Protein AF-K1R5Z4-F1 (afdb_monomer)

Organism: Magallana gigas (NCBI:txid29159)

pLDDT: mean 71.57, std 16.59, range [24.58, 98.31]

Solvent-accessible surface area (backbone atoms only — not comparable to full-atom values): 36052 Å² total; per-residue (Å²): 127,87,78,69,59,59,37,64,53,33,61,72,37,58,44,50,53,45,70,60,32,87,89,52,88,81,29,45,45,47,28,19,21,66,85,41,72,88,41,29,21,38,30,56,19,10,70,74,38,99,37,40,52,48,40,36,38,39,44,56,85,49,78,38,56,39,41,32,44,34,40,32,40,66,80,79,48,84,94,40,44,66,60,51,25,10,29,53,39,55,28,34,33,28,33,8,76,50,96,48,66,86,80,23,48,80,56,44,68,47,60,95,63,69,51,63,56,74,34,74,48,75,30,86,45,70,20,21,25,46,35,43,36,38,71,32,54,88,88,60,88,70,62,88,70,43,44,50,57,82,17,52,44,36,42,6,32,42,44,34,32,24,53,25,89,47,22,9,34,84,89,31,72,42,69,36,62,80,32,29,29,93,83,46,67,38,35,45,64,83,24,33,28,91,80,37,41,30,92,56,34,37,66,67,40,18,75,40,71,53,92,66,84,84,81,97,68,74,85,61,82,34,44,17,33,91,75,45,83,37,42,77,87,79,47,38,29,89,82,40,41,23,94,63,30,37,69,70,44,12,53,40,36,58,88,28,43,48,75,46,82,46,92,80,82,50,77,39,79,56,76,32,21,38,34,61,47,100,84,67,47,77,73,44,75,55,61,66,84,67,46,93,92,38,43,66,58,48,52,51,47,36,60,74,70,66,55,44,72,46,82,40,75,66,92,77,84,88,85,89,82,90,89,79,96,68,85,62,50,74,47,73,48,77,72,58,48,100,70,82,69,52,66,40,61,62,53,49,54,52,54,47,58,57,52,64,75,60,81,63,67,104,53,92,57,48,60,42,74,75,68,76,50,80,64,64,69,64,52,46,50,54,42,32,70,28,37,66,74,50,74,75,48,71,63,54,54,51,42,54,55,47,24,51,49,48,51,72,74,53,73,80,61,68,36,46,59,90,50,43,65,63,60,58,73,76,69,82,81,92,89,86,78,91,85,79,79,66,60,76,48,72,37,61,47,76,89,40,82,65,33,34,37,26,23,39,67,70,53,85,92,43,47,50,63,51,50,52,53,45,66,76,43,51,32,46,35,37,66,68,95,82,61,64,93,57,105,46,71,43,77,46,87,63,34,38,38,33,76,76,48,76,51,72,60,100,57,41,41,38,39,34,30,38,46,32,40,77,94,61,66,72,44,83,33,48,31,46,28,63,80,81,70,57,96,91,58,88,77,61,30,68,55,54,44,54,50,46,54,58,48,53,56,52,38,74,77,38,78,90,41,29,41,35,36,49,26,92,34,17,26,61,64,27,29,36,50,55,43,40,49,31,36,54,49,36,32,74,74,68,55,27,35,38,64,62,55,50,45,52,59,51,27,73,75,38,68,61,29,53,70,40,67,67,44,48,49,39,31,52,45,24,54,45,49,52,52,56,57,51,60,57,63,77,74,110

Sequence (636 aa):
MPMNKYDDLSARKKTIQFKKEPACLNCEASNAVDGNINTCTRTEFGKTSPDQITWWYVDLGAVQSVYNIRIQFKDYGQEHTKRQRGRFAGFSLYVSNTTDRHDGFLCYKNGQELPPLDFNTSCTRRGKYVIFYNERLNVINYPSEYVTANVITELCEVTVTVCSSGYYGLKCKAKCAGHCKDNQSCNHINGTCINGCLDGWIGVNCDKHCKNEENCTNQCNGHCLDNLPCNSSNGLCSNGCAPGYVGMFCNTNDHSRVVLDTSTNESDYINANYIEDVYGKKSYIATQGPKKSTVVDFWRMVWQENTRIIVCFTNTNEANSDKTERDVFMFHYTQWPDHGVPEPLSLVVFHRHVTKTAEEHPQGCIEGDKTGKVNVPKYVERMRDARMNMIQAEDQYKLVYLTLRESFRGRPRTILSTKFLQEFQDSCGIKGTGNTYPIVVEFESFTITARFISAQFPLPDYTEDFLRLVEAYYTPTITSLWLPTKHESKTVGSFITAISEKSKTKSIARTNITLQHKGGGSMPVTILECRQWKENEIENASILVDLIQDTKKEEMAYPDGRILVLSSDGSKRCGSFCAVFNALEQMMMDEEVDLFTITRQLQTRRPEFLSSLEEYQLCYGAVAEYLQNDSVYANA

Secondary structure (DSSP, 8-state):
-PPPSEEESSTT-EEEESSB-TT-TT--GGGGGSS-TTS---EEESTTSS-SEEEEEEEEEEEEEEEEEEEEEPP--TTTHHHHHHHHTT-EEEEESSS-STTSEEEEE--SSPPPSEEEEEEEEEEEEEEEEEE--TTS---TTS--SSEEE-EEEEEEEEEPTTEESGGG-EEP-S-BGGGPPPPTTT---TT-BPTTEESTTS-EE-SS-S-------S-BGGGPPPPTTT---TT-BPTTEESTTS-EETTTEEE---TTS---EEEEEEEE-TTS-EEEEEEPPPPTTTHHHHHHHHHHTT--EEEE-S--------------EEEE-----SSS---HHHHHHHHHHHHHHT-S-S-TTHHHHHHS---HHHHHHHHHHHSTTSS-SHHHHHHHHHHHHHHHHS----EEHHHHHHHHHT--------------EEE--SSSTT-EEEEEPPPGGGHHHHHHHHHHHT--EE--TTS-SSSS-EEETTEEEEEEEEEE-SSEEEEEEEEEETTS-EEEEEEEEETT--TTSPPPHHHHHHHHHHHHHHHHH-TTSPEEEEESSSSHHHHHHHHHHHHHHHHHHHSEE-HHHHHHHHHHH-TTTT-SHHHHHHHHHHHHHHHHHHHHHTT-

Foldseek 3Di:
DPDDQKDQLQAQFDKDWDDFDPPDPQQGLSLQRPPFLVHWHKDWAFDADPHFKIKMKGFSVDWAWFFKKKWAWDDPDDVCQLVLLLLLAQKWKWAAQDPDRVRTDTQDTHDLDRAGNTDMGTRGDIHRMIMIMDGQDPPDDHHPSHDRPRRMTITRYITGMHGDFQFADDVSPHGQLQFAPPSDGADRHPQARPNAGHFQFDDRRRNDGDPDGDDPADDLLAAADPSDAADRPPSANPRAHHPQADDRSRQAGNVFAQFFDCPPVDHRDFQKGFAAAPVRDSDDIDHDDADPVCVVVVVSSCVVVVPQEAEAADDDDDDDDDDDDDRHHYHYDPQADPDFGGDLLSVLVSVQVRVVVPPPDPDSPPCCVVPVDDDLVVSQVRRCVRGNCDQPDPRSSVSVVNNVVVCVVDPFPKDQLVCLLVVLVVDDDDDDDDDDAWDWFFAAALVGGRQEIQGEPDDPVCVVVVLVVCVVFVEQAEDDPPDDPDQDWDDDPQKIKGWDDWDDDPFKTKTWIWIDGNVDDIHIYIYIYGPVDDPPDQDDLVSLLVRLVVVVVVCVVPVRGHYYYYDNRSALVVLLNRLLNNQVVCCVPVSMGRSVSSSVSVCVGPVRHPVTPSSSSSSSNNSSVVSVVVVVVVVD

InterPro domains:
  IPR000242 Tyrosine-specific protein phosphatase, PTPase domain [PF00102] (252-325)
  IPR000242 Tyrosine-specific protein phosphatase, PTPase domain [PF00102] (370-404)
  IPR000242 Tyrosine-specific protein phosphatase, PTPase domain [PF00102] (449-624)
  IPR000242 Tyrosine-specific protein phosphatase, PTPase domain [PR00700] (268-275)
  IPR000242 Tyrosine-specific protein phosphatase, PTPase domain [PR00700] (284-304)
  IPR000242 Tyrosine-specific protein phosphatase, PTPase domain [PR00700] (593-608)
  IPR000242 Tyrosine-specific protein phosphatase, PTPase domain [PS50055] (245-626)
  IPR000242 Tyrosine-specific protein phosphatase, PTPase domain [SM00194] (201-628)
  IPR000387 Tyrosine-specific protein phosphatases domain [PS50056] (542-617)
  IPR003595 Protein-tyrosine phosphatase, catalytic [SM00404] (327-406)
  IPR003595 Protein-tyrosine phosphatase, catalytic [SM00404] (524-625)
  IPR008979 Galactose-binding-like domain superfamily [SSF49785] (27-100)
  IPR009030 Growth factor receptor cysteine-rich domain superfamily [SSF57184] (24-247)
  IPR029021 Protein-tyrosine phosphatase-like [G3DSA:3.90.190.10] (207-321)
  IPR029021 Protein-tyrosine phosphatase-like [G3DSA:3.90.190.10] (322-364)
  IPR029021 Protein-tyrosine phosphatase-like [G3DSA:3.90.190.10] (365-409)
  IPR029021 Protein-tyrosine phosphatase-like [G3DSA:3.90.190.10] (432-635)
  IPR029021 Protein-tyrosine phosphatase-like [SSF52799] (253-406)
  IPR029021 Protein-tyrosine phosphatase-like [SSF52799] (419-629)
  IPR050348 Protein-Tyrosine Phosphatase [PTHR19134] (253-325)

Nearest PDB structures (foldseek):
  3qcj-assembly1_A  TM=6.841E-01  e=1.756E-13  Homo sapiens
  8xqd-assembly2_B  TM=6.805E-01  e=1.659E-13  Homo sapiens
  3qcd-assembly1_A  TM=5.696E-01  e=4.588E-13  Homo sapiens
  2h4v-assembly2_B  TM=5.917E-01  e=2.232E-12  Homo sapiens
  3zm1-assembly1_A  TM=5.879E-01  e=5.511E-12  Homo sapiens

Structure (mmCIF, N/CA/C/O backbone):
data_AF-K1R5Z4-F1
#
_entry.id   AF-K1R5Z4-F1
#
loop_
_atom_site.group_PDB
_atom_site.id
_atom_site.type_symbol
_atom_site.label_atom_id
_atom_site.label_alt_id
_atom_site.label_comp_id
_atom_site.label_asym_id
_atom_site.label_entity_id
_atom_site.label_seq_id
_atom_site.pdbx_PDB_ins_code
_atom_site.Cartn_x
_atom_site.Cartn_y
_atom_site.Cartn_z
_atom_site.occupancy
_atom_site.B_iso_or_equiv
_atom_site.auth_seq_id
_atom_site.auth_comp_id
_atom_site.auth_asym_id
_atom_site.auth_atom_id
_atom_site.pdbx_PDB_model_num
ATOM 1 N N . MET A 1 1 ? 25.609 -39.647 -1.549 1.00 30.97 1 MET A N 1
ATOM 2 C CA . MET A 1 1 ? 24.467 -39.255 -0.692 1.00 30.97 1 MET A CA 1
ATOM 3 C C . MET A 1 1 ? 23.755 -38.096 -1.374 1.00 30.97 1 MET A C 1
ATOM 5 O O . MET A 1 1 ? 24.468 -37.218 -1.850 1.00 30.97 1 MET A O 1
ATOM 9 N N . PRO A 1 2 ? 22.420 -38.083 -1.519 1.00 38.50 2 PRO A N 1
ATOM 10 C CA . PRO A 1 2 ? 21.736 -36.912 -2.064 1.00 38.50 2 PRO A CA 1
ATOM 11 C C . PRO A 1 2 ? 21.986 -35.716 -1.131 1.00 38.50 2 PRO A C 1
ATOM 13 O O . PRO A 1 2 ? 21.665 -35.789 0.051 1.00 38.50 2 PRO A O 1
ATOM 16 N N . MET A 1 3 ? 22.617 -34.650 -1.639 1.00 49.97 3 MET A N 1
ATOM 17 C CA . MET A 1 3 ? 22.765 -33.391 -0.899 1.00 49.97 3 MET A CA 1
ATOM 18 C C . MET A 1 3 ? 21.368 -32.847 -0.591 1.00 49.97 3 MET A C 1
ATOM 20 O O . MET A 1 3 ? 20.551 -32.695 -1.504 1.00 49.97 3 MET A O 1
ATOM 24 N N . ASN A 1 4 ? 21.091 -32.601 0.689 1.00 58.22 4 ASN A N 1
ATOM 25 C CA . ASN A 1 4 ? 19.829 -32.020 1.129 1.00 58.22 4 ASN A CA 1
ATOM 26 C C . ASN A 1 4 ? 19.684 -30.632 0.478 1.00 58.22 4 ASN A C 1
ATOM 28 O O . ASN A 1 4 ? 20.640 -29.863 0.472 1.00 58.22 4 ASN A O 1
ATOM 32 N N . LYS A 1 5 ? 18.538 -30.344 -0.154 1.00 63.16 5 LYS A N 1
ATOM 33 C CA . LYS A 1 5 ? 18.283 -29.056 -0.848 1.00 63.16 5 LYS A CA 1
ATOM 34 C C . LYS A 1 5 ? 17.772 -27.961 0.091 1.00 63.16 5 LYS A C 1
ATOM 36 O O . LYS A 1 5 ? 17.602 -26.814 -0.325 1.00 63.16 5 LYS A O 1
ATOM 41 N N . TYR A 1 6 ? 17.457 -28.360 1.314 1.00 72.31 6 TYR A N 1
ATOM 42 C CA . TYR A 1 6 ? 16.887 -27.528 2.347 1.00 72.31 6 TYR A CA 1
ATOM 43 C C . TYR A 1 6 ? 17.659 -27.766 3.631 1.00 72.31 6 TYR A C 1
ATOM 45 O O . TYR A 1 6 ? 17.856 -28.921 4.020 1.00 72.31 6 TYR A O 1
ATOM 53 N N . ASP A 1 7 ? 18.011 -26.673 4.295 1.00 77.38 7 ASP A N 1
ATOM 54 C CA . ASP A 1 7 ? 18.619 -26.704 5.615 1.00 77.38 7 ASP A CA 1
ATOM 55 C C . ASP A 1 7 ? 17.645 -26.076 6.613 1.00 77.38 7 ASP A C 1
ATOM 57 O O . ASP A 1 7 ? 16.999 -25.063 6.319 1.00 77.38 7 ASP A O 1
ATOM 61 N N . ASP A 1 8 ? 17.515 -26.692 7.786 1.00 86.88 8 ASP A N 1
ATOM 62 C CA . ASP A 1 8 ? 16.853 -26.062 8.921 1.00 86.88 8 ASP A CA 1
ATOM 63 C C . ASP A 1 8 ? 17.843 -25.132 9.619 1.00 86.88 8 ASP A C 1
ATOM 65 O O . ASP A 1 8 ? 18.799 -25.576 10.259 1.00 86.88 8 ASP A O 1
ATOM 69 N N . LEU A 1 9 ? 17.640 -23.829 9.451 1.00 88.44 9 LEU A N 1
ATOM 70 C CA . LEU A 1 9 ? 18.568 -22.825 9.941 1.00 88.44 9 LEU A CA 1
ATOM 71 C C . LEU A 1 9 ? 18.268 -22.384 11.372 1.00 88.44 9 LEU A C 1
ATOM 73 O O . LEU A 1 9 ? 19.125 -21.738 11.971 1.00 88.44 9 LEU A O 1
ATOM 77 N N . SER A 1 10 ? 17.095 -22.705 11.926 1.00 92.12 10 SER A N 1
ATOM 78 C CA . SER A 1 10 ? 16.786 -22.401 13.327 1.00 92.12 10 SER A CA 1
ATOM 79 C C . SER A 1 10 ? 17.392 -23.411 14.296 1.00 92.12 10 SER A C 1
ATOM 81 O O . SER A 1 10 ? 17.618 -23.049 15.450 1.00 92.12 10 SER A O 1
ATOM 83 N N . ALA A 1 11 ? 17.721 -24.623 13.837 1.00 92.62 11 ALA A N 1
ATOM 84 C CA . ALA A 1 11 ? 18.278 -25.690 14.661 1.00 92.62 11 ALA A CA 1
ATOM 85 C C . ALA A 1 11 ? 19.443 -25.209 15.550 1.00 92.62 11 ALA A C 1
ATOM 87 O O . ALA A 1 11 ? 20.487 -24.753 15.070 1.00 92.62 11 ALA A O 1
ATOM 88 N N . ARG A 1 12 ? 19.258 -25.335 16.870 1.00 92.12 12 ARG A N 1
ATOM 89 C CA . ARG A 1 12 ? 20.213 -24.972 17.936 1.00 92.12 12 ARG A CA 1
ATOM 90 C C . ARG A 1 12 ? 20.706 -23.522 17.882 1.00 92.12 12 ARG A C 1
ATOM 92 O O . ARG A 1 12 ? 21.797 -23.215 18.371 1.00 92.12 12 ARG A O 1
ATOM 99 N N . LYS A 1 13 ? 19.930 -22.620 17.280 1.00 93.56 13 LYS A N 1
ATOM 100 C CA . LYS A 1 13 ? 20.242 -21.190 17.246 1.00 93.56 13 LYS A CA 1
ATOM 101 C C . LYS A 1 13 ? 19.891 -20.493 18.551 1.00 93.56 13 LYS A C 1
ATOM 103 O O . LYS A 1 13 ? 19.193 -21.019 19.412 1.00 93.56 13 LYS A O 1
ATOM 108 N N . LYS A 1 14 ? 20.391 -19.263 18.685 1.00 96.12 14 LYS A N 1
ATOM 109 C CA . LYS A 1 14 ? 20.086 -18.406 19.827 1.00 96.12 14 LYS A CA 1
ATOM 110 C C . LYS A 1 14 ? 18.630 -17.958 19.748 1.00 96.12 14 LYS A C 1
ATOM 112 O O . LYS A 1 14 ? 18.202 -17.393 18.746 1.00 96.12 14 LYS A O 1
ATOM 117 N N . THR A 1 15 ? 17.905 -18.153 20.836 1.00 97.25 15 THR A N 1
ATOM 118 C CA . THR A 1 15 ? 16.478 -17.843 20.945 1.00 97.25 15 THR A CA 1
ATOM 119 C C . THR A 1 15 ? 16.205 -17.010 22.180 1.00 97.25 15 THR A C 1
ATOM 121 O O . THR A 1 15 ? 16.866 -17.197 23.202 1.00 97.25 15 THR A O 1
ATOM 124 N N . ILE A 1 16 ? 15.196 -16.147 22.115 1.00 96.38 16 ILE A N 1
ATOM 125 C CA . ILE A 1 16 ? 14.666 -15.446 23.287 1.00 96.38 16 ILE A CA 1
ATOM 126 C C . ILE A 1 16 ? 13.148 -15.574 23.277 1.00 96.38 16 ILE A C 1
ATOM 128 O O . ILE A 1 16 ? 12.513 -15.504 22.227 1.00 96.38 16 ILE A O 1
ATOM 132 N N . GLN A 1 17 ? 12.577 -15.757 24.461 1.00 94.75 17 GLN A N 1
ATOM 133 C CA . GLN A 1 17 ? 11.138 -15.777 24.669 1.00 94.75 17 GLN A CA 1
ATOM 134 C C . GLN A 1 17 ? 10.729 -14.667 25.627 1.00 94.75 17 GLN A C 1
ATOM 136 O O . GLN A 1 17 ? 11.487 -14.288 26.522 1.00 94.75 17 GLN A O 1
ATOM 141 N N . PHE A 1 18 ? 9.508 -14.179 25.456 1.00 92.44 18 PHE A N 1
ATOM 142 C CA . PHE A 1 18 ? 8.849 -13.352 26.449 1.00 92.44 18 PHE A CA 1
ATOM 143 C C . PHE A 1 18 ? 8.663 -14.142 27.749 1.00 92.44 18 PHE A C 1
ATOM 145 O O . PHE A 1 18 ? 8.568 -15.364 27.705 1.00 92.44 18 PHE A O 1
ATOM 152 N N . LYS A 1 19 ? 8.626 -13.437 28.886 1.00 90.00 19 LYS A N 1
ATOM 153 C CA . LYS A 1 19 ? 8.503 -13.955 30.264 1.00 90.00 19 LYS A CA 1
ATOM 154 C C . LYS A 1 19 ? 8.054 -15.427 30.353 1.00 90.00 19 LYS A C 1
ATOM 156 O O . LYS A 1 19 ? 6.897 -15.752 30.084 1.00 90.00 19 LYS A O 1
ATOM 161 N N . LYS A 1 20 ? 8.989 -16.306 30.738 1.00 89.19 20 LYS A N 1
ATOM 162 C CA . LYS A 1 20 ? 8.728 -17.736 30.975 1.00 89.19 20 LYS A CA 1
ATOM 163 C C . LYS A 1 20 ? 7.616 -17.898 32.016 1.00 89.19 20 LYS A C 1
ATOM 165 O O . LYS A 1 20 ? 7.622 -17.182 33.016 1.00 89.19 20 LYS A O 1
ATOM 170 N N . GLU A 1 21 ? 6.713 -18.857 31.808 1.00 85.94 21 GLU A N 1
ATOM 171 C CA . GLU A 1 21 ? 5.708 -19.211 32.818 1.00 85.94 21 GLU A CA 1
ATOM 172 C C . GLU A 1 21 ? 6.403 -19.608 34.138 1.00 85.94 21 GLU A C 1
ATOM 174 O O . GLU A 1 21 ? 7.214 -20.541 34.128 1.00 85.94 21 GLU A O 1
ATOM 179 N N . PRO A 1 22 ? 6.101 -18.950 35.276 1.00 81.00 22 PRO A N 1
ATOM 180 C CA . PRO A 1 22 ? 6.820 -19.167 36.536 1.00 81.00 22 PRO A CA 1
ATOM 181 C C . PRO A 1 22 ? 6.816 -20.621 37.022 1.00 81.00 22 PRO A C 1
ATOM 183 O O . PRO A 1 22 ? 7.779 -21.072 37.637 1.00 81.00 22 PRO A O 1
ATOM 186 N N . ALA A 1 23 ? 5.743 -21.362 36.730 1.00 82.69 23 ALA A N 1
ATOM 187 C CA . ALA A 1 23 ? 5.584 -22.754 37.136 1.00 82.69 23 ALA A CA 1
ATOM 188 C C . ALA A 1 23 ? 6.407 -23.743 36.289 1.00 82.69 23 ALA A C 1
ATOM 190 O O . ALA A 1 23 ? 6.595 -24.885 36.711 1.00 82.69 23 ALA A O 1
ATOM 191 N N . CYS A 1 24 ? 6.915 -23.341 35.115 1.00 85.19 24 CYS A N 1
ATOM 192 C CA . CYS A 1 24 ? 7.703 -24.238 34.278 1.00 85.19 24 CYS A CA 1
ATOM 193 C C . CYS A 1 24 ? 9.214 -24.059 34.476 1.00 85.19 24 CYS A C 1
ATOM 195 O O . CYS A 1 24 ? 9.842 -23.134 33.953 1.00 85.19 24 CYS A O 1
ATOM 197 N N . LEU A 1 25 ? 9.821 -25.026 35.169 1.00 81.44 25 LEU A N 1
ATOM 198 C CA . LEU A 1 25 ? 11.266 -25.071 35.408 1.00 81.44 25 LEU A CA 1
ATOM 199 C C . LEU A 1 25 ? 12.070 -25.276 34.112 1.00 81.44 25 LEU A C 1
ATOM 201 O O . LEU A 1 25 ? 13.058 -24.577 33.910 1.00 81.44 25 LEU A O 1
ATOM 205 N N . ASN A 1 26 ? 11.596 -26.139 33.204 1.00 87.38 26 ASN A N 1
ATOM 206 C CA . ASN A 1 26 ? 12.351 -2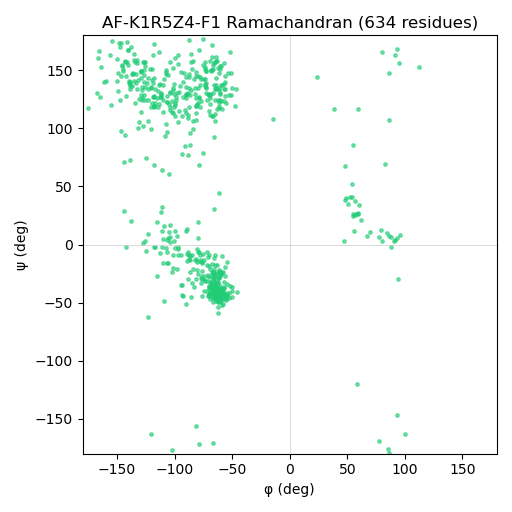6.601 32.028 1.00 87.38 26 ASN A CA 1
ATOM 207 C C . ASN A 1 26 ? 11.790 -26.104 30.680 1.00 87.38 26 ASN A C 1
ATOM 209 O O . ASN A 1 26 ? 11.950 -26.795 29.680 1.00 87.38 26 ASN A O 1
ATOM 213 N N . CYS A 1 27 ? 11.118 -24.949 30.631 1.00 90.81 27 CYS A N 1
ATOM 214 C CA . CYS A 1 27 ? 10.534 -24.392 29.399 1.00 90.81 27 CYS A CA 1
ATOM 215 C C . CYS A 1 27 ? 11.355 -23.218 28.845 1.00 90.81 27 CYS A C 1
ATOM 217 O O . CYS A 1 27 ? 10.870 -22.084 28.780 1.00 90.81 27 CYS A O 1
ATOM 219 N N . GLU A 1 28 ? 12.617 -23.471 28.509 1.00 94.38 28 GLU A N 1
ATOM 220 C CA . GLU A 1 28 ? 13.524 -22.451 27.980 1.00 94.38 28 GLU A CA 1
ATOM 221 C C . GLU A 1 28 ? 13.222 -22.116 26.517 1.00 94.38 28 GLU A C 1
ATOM 223 O O . GLU A 1 28 ? 12.723 -22.953 25.765 1.00 94.38 28 GLU A O 1
ATOM 228 N N . ALA A 1 29 ? 13.587 -20.902 26.090 1.00 95.50 29 ALA A N 1
ATOM 229 C CA . ALA A 1 29 ? 13.372 -20.434 24.716 1.00 95.50 29 ALA A CA 1
ATOM 230 C C . ALA A 1 29 ? 13.978 -21.377 23.666 1.00 95.50 29 ALA A C 1
ATOM 232 O O . ALA A 1 29 ? 13.416 -21.534 22.581 1.00 95.50 29 ALA A O 1
ATOM 233 N N . SER A 1 30 ? 15.106 -22.006 24.006 1.00 96.25 30 SER A N 1
ATOM 234 C CA . SER A 1 30 ? 15.856 -22.909 23.133 1.00 96.25 30 SER A CA 1
ATOM 235 C C . SER A 1 30 ? 15.154 -24.235 22.880 1.00 96.25 30 SER A C 1
ATOM 237 O O . SER A 1 30 ? 15.489 -24.897 21.905 1.00 96.25 30 SER A O 1
ATOM 239 N N . ASN A 1 31 ? 14.177 -24.611 23.712 1.00 96.25 31 ASN A N 1
ATOM 240 C CA . ASN A 1 31 ? 13.425 -25.851 23.530 1.00 96.25 31 ASN A CA 1
ATOM 241 C C . ASN A 1 31 ? 12.669 -25.874 22.199 1.00 96.25 31 ASN A C 1
ATOM 243 O O . ASN A 1 31 ? 12.461 -26.933 21.642 1.00 96.25 31 ASN A O 1
ATOM 247 N N . ALA A 1 32 ? 12.283 -24.711 21.665 1.00 96.81 32 ALA A N 1
ATOM 248 C CA . ALA A 1 32 ? 11.622 -24.635 20.366 1.00 96.81 32 ALA A CA 1
ATOM 249 C C . ALA A 1 32 ? 12.553 -24.923 19.176 1.00 96.81 32 ALA A C 1
ATOM 251 O O . ALA A 1 32 ? 12.078 -24.918 18.051 1.00 96.81 32 ALA A O 1
ATOM 252 N N . VAL A 1 33 ? 13.864 -25.080 19.370 1.00 96.88 33 VAL A N 1
ATOM 253 C CA . VAL A 1 33 ? 14.828 -25.314 18.277 1.00 96.88 33 VAL A CA 1
ATOM 254 C C . VAL A 1 33 ? 15.860 -26.385 18.638 1.00 96.88 33 VAL A C 1
ATOM 256 O O . VAL A 1 33 ? 16.968 -26.410 18.091 1.00 96.88 33 VAL A O 1
ATOM 259 N N . ASP A 1 34 ? 15.553 -27.235 19.617 1.00 94.81 34 ASP A N 1
ATOM 260 C CA . ASP A 1 34 ? 16.470 -28.265 20.109 1.00 94.81 34 ASP A CA 1
ATOM 261 C C . ASP A 1 34 ? 16.384 -29.579 19.304 1.00 94.81 34 ASP A C 1
ATOM 263 O O . ASP A 1 34 ? 17.277 -30.429 19.426 1.00 94.81 34 ASP A O 1
ATOM 267 N N . GLY A 1 35 ? 15.382 -29.712 18.426 1.00 91.88 35 GLY A N 1
ATOM 268 C CA . GLY A 1 35 ? 15.112 -30.901 17.623 1.00 91.88 35 GLY A CA 1
ATOM 269 C C . GLY A 1 35 ? 14.280 -31.962 18.350 1.00 91.88 35 GLY A C 1
ATOM 270 O O . GLY A 1 35 ? 14.179 -33.090 17.859 1.00 91.88 35 GLY A O 1
ATOM 271 N N . ASN A 1 36 ? 13.722 -31.655 19.523 1.00 92.12 36 ASN A N 1
ATOM 272 C CA . ASN A 1 36 ? 12.933 -32.562 20.344 1.00 92.12 36 ASN A CA 1
ATOM 273 C C . ASN A 1 36 ? 11.519 -32.013 20.576 1.00 92.12 36 ASN A C 1
ATOM 275 O O . ASN A 1 36 ? 11.243 -31.294 21.525 1.00 92.12 36 ASN A O 1
ATOM 279 N N . ILE A 1 37 ? 10.563 -32.521 19.803 1.00 91.38 37 ILE A N 1
ATOM 280 C CA . ILE A 1 37 ? 9.143 -32.134 19.870 1.00 91.38 37 ILE A CA 1
ATOM 281 C C . ILE A 1 37 ? 8.457 -32.362 21.234 1.00 91.38 37 ILE A C 1
ATOM 283 O O . ILE A 1 37 ? 7.306 -31.965 21.426 1.00 91.38 37 ILE A O 1
ATOM 287 N N . ASN A 1 38 ? 9.106 -33.059 22.172 1.00 91.12 38 ASN A N 1
ATOM 288 C CA . ASN A 1 38 ? 8.561 -33.298 23.508 1.00 91.12 38 ASN A CA 1
ATOM 289 C C . ASN A 1 38 ? 8.874 -32.163 24.491 1.00 91.12 38 ASN A C 1
ATOM 291 O O . ASN A 1 38 ? 8.144 -32.010 25.479 1.00 91.12 38 ASN A O 1
ATOM 295 N N . THR A 1 39 ? 9.933 -31.393 24.235 1.00 93.94 39 THR A N 1
ATOM 296 C CA . THR A 1 39 ? 10.307 -30.186 24.974 1.00 93.94 39 THR A CA 1
ATOM 297 C C . THR A 1 39 ? 9.686 -28.976 24.291 1.00 93.94 39 THR A C 1
ATOM 299 O O . THR A 1 39 ? 9.574 -28.924 23.076 1.00 93.94 39 THR A O 1
ATOM 302 N N . CYS A 1 40 ? 9.190 -28.015 25.073 1.00 95.69 40 CYS A N 1
ATOM 303 C CA . CYS A 1 40 ? 8.535 -26.836 24.513 1.00 95.69 40 CYS A CA 1
ATOM 304 C C . CYS A 1 40 ? 8.914 -25.587 25.294 1.00 95.69 40 CYS A C 1
ATOM 306 O O . CYS A 1 40 ? 9.262 -25.650 26.478 1.00 95.69 40 CYS A O 1
ATOM 308 N N . THR A 1 41 ? 8.830 -24.446 24.621 1.00 96.12 41 THR A N 1
ATOM 309 C CA . THR A 1 41 ? 8.735 -23.147 25.285 1.00 96.12 41 THR A CA 1
ATOM 310 C C . THR A 1 41 ? 7.403 -23.056 26.005 1.00 96.12 41 THR A C 1
ATOM 312 O O . THR A 1 41 ? 6.480 -23.825 25.721 1.00 96.12 41 THR A O 1
ATOM 315 N N . ARG A 1 42 ? 7.289 -22.131 26.957 1.00 94.62 42 ARG A N 1
ATOM 316 C CA . ARG A 1 42 ? 6.026 -21.938 27.661 1.00 94.62 42 ARG A CA 1
ATOM 317 C C . ARG A 1 42 ? 5.894 -20.537 28.223 1.00 94.62 42 ARG A C 1
ATOM 319 O O . ARG A 1 42 ? 6.699 -20.110 29.054 1.00 94.62 42 ARG A O 1
ATOM 326 N N . THR A 1 43 ? 4.863 -19.841 27.764 1.00 93.81 43 THR A N 1
ATOM 327 C CA . THR A 1 43 ? 4.548 -18.470 28.168 1.00 93.81 43 THR A CA 1
ATOM 328 C C . THR A 1 43 ? 3.066 -18.338 28.487 1.00 93.81 43 THR A C 1
ATOM 330 O O . THR A 1 43 ? 2.223 -18.883 27.773 1.00 93.81 43 THR A O 1
ATOM 333 N N . GLU A 1 44 ? 2.746 -17.597 29.548 1.00 92.88 44 GLU A N 1
ATOM 334 C CA . GLU A 1 44 ? 1.375 -17.363 30.009 1.00 92.88 44 GLU A CA 1
ATOM 335 C C . GLU A 1 44 ? 0.974 -15.896 29.807 1.00 92.88 44 GLU A C 1
ATOM 337 O O . GLU A 1 44 ? 1.695 -14.979 30.198 1.00 92.88 44 GLU A O 1
ATOM 342 N N . PHE A 1 45 ? -0.188 -15.664 29.197 1.00 93.75 45 PHE A N 1
ATOM 343 C CA . PHE A 1 45 ? -0.695 -14.331 28.866 1.00 93.75 45 PHE A CA 1
ATOM 344 C C . PHE A 1 45 ? -2.236 -14.324 28.768 1.00 93.75 45 PHE A C 1
ATOM 346 O O . PHE A 1 45 ? -2.900 -15.355 28.894 1.00 93.75 45 PHE A O 1
ATOM 353 N N . GLY A 1 46 ? -2.831 -13.151 28.564 1.00 88.88 46 GLY A N 1
ATOM 354 C CA . GLY A 1 46 ? -4.273 -12.955 28.380 1.00 88.88 46 GLY A CA 1
ATOM 355 C C . GLY A 1 46 ? -5.010 -12.473 29.621 1.00 88.88 46 GLY A C 1
ATOM 356 O O . GLY A 1 46 ? -4.401 -11.951 30.542 1.00 88.88 46 GLY A O 1
ATOM 357 N N . LYS A 1 47 ? -6.344 -12.601 29.641 1.00 86.25 47 LYS A N 1
ATOM 358 C CA . LYS A 1 47 ? -7.210 -11.863 30.585 1.00 86.25 47 LYS A CA 1
ATOM 359 C C . LYS A 1 47 ? -6.967 -12.186 32.064 1.00 86.25 47 LYS A C 1
ATOM 361 O O . LYS A 1 47 ? -7.330 -11.391 32.922 1.00 86.25 47 LYS A O 1
ATOM 366 N N . THR A 1 48 ? -6.408 -13.358 32.360 1.00 84.94 48 THR A N 1
ATOM 367 C CA . 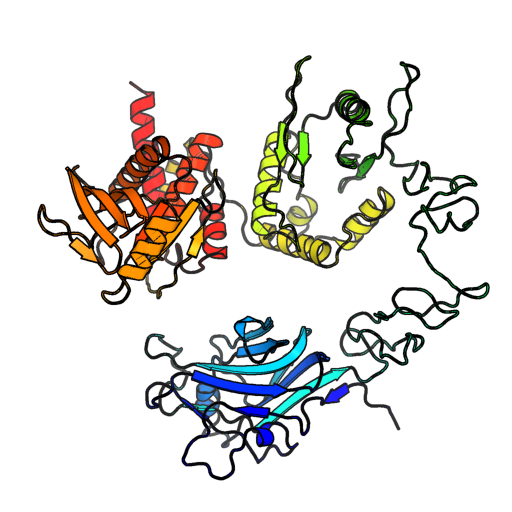THR A 1 48 ? -6.087 -13.811 33.725 1.00 84.94 48 THR A CA 1
ATOM 368 C C . THR A 1 48 ? -4.596 -13.720 34.058 1.00 84.94 48 THR A C 1
ATOM 370 O O . THR A 1 48 ? -4.211 -14.080 35.165 1.00 84.94 48 THR A O 1
ATOM 373 N N . SER A 1 49 ? -3.769 -13.225 33.132 1.00 85.81 49 SER A N 1
ATOM 374 C CA . SER A 1 49 ? -2.338 -12.976 33.322 1.00 85.81 49 SER A CA 1
ATOM 375 C C . SER A 1 49 ? -2.085 -11.465 33.424 1.00 85.81 49 SER A C 1
ATOM 377 O O . SER A 1 49 ? -2.823 -10.681 32.821 1.00 85.81 49 SER A O 1
ATOM 379 N N . PRO A 1 50 ? -1.050 -11.011 34.156 1.00 86.50 50 PRO A N 1
ATOM 380 C CA . PRO A 1 50 ? -0.627 -9.608 34.119 1.00 86.50 50 PRO A CA 1
ATOM 381 C C . PRO A 1 50 ? -0.185 -9.156 32.719 1.00 86.50 50 PRO A C 1
ATOM 383 O O . PRO A 1 50 ? -0.204 -7.964 32.420 1.00 86.50 50 PRO A O 1
ATOM 386 N N . ASP A 1 51 ? 0.212 -10.094 31.860 1.00 91.69 51 ASP A N 1
ATOM 387 C CA . ASP A 1 51 ? 0.694 -9.818 30.518 1.00 91.69 51 ASP A CA 1
ATOM 388 C C . ASP A 1 51 ? -0.373 -10.164 29.470 1.00 91.69 51 ASP A C 1
ATOM 390 O O . ASP A 1 51 ? -0.937 -11.254 29.460 1.00 91.69 51 ASP A O 1
ATOM 394 N N . GLN A 1 52 ? -0.640 -9.245 28.540 1.00 93.19 52 GLN A N 1
ATOM 395 C CA . GLN A 1 52 ? -1.631 -9.444 27.469 1.00 93.19 52 GLN A CA 1
ATOM 396 C C . GLN A 1 52 ? -1.010 -9.904 26.146 1.00 93.19 52 GLN A C 1
ATOM 398 O O . GLN A 1 52 ? -1.727 -10.162 25.182 1.00 93.19 52 GLN A O 1
ATOM 403 N N . ILE A 1 53 ? 0.316 -9.999 26.077 1.00 94.25 53 ILE A N 1
ATOM 404 C CA . ILE A 1 53 ? 1.061 -10.347 24.868 1.00 94.25 53 ILE A CA 1
ATOM 405 C C . ILE A 1 53 ? 2.107 -11.407 25.184 1.00 94.25 53 ILE A C 1
ATOM 407 O O . ILE A 1 53 ? 2.556 -11.546 26.320 1.00 94.25 53 ILE A O 1
ATOM 411 N N . THR A 1 54 ? 2.541 -12.120 24.158 1.00 95.81 54 THR A N 1
ATOM 412 C CA . THR A 1 54 ? 3.717 -12.974 24.225 1.00 95.81 54 THR A CA 1
ATOM 413 C C . THR A 1 54 ? 4.434 -12.972 22.886 1.00 95.81 54 THR A C 1
ATOM 415 O O . THR A 1 54 ? 3.837 -12.733 21.835 1.00 95.81 54 THR A O 1
ATOM 418 N N . TRP A 1 55 ? 5.733 -13.225 22.918 1.00 97.06 55 TRP A N 1
ATOM 419 C CA . TRP A 1 55 ? 6.541 -13.355 21.722 1.00 97.06 55 TRP A CA 1
ATOM 420 C C . TRP A 1 55 ? 7.697 -14.313 21.953 1.00 97.06 55 TRP A C 1
ATOM 422 O O . TRP A 1 55 ? 8.099 -14.588 23.082 1.00 97.06 55 TRP A O 1
ATOM 432 N N . TRP A 1 56 ? 8.231 -14.817 20.857 1.00 98.00 56 TRP A N 1
ATOM 433 C CA . TRP A 1 56 ? 9.427 -15.637 20.822 1.00 98.00 56 TRP A CA 1
ATOM 434 C C . TRP A 1 56 ? 10.165 -15.325 19.530 1.00 98.00 56 TRP A C 1
ATOM 436 O O . TRP A 1 56 ? 9.525 -15.065 18.513 1.00 98.00 56 TRP A O 1
ATOM 446 N N . TYR A 1 57 ? 11.490 -15.343 19.538 1.00 97.62 57 TYR A N 1
ATOM 447 C CA . TYR A 1 57 ? 12.244 -15.236 18.299 1.00 97.62 57 TYR A CA 1
ATOM 448 C C . TYR A 1 57 ? 13.503 -16.090 18.297 1.00 97.62 57 TYR A C 1
ATOM 450 O O . TYR A 1 57 ? 14.080 -16.393 19.344 1.00 97.62 57 TYR A O 1
ATOM 458 N N . VAL A 1 58 ? 13.962 -16.396 17.086 1.00 97.81 58 VAL A N 1
ATOM 459 C CA . VAL A 1 58 ? 15.252 -17.033 16.812 1.00 97.81 58 VAL A CA 1
ATOM 460 C C . VAL A 1 58 ? 16.146 -16.103 15.997 1.00 97.81 58 VAL A C 1
ATOM 462 O O . VAL A 1 58 ? 15.698 -15.502 15.023 1.00 97.81 58 VAL A O 1
ATOM 465 N N . ASP A 1 59 ? 17.408 -15.981 16.409 1.00 96.81 59 ASP A N 1
ATOM 466 C CA . ASP A 1 59 ? 18.477 -15.315 15.663 1.00 96.81 59 ASP A CA 1
ATOM 467 C C . ASP A 1 59 ? 19.155 -16.330 14.733 1.00 96.81 59 ASP A C 1
ATOM 469 O O . ASP A 1 59 ? 19.862 -17.236 15.181 1.00 96.81 59 ASP A O 1
ATOM 473 N N . LEU A 1 60 ? 18.976 -16.165 13.423 1.00 92.75 60 LEU A N 1
ATOM 474 C CA . LEU A 1 60 ? 19.561 -17.047 12.409 1.00 92.75 60 LEU A CA 1
ATOM 475 C C . LEU A 1 60 ? 21.095 -16.883 12.294 1.00 92.75 60 LEU A C 1
ATOM 477 O O . LEU A 1 60 ? 21.775 -17.688 11.649 1.00 92.75 60 LEU A O 1
ATOM 481 N N . GLY A 1 61 ? 21.669 -15.876 12.954 1.00 88.50 61 GLY A N 1
ATOM 482 C CA . GLY A 1 61 ? 23.092 -15.536 13.016 1.00 88.50 61 GLY A CA 1
ATOM 483 C C . GLY A 1 61 ? 23.516 -14.501 11.972 1.00 88.50 61 GLY A C 1
ATOM 484 O O . GLY A 1 61 ? 24.406 -13.695 12.227 1.00 88.50 61 GLY A O 1
ATOM 485 N N . ALA A 1 62 ? 22.846 -14.477 10.822 1.00 81.75 62 ALA A N 1
ATOM 486 C CA . ALA A 1 62 ? 23.047 -13.517 9.740 1.00 81.75 62 ALA A CA 1
ATOM 487 C C . ALA A 1 62 ? 21.713 -13.250 9.028 1.00 81.75 62 ALA A C 1
ATOM 489 O O . ALA A 1 62 ? 20.737 -13.961 9.258 1.00 81.75 62 ALA A O 1
ATOM 490 N N . VAL A 1 63 ? 21.670 -12.245 8.150 1.00 79.50 63 VAL A N 1
ATOM 491 C CA . VAL A 1 63 ? 20.496 -11.989 7.300 1.00 79.50 63 VAL A CA 1
ATOM 492 C C . VAL A 1 63 ? 20.377 -13.095 6.249 1.00 79.50 63 VAL A C 1
ATOM 494 O O . VAL A 1 63 ? 21.231 -13.225 5.372 1.00 79.50 63 VAL A O 1
ATOM 497 N N . GLN A 1 64 ? 19.304 -13.877 6.324 1.00 77.12 64 GLN A N 1
ATOM 498 C CA . GLN A 1 64 ? 19.080 -15.100 5.545 1.00 77.12 64 GLN A CA 1
ATOM 499 C C . GLN A 1 64 ? 17.737 -14.999 4.815 1.00 77.12 64 GLN A C 1
ATOM 501 O O . GLN A 1 64 ? 16.852 -14.288 5.290 1.00 77.12 64 GLN A O 1
ATOM 506 N N . SER A 1 65 ? 17.541 -15.680 3.674 1.00 74.50 65 SER A N 1
ATOM 507 C CA . SER A 1 65 ? 16.150 -15.881 3.226 1.00 74.50 65 SER A CA 1
ATOM 508 C C . SER A 1 65 ? 15.554 -17.024 3.975 1.00 74.50 65 SER A C 1
ATOM 510 O O . SER A 1 65 ? 15.954 -18.175 3.802 1.00 74.50 65 SER A O 1
ATOM 512 N N . VAL A 1 66 ? 14.484 -16.689 4.657 1.00 84.25 66 VAL A N 1
ATOM 513 C CA . VAL A 1 66 ? 13.504 -17.662 5.067 1.00 84.25 66 VAL A CA 1
ATOM 514 C C . VAL A 1 66 ? 12.709 -18.072 3.826 1.00 84.25 66 VAL A C 1
ATOM 516 O O . VAL A 1 66 ? 12.400 -17.240 2.971 1.00 84.25 66 VAL A O 1
ATOM 519 N N . TYR A 1 67 ? 12.436 -19.370 3.691 1.00 80.75 67 TYR A N 1
ATOM 520 C CA . TYR A 1 67 ? 11.547 -19.913 2.662 1.00 80.75 67 TYR A CA 1
ATOM 521 C C . TYR A 1 67 ? 10.247 -20.422 3.283 1.00 80.75 67 TYR A C 1
ATOM 523 O O . TYR A 1 67 ? 9.153 -20.113 2.805 1.00 80.75 67 TYR A O 1
ATOM 531 N N . ASN A 1 68 ? 10.366 -21.206 4.350 1.00 89.38 68 ASN A N 1
ATOM 532 C CA . ASN A 1 68 ? 9.240 -21.815 5.035 1.00 89.38 68 ASN A CA 1
ATOM 533 C C . ASN A 1 68 ? 9.472 -21.760 6.540 1.00 89.38 68 ASN A C 1
ATOM 535 O O . ASN A 1 68 ? 10.586 -21.991 7.007 1.00 89.38 68 ASN A O 1
ATOM 539 N N . ILE A 1 69 ? 8.404 -21.483 7.276 1.00 95.25 69 ILE A N 1
ATOM 540 C CA . ILE A 1 69 ? 8.388 -21.548 8.731 1.00 95.25 69 ILE A CA 1
ATOM 541 C C . ILE A 1 69 ? 7.373 -22.621 9.102 1.00 95.25 69 ILE A C 1
ATOM 543 O O . ILE A 1 69 ? 6.206 -22.540 8.710 1.00 95.25 69 ILE A O 1
ATOM 547 N N . ARG A 1 70 ? 7.824 -23.634 9.837 1.00 96.62 70 ARG A N 1
ATOM 548 C CA . ARG A 1 70 ? 6.961 -24.643 10.450 1.00 96.62 70 ARG A CA 1
ATOM 549 C C . ARG A 1 70 ? 7.022 -24.484 11.959 1.00 96.62 70 ARG A C 1
ATOM 551 O O . ARG A 1 70 ? 8.100 -24.271 12.500 1.00 96.62 70 ARG A O 1
ATOM 558 N N . ILE A 1 71 ? 5.876 -24.586 12.615 1.00 97.81 71 ILE A N 1
ATOM 559 C CA . ILE A 1 71 ? 5.751 -24.559 14.068 1.00 97.81 71 ILE A CA 1
ATOM 560 C C . ILE A 1 71 ? 4.949 -25.776 14.489 1.00 97.81 71 ILE A C 1
ATOM 562 O O . ILE A 1 71 ? 3.815 -25.961 14.047 1.00 97.81 71 ILE A O 1
ATOM 566 N N . GLN A 1 72 ? 5.522 -26.570 15.377 1.00 97.19 72 GLN A N 1
ATOM 567 C CA . GLN A 1 72 ? 4.830 -27.637 16.071 1.00 97.19 72 GLN A CA 1
ATOM 568 C C . GLN A 1 72 ? 4.496 -27.153 17.478 1.00 97.19 72 GLN A C 1
ATOM 570 O O . GLN A 1 72 ? 5.379 -26.885 18.292 1.00 97.19 72 GLN A O 1
ATOM 575 N N . PHE A 1 73 ? 3.204 -26.999 17.740 1.00 96.88 73 PHE A N 1
ATOM 576 C CA . PHE A 1 73 ? 2.666 -26.654 19.047 1.00 96.88 73 PHE A CA 1
ATOM 577 C C . PHE A 1 73 ? 2.464 -27.914 19.892 1.00 96.88 73 PHE A C 1
ATOM 579 O O . PHE A 1 73 ? 2.281 -29.009 19.356 1.00 96.88 73 PHE A O 1
ATOM 586 N N . LYS A 1 74 ? 2.441 -27.757 21.221 1.00 95.06 74 LYS A N 1
ATOM 587 C CA . LYS A 1 74 ? 2.194 -28.881 22.139 1.00 95.06 74 LYS A CA 1
ATOM 588 C C . LYS A 1 74 ? 0.874 -29.573 21.815 1.00 95.06 74 LYS A C 1
ATOM 590 O O . LYS A 1 74 ? -0.164 -28.918 21.795 1.00 95.06 74 LYS A O 1
ATOM 595 N N . ASP A 1 75 ? 0.909 -30.891 21.640 1.00 92.50 75 ASP A N 1
ATOM 596 C CA . ASP A 1 75 ? -0.288 -31.726 21.574 1.00 92.50 75 ASP A CA 1
ATOM 597 C C . ASP A 1 75 ? -0.553 -32.380 22.939 1.00 92.50 75 ASP A C 1
ATOM 599 O O . ASP A 1 75 ? 0.346 -32.959 23.553 1.00 92.50 75 ASP A O 1
ATOM 603 N N . TYR A 1 76 ? -1.793 -32.269 23.412 1.00 90.25 76 TYR A N 1
ATOM 604 C CA . TYR A 1 76 ? -2.279 -32.876 24.656 1.00 90.25 76 TYR A CA 1
ATOM 605 C C . TYR A 1 76 ? -3.193 -34.088 24.396 1.00 90.25 76 TYR A C 1
ATOM 607 O O . TYR A 1 76 ? -3.773 -34.627 25.336 1.00 90.25 76 TYR A O 1
ATOM 615 N N . GLY A 1 77 ? -3.340 -34.515 23.137 1.00 88.31 77 GLY A N 1
ATOM 616 C CA . GLY A 1 77 ? -4.254 -35.576 22.720 1.00 88.31 77 GLY A CA 1
ATOM 617 C C . GLY A 1 77 ? -5.625 -35.053 22.279 1.00 88.31 77 GLY A C 1
ATOM 618 O O . GLY A 1 77 ? -5.974 -33.886 22.490 1.00 88.31 77 GLY A O 1
ATOM 619 N N . GLN A 1 78 ? -6.416 -35.938 21.656 1.00 79.75 78 GLN A N 1
ATOM 620 C CA . GLN A 1 78 ? -7.615 -35.564 20.887 1.00 79.75 78 GLN A CA 1
ATOM 621 C C . GLN A 1 78 ? -8.663 -34.762 21.677 1.00 79.75 78 GLN A C 1
ATOM 623 O O . GLN A 1 78 ? -9.253 -33.830 21.132 1.00 79.75 78 GLN A O 1
ATOM 628 N N . GLU A 1 79 ? -8.869 -35.060 22.963 1.00 81.12 79 GLU A N 1
ATOM 629 C CA . GLU A 1 79 ? -9.866 -34.363 23.793 1.00 81.12 79 GLU A CA 1
ATOM 630 C C . GLU A 1 79 ? -9.491 -32.902 24.106 1.00 81.12 79 GLU A C 1
ATOM 632 O O . GLU A 1 79 ? -10.352 -32.078 24.422 1.00 81.12 79 GLU A O 1
ATOM 637 N N . HIS A 1 80 ? -8.209 -32.544 23.999 1.00 86.75 80 HIS A N 1
ATOM 638 C CA . HIS A 1 80 ? -7.699 -31.216 24.353 1.00 86.75 80 HIS A CA 1
ATOM 639 C C . HIS A 1 80 ? -7.203 -30.409 23.147 1.00 86.75 80 HIS A C 1
ATOM 641 O O . HIS A 1 80 ? -6.958 -29.204 23.275 1.00 86.75 80 HIS A O 1
ATOM 647 N N . THR A 1 81 ? -7.133 -31.022 21.960 1.00 89.75 81 THR A N 1
ATOM 648 C CA . THR A 1 81 ? -6.659 -30.397 20.717 1.00 89.75 81 THR A CA 1
ATOM 649 C C . THR A 1 81 ? -7.377 -29.084 20.405 1.00 89.75 81 THR A C 1
ATOM 651 O O . THR A 1 81 ? -6.731 -28.086 20.091 1.00 89.75 81 THR A O 1
ATOM 654 N N . LYS A 1 82 ? -8.712 -29.040 20.513 1.00 90.94 82 LYS A N 1
ATOM 655 C CA . LYS A 1 82 ? -9.497 -27.842 20.164 1.00 90.94 82 LYS A CA 1
ATOM 656 C C . LYS A 1 82 ? -9.160 -26.652 21.073 1.00 90.94 82 LYS A C 1
ATOM 658 O O . LYS A 1 82 ? -8.883 -25.559 20.584 1.00 90.94 82 LYS A O 1
ATOM 663 N N . ARG A 1 83 ? -9.097 -26.890 22.388 1.00 91.81 83 ARG A N 1
ATOM 664 C CA . ARG A 1 83 ? -8.722 -25.873 23.383 1.00 91.81 83 ARG A CA 1
ATOM 665 C C . ARG A 1 83 ? -7.291 -25.388 23.174 1.00 91.81 83 ARG A C 1
ATOM 667 O O . ARG A 1 83 ? -7.041 -24.189 23.252 1.00 91.81 83 ARG A O 1
ATOM 674 N N . GLN A 1 84 ? -6.365 -26.304 22.898 1.00 94.06 84 GLN A N 1
ATOM 675 C CA . GLN A 1 84 ? -4.970 -25.947 22.674 1.00 94.06 84 GLN A CA 1
ATOM 676 C C . GLN A 1 84 ? -4.809 -25.077 21.424 1.00 94.06 84 GLN A C 1
ATOM 678 O O . GLN A 1 84 ? -4.168 -24.033 21.500 1.00 94.06 84 GLN A O 1
ATOM 683 N N . ARG A 1 85 ? -5.490 -25.410 20.321 1.00 95.12 85 ARG A N 1
ATOM 684 C CA . ARG A 1 85 ? -5.541 -24.562 19.117 1.00 95.12 85 ARG A CA 1
ATOM 685 C C . ARG A 1 85 ? -6.094 -23.166 19.405 1.00 95.12 85 ARG A C 1
ATOM 687 O O . ARG A 1 85 ? -5.542 -22.178 18.932 1.00 95.12 85 ARG A O 1
ATOM 694 N N . GLY A 1 86 ? -7.123 -23.067 20.247 1.00 94.62 86 GLY A N 1
ATOM 695 C CA . GLY A 1 86 ? -7.670 -21.785 20.700 1.00 94.62 86 GLY A CA 1
ATOM 696 C C . GLY A 1 86 ? -6.701 -20.936 21.534 1.00 94.62 86 GLY A C 1
ATOM 697 O O . GLY A 1 86 ? -6.820 -19.708 21.545 1.00 94.62 86 GLY A O 1
ATOM 698 N N . ARG A 1 87 ? -5.718 -21.543 22.214 1.00 94.75 87 ARG A N 1
ATOM 699 C CA . ARG A 1 87 ? -4.718 -20.799 23.002 1.00 94.75 87 ARG A CA 1
ATOM 700 C C . ARG A 1 87 ? -3.718 -20.050 22.134 1.00 94.75 87 ARG A C 1
ATOM 702 O O . ARG A 1 87 ? -3.403 -18.907 22.441 1.00 94.75 87 ARG A O 1
ATOM 709 N N . PHE A 1 88 ? -3.265 -20.647 21.036 1.00 94.19 88 PHE A N 1
ATOM 710 C CA . PHE A 1 88 ? -2.332 -19.983 20.124 1.00 94.19 88 PHE A CA 1
ATOM 711 C C . PHE A 1 88 ? -3.009 -19.326 18.914 1.00 94.19 88 PHE A C 1
ATOM 713 O O . PHE A 1 88 ? -2.332 -18.656 18.144 1.00 94.19 88 PHE A O 1
ATOM 720 N N . ALA A 1 89 ? -4.332 -19.429 18.760 1.00 94.75 89 ALA A N 1
ATOM 721 C CA . ALA A 1 89 ? -5.069 -18.729 17.706 1.00 94.75 89 ALA A CA 1
ATOM 722 C C . ALA A 1 89 ? -4.799 -17.209 17.705 1.00 94.75 89 ALA A C 1
ATOM 724 O O . ALA A 1 89 ? -4.547 -16.611 18.754 1.00 94.75 89 ALA A O 1
ATOM 725 N N . GLY A 1 90 ? -4.825 -16.583 16.530 1.00 93.75 90 GLY A N 1
ATOM 726 C CA . GLY A 1 90 ? -4.529 -15.160 16.326 1.00 93.75 90 GLY A CA 1
ATOM 727 C C . GLY A 1 90 ? -3.046 -14.784 16.274 1.00 93.75 90 GLY A C 1
ATOM 728 O O . GLY A 1 90 ? -2.743 -13.594 16.148 1.00 93.75 90 GLY A O 1
ATOM 729 N N . PHE A 1 91 ? -2.127 -15.754 16.353 1.00 97.19 91 PHE A N 1
ATOM 730 C CA . PHE A 1 91 ? -0.694 -15.470 16.298 1.00 97.19 91 PHE A CA 1
ATOM 731 C C . PHE A 1 91 ? -0.246 -14.890 14.948 1.00 97.19 91 PHE A C 1
ATOM 733 O O . PHE A 1 91 ? -0.873 -15.095 13.903 1.00 97.19 91 PHE A O 1
ATOM 740 N N . SER A 1 92 ? 0.879 -14.185 14.989 1.00 97.81 92 SER A N 1
ATOM 741 C CA . SER A 1 92 ? 1.568 -13.594 13.851 1.00 97.81 92 SER A CA 1
ATOM 742 C C . SER A 1 92 ? 2.992 -14.135 13.735 1.00 97.81 92 SER A C 1
ATOM 744 O O . SER A 1 92 ? 3.634 -14.438 14.743 1.00 97.81 92 SER A O 1
ATOM 746 N N . LEU A 1 93 ? 3.508 -14.174 12.507 1.00 97.81 93 LEU A N 1
ATOM 747 C CA . LEU A 1 93 ? 4.916 -14.423 12.212 1.00 97.81 93 LEU A CA 1
ATOM 748 C C . LEU A 1 93 ? 5.525 -13.258 11.452 1.00 97.81 93 LEU A C 1
ATOM 750 O O . LEU A 1 93 ? 4.947 -12.799 10.466 1.00 97.81 93 LEU A O 1
ATOM 754 N N . TYR A 1 94 ? 6.720 -12.852 11.863 1.00 97.38 94 TYR A N 1
ATOM 755 C CA . TYR A 1 94 ? 7.502 -11.816 11.202 1.00 97.38 94 TYR A CA 1
ATOM 756 C C . TYR A 1 94 ? 8.902 -12.312 10.866 1.00 97.38 94 TYR A C 1
ATOM 758 O O . TYR A 1 94 ? 9.475 -13.132 11.583 1.00 97.38 94 TYR A O 1
ATOM 766 N N . VAL A 1 95 ? 9.461 -11.767 9.792 1.00 95.19 95 VAL A N 1
ATOM 767 C CA . VAL A 1 95 ? 10.879 -11.885 9.449 1.00 95.19 95 VAL A CA 1
ATOM 768 C C . VAL A 1 95 ? 11.471 -10.480 9.462 1.00 95.19 95 VAL A C 1
ATOM 770 O O . VAL A 1 95 ? 11.012 -9.617 8.715 1.00 95.19 95 VAL A O 1
ATOM 773 N N . SER A 1 96 ? 12.455 -10.238 10.327 1.00 93.69 96 SER A N 1
ATOM 774 C CA . SER A 1 96 ? 13.024 -8.905 10.579 1.00 93.69 96 SER A CA 1
ATOM 775 C C . SER A 1 96 ? 14.551 -8.926 10.568 1.00 93.69 96 SER A C 1
ATOM 777 O O . SER A 1 96 ? 15.180 -9.960 10.800 1.00 93.69 96 SER A O 1
ATOM 779 N N . ASN A 1 97 ? 15.170 -7.777 10.301 1.00 91.12 97 ASN A N 1
ATOM 780 C CA . ASN A 1 97 ? 16.609 -7.574 10.500 1.00 91.12 97 ASN A CA 1
ATOM 781 C C . ASN A 1 97 ? 16.945 -7.127 11.930 1.00 91.12 97 ASN A C 1
ATOM 783 O O . ASN A 1 97 ? 18.109 -7.201 12.326 1.00 91.12 97 ASN A O 1
ATOM 787 N N . THR A 1 98 ? 15.942 -6.713 12.704 1.00 93.75 98 THR A N 1
ATOM 788 C CA . THR A 1 98 ? 16.059 -6.320 14.111 1.00 93.75 98 THR A CA 1
ATOM 789 C C . THR A 1 98 ? 15.221 -7.257 14.986 1.00 93.75 98 THR A C 1
ATOM 791 O O . THR A 1 98 ? 14.492 -8.120 14.494 1.00 93.75 98 THR A O 1
ATOM 794 N N . THR A 1 99 ? 15.345 -7.123 16.305 1.00 91.12 99 THR A N 1
ATOM 795 C CA . THR A 1 99 ? 14.479 -7.840 17.253 1.00 91.12 99 THR A CA 1
ATOM 796 C C . THR A 1 99 ? 13.101 -7.190 17.392 1.00 91.12 99 THR A C 1
ATOM 798 O O . THR A 1 99 ? 12.244 -7.744 18.077 1.00 91.12 99 THR A O 1
ATOM 801 N N . ASP A 1 100 ? 12.883 -6.024 16.773 1.00 89.56 100 ASP A N 1
ATOM 802 C CA . ASP A 1 100 ? 11.578 -5.379 16.732 1.00 89.56 100 ASP A CA 1
ATOM 803 C C . ASP A 1 100 ? 10.756 -5.931 15.559 1.00 89.56 100 ASP A C 1
ATOM 805 O O . ASP A 1 100 ? 11.224 -6.060 14.422 1.00 89.56 100 ASP A O 1
ATOM 809 N N . ARG A 1 101 ? 9.497 -6.273 15.846 1.00 88.50 101 ARG A N 1
ATOM 810 C CA . ARG A 1 101 ? 8.541 -6.740 14.840 1.00 88.50 101 ARG A CA 1
ATOM 811 C C . ARG A 1 101 ? 8.096 -5.624 13.893 1.00 88.50 101 ARG A C 1
ATOM 813 O O . ARG A 1 101 ? 7.695 -5.945 12.781 1.00 88.50 101 ARG A O 1
ATOM 820 N N . HIS A 1 102 ? 8.135 -4.358 14.321 1.00 86.88 102 HIS A N 1
ATOM 821 C CA . HIS A 1 102 ? 7.652 -3.220 13.523 1.00 86.88 102 HIS A CA 1
ATOM 822 C C . HIS A 1 102 ? 8.604 -2.889 12.366 1.00 86.88 102 HIS A C 1
ATOM 824 O O . HIS A 1 102 ? 8.149 -2.454 11.314 1.00 86.88 102 HIS A O 1
ATOM 830 N N . ASP A 1 103 ? 9.891 -3.209 12.517 1.00 88.31 103 ASP A N 1
ATOM 831 C CA . ASP A 1 103 ? 10.894 -3.137 11.443 1.00 88.31 103 ASP A CA 1
ATOM 832 C C . ASP A 1 103 ? 10.832 -4.350 10.493 1.00 88.31 103 ASP A C 1
ATOM 834 O O . ASP A 1 103 ? 11.576 -4.442 9.513 1.00 88.31 103 ASP A O 1
ATOM 838 N N . GLY A 1 104 ? 10.001 -5.341 10.830 1.00 84.81 104 GLY A N 1
ATOM 839 C CA . GLY A 1 104 ? 9.931 -6.637 10.174 1.00 84.81 104 GLY A CA 1
ATOM 840 C C . GLY A 1 104 ? 8.792 -6.762 9.170 1.00 84.81 104 GLY A C 1
ATOM 841 O O . GLY A 1 104 ? 7.776 -6.074 9.220 1.00 84.81 104 GLY A O 1
ATOM 842 N N . PHE A 1 105 ? 8.919 -7.735 8.273 1.00 88.06 105 PHE A N 1
ATOM 843 C CA . PHE A 1 105 ? 7.862 -8.098 7.337 1.00 88.06 105 PHE A CA 1
ATOM 844 C C . PHE A 1 105 ? 6.911 -9.115 7.965 1.00 88.06 105 PHE A C 1
ATOM 846 O O . PHE A 1 105 ? 7.349 -10.172 8.421 1.00 88.06 105 PHE A O 1
ATOM 853 N N . LEU A 1 106 ? 5.604 -8.842 7.916 1.00 93.94 106 LEU A N 1
ATOM 854 C CA . LEU A 1 106 ? 4.568 -9.796 8.314 1.00 93.94 106 LEU A CA 1
ATOM 855 C C . LEU A 1 106 ? 4.507 -10.962 7.312 1.00 93.94 106 LEU A C 1
ATOM 857 O O . LEU A 1 106 ? 4.105 -10.795 6.161 1.00 93.94 106 LEU A O 1
ATOM 861 N N . CYS A 1 107 ? 4.903 -12.151 7.760 1.00 89.25 107 CYS A N 1
ATOM 862 C CA . CYS A 1 107 ? 4.829 -13.399 7.000 1.00 89.25 107 CYS A CA 1
ATOM 863 C C . CYS A 1 107 ? 3.446 -14.044 7.070 1.00 89.25 107 CYS A C 1
ATOM 865 O O . CYS A 1 107 ? 3.000 -14.678 6.117 1.00 89.25 107 CYS A O 1
ATOM 867 N N . TYR A 1 108 ? 2.799 -13.949 8.231 1.00 95.81 108 TYR A N 1
ATOM 868 C CA . TYR A 1 108 ? 1.533 -14.618 8.496 1.00 95.81 108 TYR A CA 1
ATOM 869 C C . TYR A 1 108 ? 0.810 -13.953 9.666 1.00 95.81 108 TYR A C 1
ATOM 871 O O . TYR A 1 108 ? 1.450 -13.608 10.656 1.00 95.81 108 TYR A O 1
ATOM 879 N N . LYS A 1 109 ? -0.516 -13.830 9.571 1.00 94.44 109 LYS A N 1
ATOM 880 C CA . LYS A 1 109 ? -1.426 -13.525 10.683 1.00 94.44 109 LYS A CA 1
ATOM 881 C C . LYS A 1 109 ? -2.565 -14.535 10.631 1.00 94.44 109 LYS A C 1
ATOM 883 O O . LYS A 1 109 ? -3.209 -14.679 9.592 1.00 94.44 109 LYS A O 1
ATOM 888 N N . ASN A 1 110 ? -2.806 -15.236 11.733 1.00 92.44 110 ASN A N 1
ATOM 889 C CA . ASN A 1 110 ? -3.918 -16.171 11.819 1.00 92.44 110 ASN A CA 1
ATOM 890 C C . ASN A 1 110 ? -5.262 -15.416 11.817 1.00 92.44 110 ASN A C 1
ATOM 892 O O . ASN A 1 110 ? -5.461 -14.500 12.618 1.00 92.44 110 ASN A O 1
ATOM 896 N N . GLY A 1 111 ? -6.148 -15.794 10.887 1.00 83.00 111 GLY A N 1
ATOM 897 C CA . GLY A 1 111 ? -7.517 -15.280 10.766 1.00 83.00 111 GLY A CA 1
ATOM 898 C C . GLY A 1 111 ? -8.484 -15.965 11.735 1.00 83.00 111 GLY A C 1
ATOM 899 O O . GLY A 1 111 ? -8.055 -16.501 12.742 1.00 83.00 111 GLY A O 1
ATOM 900 N N . GLN A 1 112 ? -9.786 -15.981 11.433 1.00 81.50 112 GLN A N 1
ATOM 901 C CA . GLN A 1 112 ? -10.811 -16.505 12.357 1.00 81.50 112 GLN A CA 1
ATOM 902 C C . GLN A 1 112 ? -10.713 -18.018 12.633 1.00 81.50 112 GLN A C 1
ATOM 904 O O . GLN A 1 112 ? -11.153 -18.477 13.687 1.00 81.50 112 GLN A O 1
ATOM 909 N N . GLU A 1 113 ? -10.157 -18.800 11.704 1.00 88.25 113 GLU A N 1
ATOM 910 C CA . GLU A 1 113 ? -10.050 -20.252 11.848 1.00 88.25 113 GLU A CA 1
ATOM 911 C C . GLU A 1 113 ? -8.905 -20.669 12.776 1.00 88.25 113 GLU A C 1
ATOM 913 O O . GLU A 1 113 ? -7.774 -20.181 12.678 1.00 88.25 113 GLU A O 1
ATOM 918 N N . LEU A 1 114 ? -9.189 -21.653 13.638 1.00 92.31 114 LEU A N 1
ATOM 919 C CA . LEU A 1 114 ? -8.202 -22.210 14.554 1.00 92.31 114 LEU A CA 1
ATOM 920 C C . LEU A 1 114 ? -7.013 -22.808 13.779 1.00 92.31 114 LEU A C 1
ATOM 922 O O . LEU A 1 114 ? -7.207 -23.738 12.990 1.00 92.31 114 LEU A O 1
ATOM 926 N N . PRO A 1 115 ? -5.773 -22.371 14.039 1.00 94.06 115 PRO A N 1
ATOM 927 C CA . PRO A 1 115 ? -4.604 -22.920 13.368 1.00 94.06 115 PRO A CA 1
ATOM 928 C C . PRO A 1 115 ? -4.368 -24.389 13.775 1.00 94.06 115 PRO A C 1
ATOM 930 O O . PRO A 1 115 ? -4.780 -24.801 14.865 1.00 94.06 115 PRO A O 1
ATOM 933 N N . PRO A 1 116 ? -3.773 -25.226 12.905 1.00 95.56 116 PRO A N 1
ATOM 934 C CA . PRO A 1 116 ? -3.418 -26.606 13.241 1.00 95.56 116 PRO A CA 1
ATOM 935 C C . PRO A 1 116 ? -2.272 -26.662 14.267 1.00 95.56 116 PRO A C 1
ATOM 937 O O . PRO A 1 116 ? -1.497 -25.718 14.387 1.00 95.56 116 PRO A O 1
ATOM 940 N N . LEU A 1 117 ? -2.155 -27.785 14.990 1.00 94.69 117 LEU A N 1
ATOM 941 C CA . LEU A 1 117 ? -1.042 -28.030 15.925 1.00 94.69 117 LEU A CA 1
ATOM 942 C C . LEU A 1 117 ? 0.312 -28.139 15.213 1.00 94.69 117 LEU A C 1
ATOM 944 O O . LEU A 1 117 ? 1.329 -27.747 15.769 1.00 94.69 117 LEU A O 1
ATOM 948 N N . ASP A 1 118 ? 0.315 -28.647 13.983 1.00 95.69 118 ASP A N 1
ATOM 949 C CA . ASP A 1 118 ? 1.472 -28.639 13.096 1.00 95.69 118 ASP A CA 1
ATOM 950 C C . ASP A 1 118 ? 1.210 -27.625 11.986 1.00 95.69 118 ASP A C 1
ATOM 952 O O . ASP A 1 118 ? 0.508 -27.894 11.006 1.00 95.69 118 ASP A O 1
ATOM 956 N N . PHE A 1 119 ? 1.679 -26.406 12.214 1.00 96.31 119 PHE A N 1
ATOM 957 C CA . PHE A 1 119 ? 1.465 -25.282 11.324 1.00 96.31 119 PHE A CA 1
ATOM 958 C C . PHE A 1 119 ? 2.652 -25.122 10.384 1.00 96.31 119 PHE A C 1
ATOM 960 O O . PHE A 1 119 ? 3.802 -25.143 10.812 1.00 96.31 119 PHE A O 1
ATOM 967 N N . ASN A 1 120 ? 2.382 -24.885 9.104 1.00 94.25 120 ASN A N 1
ATOM 968 C CA . ASN A 1 120 ? 3.399 -24.487 8.144 1.00 94.25 120 ASN A CA 1
ATOM 969 C C . ASN A 1 120 ? 2.914 -23.305 7.303 1.00 94.25 120 ASN A C 1
ATOM 971 O O . ASN A 1 120 ? 1.726 -23.156 7.022 1.00 94.25 120 ASN A O 1
ATOM 975 N N . THR A 1 121 ? 3.849 -22.442 6.918 1.00 91.94 121 THR A N 1
ATOM 976 C CA . THR A 1 121 ? 3.595 -21.366 5.965 1.00 91.94 121 THR A CA 1
ATOM 977 C C . THR A 1 121 ? 4.853 -21.042 5.175 1.00 91.94 121 THR A C 1
ATOM 979 O O . THR A 1 121 ? 5.964 -20.999 5.714 1.00 91.94 121 THR A O 1
ATOM 982 N N . SER A 1 122 ? 4.681 -20.769 3.883 1.00 87.44 122 SER A N 1
ATOM 983 C CA . SER A 1 122 ? 5.748 -20.217 3.057 1.00 87.44 122 SER A CA 1
ATOM 984 C C . SER A 1 122 ? 5.907 -18.729 3.358 1.00 87.44 122 SER A C 1
ATOM 986 O O . SER A 1 122 ? 4.961 -17.963 3.178 1.00 87.44 122 SER A O 1
ATOM 988 N N . CYS A 1 123 ? 7.107 -18.302 3.743 1.00 81.50 123 CYS A N 1
ATOM 989 C CA . CYS A 1 123 ? 7.445 -16.889 3.855 1.00 81.50 123 CYS A CA 1
ATOM 990 C C . CYS A 1 123 ? 8.758 -16.613 3.141 1.00 81.50 123 CYS A C 1
ATOM 992 O O . CYS A 1 123 ? 9.810 -16.955 3.660 1.00 81.50 123 CYS A O 1
ATOM 994 N N . THR A 1 124 ? 8.693 -15.989 1.963 1.00 80.69 124 THR A N 1
ATOM 995 C CA . THR A 1 124 ? 9.867 -15.667 1.136 1.00 80.69 124 THR A CA 1
ATOM 996 C C . THR A 1 124 ? 10.344 -14.247 1.438 1.00 80.69 124 THR A C 1
ATOM 998 O O . THR A 1 124 ? 10.032 -13.289 0.721 1.00 80.69 124 THR A O 1
ATOM 1001 N N . ARG A 1 125 ? 11.042 -14.090 2.565 1.00 83.69 125 ARG A N 1
ATOM 1002 C CA . ARG A 1 125 ? 11.555 -12.802 3.053 1.00 83.69 125 ARG A CA 1
ATOM 1003 C C . ARG A 1 125 ? 12.986 -12.957 3.550 1.00 83.69 125 ARG A C 1
ATOM 1005 O O . ARG A 1 125 ? 13.352 -14.002 4.085 1.00 83.69 125 ARG A O 1
ATOM 1012 N N . ARG A 1 126 ? 13.783 -11.897 3.390 1.00 81.00 126 ARG A N 1
ATOM 1013 C CA . ARG A 1 126 ? 15.122 -11.812 3.980 1.00 81.00 126 ARG A CA 1
ATOM 1014 C C . ARG A 1 126 ? 15.030 -11.185 5.362 1.00 81.00 126 ARG A C 1
ATOM 1016 O O . ARG A 1 126 ? 14.434 -10.124 5.511 1.00 81.00 126 ARG A O 1
ATOM 1023 N N . GLY A 1 127 ? 15.639 -11.834 6.342 1.00 86.50 127 GLY A N 1
ATOM 1024 C CA . GLY A 1 127 ? 15.736 -11.326 7.701 1.00 86.50 127 GLY A CA 1
ATOM 1025 C C . GLY A 1 127 ? 16.759 -12.103 8.507 1.00 86.50 127 GLY A C 1
ATOM 1026 O O . GLY A 1 127 ? 17.156 -13.210 8.143 1.00 86.50 127 GLY A O 1
ATOM 1027 N N . LYS A 1 128 ? 17.215 -11.502 9.598 1.00 92.75 128 LYS A N 1
ATOM 1028 C CA . LYS A 1 128 ? 18.081 -12.154 10.582 1.00 92.75 128 LYS A CA 1
ATOM 1029 C C . LYS A 1 128 ? 17.270 -12.875 11.663 1.00 92.75 128 LYS A C 1
ATOM 1031 O O . LYS A 1 128 ? 17.731 -13.883 12.189 1.00 92.75 128 LYS A O 1
ATOM 1036 N N . TYR A 1 129 ? 16.075 -12.381 11.973 1.00 97.19 129 TYR A N 1
ATOM 1037 C CA . TYR A 1 129 ? 15.221 -12.889 13.039 1.00 97.19 129 TYR A CA 1
ATOM 1038 C C . TYR A 1 129 ? 13.891 -13.396 12.486 1.00 97.19 129 TYR A C 1
ATOM 1040 O O . TYR A 1 129 ? 13.281 -12.744 11.637 1.00 97.19 129 TYR A O 1
ATOM 1048 N N . VAL A 1 130 ? 13.426 -14.531 13.009 1.00 97.12 130 VAL A N 1
ATOM 1049 C CA . VAL A 1 130 ? 12.040 -14.996 12.849 1.00 97.12 130 VAL A CA 1
ATOM 1050 C C . VAL A 1 130 ? 11.330 -14.804 14.176 1.00 97.12 130 VAL A C 1
ATOM 1052 O O . VAL A 1 130 ? 11.794 -15.325 15.188 1.00 97.12 130 VAL A O 1
ATOM 1055 N N . ILE A 1 131 ? 10.231 -14.053 14.169 1.00 98.06 131 ILE A N 1
ATOM 1056 C CA . ILE A 1 131 ? 9.526 -13.613 15.374 1.00 98.06 131 ILE A CA 1
ATOM 1057 C C . ILE A 1 131 ? 8.110 -14.185 15.362 1.00 98.06 131 ILE A C 1
ATOM 1059 O O . ILE A 1 131 ? 7.313 -13.881 14.476 1.00 98.06 131 ILE A O 1
ATOM 1063 N N . PHE A 1 132 ? 7.794 -14.982 16.374 1.00 98.31 132 PHE A N 1
ATOM 1064 C CA . PHE A 1 132 ? 6.444 -15.367 16.757 1.00 98.31 132 PHE A CA 1
ATOM 1065 C C . PHE A 1 132 ? 5.871 -14.322 17.712 1.00 98.31 132 PHE A C 1
ATOM 1067 O O . PHE A 1 132 ? 6.534 -13.919 18.667 1.00 98.31 132 PHE A O 1
ATOM 1074 N N . TYR A 1 133 ? 4.629 -13.909 17.484 1.00 97.75 133 TYR A N 1
ATOM 1075 C CA . TYR A 1 133 ? 3.930 -12.947 18.330 1.00 97.75 133 TYR A CA 1
ATOM 1076 C C . TYR A 1 133 ? 2.473 -13.359 18.517 1.00 97.75 133 TYR A C 1
ATOM 1078 O O . TYR A 1 133 ? 1.819 -13.770 17.562 1.00 97.75 133 TYR A O 1
ATOM 1086 N N . ASN A 1 134 ? 1.942 -13.223 19.728 1.00 96.19 134 ASN A N 1
ATOM 1087 C CA . ASN A 1 134 ? 0.528 -13.447 19.998 1.00 96.19 134 ASN A CA 1
ATOM 1088 C C . ASN A 1 134 ? 0.012 -12.493 21.080 1.00 96.19 134 ASN A C 1
ATOM 1090 O O . ASN A 1 134 ? 0.770 -12.021 21.927 1.00 96.19 134 ASN A O 1
ATOM 1094 N N . GLU A 1 135 ? -1.288 -12.218 21.054 1.00 94.31 135 GLU A N 1
ATOM 1095 C CA . GLU A 1 135 ? -1.920 -11.206 21.898 1.00 94.31 135 GLU A CA 1
ATOM 1096 C C . GLU A 1 135 ? -3.333 -11.606 22.331 1.00 94.31 135 GLU A C 1
ATOM 1098 O O . GLU A 1 135 ? -4.058 -12.322 21.632 1.00 94.31 135 GLU A O 1
ATOM 1103 N N . ARG A 1 136 ? -3.716 -11.137 23.515 1.00 92.94 136 ARG A N 1
ATOM 1104 C CA . ARG A 1 136 ? -5.016 -11.321 24.163 1.00 92.94 136 ARG A CA 1
ATOM 1105 C C . ARG A 1 136 ? -5.359 -10.043 24.922 1.00 92.94 136 ARG A C 1
ATOM 1107 O O . ARG A 1 136 ? -5.303 -9.991 26.147 1.00 92.94 136 ARG A O 1
ATOM 1114 N N . LEU A 1 137 ? -5.670 -9.002 24.160 1.00 90.38 137 LEU A N 1
ATOM 1115 C CA . LEU A 1 137 ? -5.955 -7.669 24.670 1.00 90.38 137 LEU A CA 1
ATOM 1116 C C . LEU A 1 137 ? -7.338 -7.636 25.330 1.00 90.38 137 LEU A C 1
ATOM 1118 O O . LEU A 1 137 ? -8.312 -8.150 24.780 1.00 90.38 137 LEU A O 1
ATOM 1122 N N . ASN A 1 138 ? -7.449 -7.001 26.499 1.00 82.06 138 ASN A N 1
ATOM 1123 C CA . ASN A 1 138 ? -8.701 -6.972 27.276 1.00 82.06 138 ASN A CA 1
ATOM 1124 C C . ASN A 1 138 ? -9.873 -6.310 26.535 1.00 82.06 138 ASN A C 1
ATOM 1126 O O . ASN A 1 138 ? -11.034 -6.593 26.825 1.00 82.06 138 ASN A O 1
ATOM 1130 N N . VAL A 1 139 ? -9.535 -5.444 25.587 1.00 81.25 139 VAL A N 1
ATOM 1131 C CA . VAL A 1 139 ? -10.421 -4.518 24.887 1.00 81.25 139 VAL A CA 1
ATOM 1132 C C . VAL A 1 139 ? -10.932 -5.107 23.556 1.00 81.25 139 VAL A C 1
ATOM 1134 O O . VAL A 1 139 ? -11.847 -4.568 22.945 1.00 81.25 139 VAL A O 1
ATOM 1137 N N . ILE A 1 140 ? -10.393 -6.254 23.119 1.00 82.00 140 ILE A N 1
ATOM 1138 C CA . ILE A 1 140 ? -10.786 -6.930 21.874 1.00 82.00 140 ILE A CA 1
ATOM 1139 C C . ILE A 1 140 ? -11.723 -8.109 22.170 1.00 82.00 140 ILE A C 1
ATOM 1141 O O . ILE A 1 140 ? -11.451 -8.953 23.031 1.00 82.00 140 ILE A O 1
ATOM 1145 N N . ASN A 1 141 ? -12.806 -8.208 21.394 1.00 87.19 141 ASN A N 1
ATOM 1146 C CA . ASN A 1 141 ? -13.651 -9.399 21.345 1.00 87.19 141 ASN A CA 1
ATOM 1147 C C . ASN A 1 141 ? -13.062 -10.414 20.362 1.00 87.19 141 ASN A C 1
ATOM 1149 O O . ASN A 1 141 ? -13.230 -10.304 19.149 1.00 87.19 141 ASN A O 1
ATOM 1153 N N . TYR A 1 142 ? -12.357 -11.406 20.898 1.00 87.06 142 TYR A N 1
ATOM 1154 C CA . TYR A 1 142 ? -11.845 -12.522 20.107 1.00 87.06 142 TYR A CA 1
ATOM 1155 C C . TYR A 1 142 ? -12.977 -13.482 19.705 1.00 87.06 142 TYR A C 1
ATOM 1157 O O . TYR A 1 142 ? -13.963 -13.592 20.440 1.00 87.06 142 TYR A O 1
ATOM 1165 N N . PRO A 1 143 ? -12.840 -14.209 18.576 1.00 91.81 143 PRO A N 1
ATOM 1166 C CA . PRO A 1 143 ? -13.777 -15.268 18.206 1.00 91.81 143 PRO A CA 1
ATOM 1167 C C . PRO A 1 143 ? -14.002 -16.250 19.361 1.00 91.81 143 PRO A C 1
ATOM 1169 O O . PRO A 1 143 ? -13.077 -16.532 20.119 1.00 91.81 143 PRO A O 1
ATOM 1172 N N . SER A 1 144 ? -15.207 -16.817 19.478 1.00 88.06 144 SER A N 1
ATOM 1173 C CA . SER A 1 144 ? -15.594 -17.686 20.607 1.00 88.06 144 SER A CA 1
ATOM 1174 C C . SER A 1 144 ? -14.701 -18.918 20.790 1.00 88.06 144 SER A C 1
ATOM 1176 O O . SER A 1 144 ? -14.618 -19.473 21.880 1.00 88.06 144 SER A O 1
ATOM 1178 N N . GLU A 1 145 ? -14.038 -19.345 19.718 1.00 89.38 145 GLU A N 1
ATOM 1179 C CA . GLU A 1 145 ? -13.113 -20.478 19.705 1.00 89.38 145 GLU A CA 1
ATOM 1180 C C . GLU A 1 145 ? -11.726 -20.138 20.277 1.00 89.38 145 GLU A C 1
ATOM 1182 O O . GLU A 1 145 ? -10.929 -21.029 20.579 1.00 89.38 145 GLU A O 1
ATOM 1187 N N . TYR A 1 146 ? -11.417 -18.851 20.445 1.00 93.31 146 TYR A N 1
ATOM 1188 C CA . TYR A 1 146 ? -10.163 -18.409 21.034 1.00 93.31 146 TYR A CA 1
ATOM 1189 C C . TYR A 1 146 ? -10.249 -18.536 22.545 1.00 93.31 146 TYR A C 1
ATOM 1191 O O . TYR A 1 146 ? -11.187 -18.080 23.196 1.00 93.31 146 TYR A O 1
ATOM 1199 N N . VAL A 1 147 ? -9.198 -19.087 23.135 1.00 93.06 147 VAL A N 1
ATOM 1200 C CA . VAL A 1 147 ? -9.058 -19.098 24.585 1.00 93.06 147 VAL A CA 1
ATOM 1201 C C . VAL A 1 147 ? -8.510 -17.737 25.002 1.00 93.06 147 VAL A C 1
ATOM 1203 O O . VAL A 1 147 ? -7.423 -17.356 24.569 1.00 93.06 147 VAL A O 1
ATOM 1206 N N . THR A 1 148 ? -9.259 -16.992 25.819 1.00 90.75 148 THR A N 1
ATOM 1207 C CA . THR A 1 148 ? -8.878 -15.642 26.284 1.00 90.75 148 THR A CA 1
ATOM 1208 C C . THR A 1 148 ? -8.424 -15.590 27.743 1.00 90.75 148 THR A C 1
ATOM 1210 O O . THR A 1 148 ? -7.827 -14.599 28.153 1.00 90.75 148 THR A O 1
ATOM 1213 N N . ALA A 1 149 ? -8.709 -16.632 28.526 1.00 87.12 149 ALA A N 1
ATOM 1214 C CA . ALA A 1 149 ? -8.296 -16.786 29.921 1.00 87.12 149 ALA A CA 1
ATOM 1215 C C . ALA A 1 149 ? -7.433 -18.048 30.070 1.00 87.12 149 ALA A C 1
ATOM 1217 O O . ALA A 1 149 ? -7.730 -19.073 29.453 1.00 87.12 149 ALA A O 1
ATOM 1218 N N . ASN A 1 150 ? -6.387 -17.986 30.896 1.00 85.12 150 ASN A N 1
ATOM 1219 C CA . ASN A 1 150 ? -5.382 -19.041 31.092 1.00 85.12 150 ASN A CA 1
ATOM 1220 C C . ASN A 1 150 ? -4.751 -19.473 29.757 1.00 85.12 150 ASN A C 1
ATOM 1222 O O . ASN A 1 150 ? -4.780 -20.655 29.369 1.00 85.12 150 ASN A O 1
ATOM 1226 N N . VAL A 1 151 ? -4.270 -18.474 29.009 1.00 92.44 151 VAL A N 1
ATOM 1227 C CA . VAL A 1 151 ? -3.708 -18.652 27.672 1.00 92.44 151 VAL A CA 1
ATOM 1228 C C . VAL A 1 151 ? -2.234 -18.962 27.810 1.00 92.44 151 VAL A C 1
ATOM 1230 O O . VAL A 1 151 ? -1.464 -18.166 28.338 1.00 92.44 151 VAL A O 1
ATOM 1233 N N . ILE A 1 152 ? -1.865 -20.142 27.330 1.00 91.94 152 ILE A N 1
ATOM 1234 C CA . ILE A 1 152 ? -0.502 -20.645 27.390 1.00 91.94 152 ILE A CA 1
ATOM 1235 C C . ILE A 1 152 ? -0.075 -20.943 25.960 1.00 91.94 152 ILE A C 1
ATOM 1237 O O . ILE A 1 152 ? -0.773 -21.683 25.261 1.00 91.94 152 ILE A O 1
ATOM 1241 N N . THR A 1 153 ? 1.034 -20.353 25.521 1.00 94.00 153 THR A N 1
ATOM 1242 C CA . THR A 1 153 ? 1.643 -20.693 24.230 1.00 94.00 153 THR A CA 1
ATOM 1243 C C . THR A 1 153 ? 2.817 -21.627 24.459 1.00 94.00 153 THR A C 1
ATOM 1245 O O . THR A 1 153 ? 3.695 -21.330 25.267 1.00 94.00 153 THR A O 1
ATOM 1248 N N . GLU A 1 154 ? 2.835 -22.738 23.722 1.00 95.06 154 GLU A N 1
ATOM 1249 C CA . GLU A 1 154 ? 3.875 -23.761 23.817 1.00 95.06 154 GLU A CA 1
ATOM 1250 C C . GLU A 1 154 ? 4.380 -24.127 22.424 1.00 95.06 154 GLU A C 1
ATOM 1252 O O . GLU A 1 154 ? 3.721 -24.879 21.700 1.00 95.06 154 GLU A O 1
ATOM 1257 N N . LEU A 1 155 ? 5.532 -23.566 22.046 1.00 97.44 155 LEU A N 1
ATOM 1258 C CA . LEU A 1 155 ? 6.226 -23.889 20.800 1.00 97.44 155 LEU A CA 1
ATOM 1259 C C . LEU A 1 155 ? 7.192 -25.038 21.097 1.00 97.44 155 LEU A C 1
ATOM 1261 O O . LEU A 1 155 ? 8.129 -24.852 21.873 1.00 97.44 155 LEU A O 1
ATOM 1265 N N . CYS A 1 156 ? 6.947 -26.213 20.527 1.00 96.62 156 CYS A N 1
ATOM 1266 C CA . CYS A 1 156 ? 7.768 -27.401 20.763 1.00 96.62 156 CYS A CA 1
ATOM 1267 C C . CYS A 1 156 ? 8.860 -27.574 19.714 1.00 96.62 156 CYS A C 1
ATOM 1269 O O . CYS A 1 156 ? 9.953 -27.994 20.043 1.00 96.62 156 CYS A O 1
ATOM 1271 N N . GLU A 1 157 ? 8.592 -27.203 18.464 1.00 97.44 157 GLU A N 1
ATOM 1272 C CA . GLU A 1 157 ? 9.627 -27.165 17.431 1.00 97.44 157 GLU A CA 1
ATOM 1273 C C . GLU A 1 157 ? 9.301 -26.073 16.413 1.00 97.44 157 GLU A C 1
ATOM 1275 O O . GLU A 1 157 ? 8.173 -25.973 15.928 1.00 97.44 157 GLU A O 1
ATOM 1280 N N . VAL A 1 158 ? 10.282 -25.240 16.087 1.00 97.38 158 VAL A N 1
ATOM 1281 C CA . VAL A 1 158 ? 10.204 -24.172 15.098 1.00 97.38 158 VAL A CA 1
ATOM 1282 C C . VAL A 1 158 ? 11.308 -24.414 14.087 1.00 97.38 158 VAL A C 1
ATOM 1284 O O . VAL A 1 158 ? 12.479 -24.149 14.346 1.00 97.38 158 VAL A O 1
ATOM 1287 N N . THR A 1 159 ? 10.912 -24.866 12.904 1.00 96.06 159 THR A N 1
ATOM 1288 C CA . THR A 1 159 ? 11.819 -25.146 11.791 1.00 96.06 159 THR A CA 1
ATOM 1289 C C . THR A 1 159 ? 11.793 -23.973 10.820 1.00 96.06 159 THR A C 1
ATOM 1291 O O . THR A 1 159 ? 10.744 -23.651 10.245 1.00 96.06 159 THR A O 1
ATOM 1294 N N . VAL A 1 160 ? 12.948 -23.350 10.601 1.00 94.00 160 VAL A N 1
ATOM 1295 C CA . VAL A 1 160 ? 13.127 -22.264 9.634 1.00 94.00 160 VAL A CA 1
ATOM 1296 C C . VAL A 1 160 ? 13.902 -22.817 8.456 1.00 94.00 160 VAL A C 1
ATOM 1298 O O . VAL A 1 160 ? 15.128 -22.896 8.457 1.00 94.00 160 VAL A O 1
ATOM 1301 N N . THR A 1 161 ? 13.168 -23.204 7.421 1.00 88.12 161 THR A N 1
ATOM 1302 C CA . THR A 1 161 ? 13.763 -23.778 6.222 1.00 88.12 161 THR A CA 1
ATOM 1303 C C . THR A 1 161 ? 14.344 -22.681 5.339 1.00 88.12 161 THR A C 1
ATOM 1305 O O . THR A 1 161 ? 13.628 -21.753 4.941 1.00 88.12 161 THR A O 1
ATOM 1308 N N . VAL A 1 162 ? 15.615 -22.834 4.975 1.00 80.12 162 VAL A N 1
ATOM 1309 C CA . VAL A 1 162 ? 16.323 -22.006 3.988 1.00 80.12 162 VAL A CA 1
ATOM 1310 C C . VAL A 1 162 ? 16.790 -22.867 2.811 1.00 80.12 162 VAL A C 1
ATOM 1312 O O . VAL A 1 162 ? 16.833 -24.096 2.907 1.00 80.12 162 VAL A O 1
ATOM 1315 N N . CYS A 1 163 ? 17.130 -22.244 1.679 1.00 72.88 163 CYS A N 1
ATOM 1316 C CA . CYS A 1 163 ? 17.803 -22.967 0.597 1.00 72.88 163 CYS A CA 1
ATOM 1317 C C . CYS A 1 163 ? 19.252 -23.259 0.986 1.00 72.88 163 CYS A C 1
ATOM 1319 O O . CYS A 1 163 ? 19.972 -22.339 1.378 1.00 72.88 163 CYS A O 1
ATOM 1321 N N . SER A 1 164 ? 19.678 -24.515 0.837 1.00 73.38 164 SER A N 1
ATOM 1322 C CA . SER A 1 164 ? 21.072 -24.903 1.067 1.00 73.38 164 SER A CA 1
ATOM 1323 C C . SER A 1 164 ? 22.011 -24.153 0.117 1.00 73.38 164 SER A C 1
ATOM 1325 O O . SER A 1 164 ? 21.631 -23.790 -1.004 1.00 73.38 164 SER A O 1
ATOM 1327 N N . SER A 1 165 ? 23.255 -23.933 0.554 1.00 70.75 165 SER A N 1
ATOM 1328 C CA . SER A 1 165 ? 24.270 -23.244 -0.253 1.00 70.75 165 SER A CA 1
ATOM 1329 C C . SER A 1 165 ? 24.399 -23.892 -1.638 1.00 70.75 165 SER A C 1
ATOM 1331 O O . SER A 1 165 ? 24.519 -25.112 -1.770 1.00 70.75 165 SER A O 1
ATOM 1333 N N . GLY A 1 166 ? 24.328 -23.068 -2.685 1.00 72.75 166 GLY A N 1
ATOM 1334 C CA . GLY A 1 166 ? 24.367 -23.535 -4.068 1.00 72.75 166 GLY A CA 1
ATOM 1335 C C . GLY A 1 166 ? 23.000 -23.793 -4.709 1.00 72.75 166 GLY A C 1
ATOM 1336 O O . GLY A 1 166 ? 22.977 -24.251 -5.849 1.00 72.75 166 GLY A O 1
ATOM 1337 N N . TYR A 1 167 ? 21.878 -23.485 -4.048 1.00 77.50 167 TYR A N 1
ATOM 1338 C CA . TYR A 1 167 ? 20.533 -23.581 -4.630 1.00 77.50 167 TYR A CA 1
ATOM 1339 C C . TYR A 1 167 ? 19.716 -22.295 -4.453 1.00 77.50 167 TYR A C 1
ATOM 1341 O O . TYR A 1 167 ? 19.867 -21.571 -3.471 1.00 77.50 167 TYR A O 1
ATOM 1349 N N . TYR A 1 168 ? 18.829 -22.018 -5.412 1.00 74.00 168 TYR A N 1
ATOM 1350 C CA . TYR A 1 168 ? 17.964 -20.842 -5.424 1.00 74.00 168 TYR A CA 1
ATOM 1351 C C . TYR A 1 168 ? 16.600 -21.097 -6.094 1.00 74.00 168 TYR A C 1
ATOM 1353 O O . TYR A 1 168 ? 16.343 -22.162 -6.669 1.00 74.00 168 TYR A O 1
ATOM 1361 N N . GLY A 1 169 ? 15.702 -20.113 -6.026 1.00 59.22 169 GLY A N 1
ATOM 1362 C CA . GLY A 1 169 ? 14.403 -20.129 -6.703 1.00 59.22 169 GLY A CA 1
ATOM 1363 C C . GLY A 1 169 ? 13.288 -20.819 -5.915 1.00 59.22 169 GLY A C 1
ATOM 1364 O O . GLY A 1 169 ? 13.475 -21.313 -4.802 1.00 59.22 169 GLY A O 1
ATOM 1365 N N . LEU A 1 170 ? 12.090 -20.872 -6.506 1.00 53.72 170 LEU A N 1
ATOM 1366 C CA . LEU A 1 170 ? 10.920 -21.527 -5.908 1.00 53.72 170 LEU A CA 1
ATOM 1367 C C . LEU A 1 170 ? 11.241 -22.989 -5.559 1.00 53.72 170 LEU A C 1
ATOM 1369 O O . LEU A 1 170 ? 11.603 -23.782 -6.433 1.00 53.72 170 LEU A O 1
ATOM 1373 N N . LYS A 1 171 ? 11.084 -23.350 -4.278 1.00 61.81 171 LYS A N 1
ATOM 1374 C CA . LYS A 1 171 ? 11.435 -24.674 -3.734 1.00 61.81 171 LYS A CA 1
ATOM 1375 C C . LYS A 1 171 ? 12.922 -25.036 -3.908 1.00 61.81 171 LYS A C 1
ATOM 1377 O O . LYS A 1 171 ? 13.221 -26.223 -3.993 1.00 61.81 171 LYS A O 1
ATOM 1382 N N . CYS A 1 172 ? 13.841 -24.071 -3.990 1.00 68.38 172 CYS A N 1
ATOM 1383 C CA . CYS A 1 172 ? 15.286 -24.313 -4.154 1.00 68.38 172 CYS A CA 1
ATOM 1384 C C . CYS A 1 172 ? 15.599 -25.275 -5.324 1.00 68.38 172 CYS A C 1
ATOM 1386 O O . CYS A 1 172 ? 16.473 -26.140 -5.242 1.00 68.38 172 CYS A O 1
ATOM 1388 N N . LYS A 1 173 ? 14.801 -25.203 -6.402 1.00 72.12 173 LYS A N 1
ATOM 1389 C CA . LYS A 1 173 ? 14.916 -26.110 -7.555 1.00 72.12 173 LYS A CA 1
ATOM 1390 C C . LYS A 1 173 ? 16.088 -25.759 -8.468 1.00 72.12 173 LYS A C 1
ATOM 1392 O O . LYS A 1 173 ? 16.596 -26.662 -9.131 1.00 72.12 173 LYS A O 1
ATOM 1397 N N . ALA A 1 174 ? 16.478 -24.489 -8.531 1.00 76.12 174 ALA A N 1
ATOM 1398 C CA . ALA A 1 174 ? 17.575 -24.035 -9.372 1.00 76.12 174 ALA A CA 1
ATOM 1399 C C . ALA A 1 174 ? 18.901 -24.162 -8.616 1.00 76.12 174 ALA A C 1
ATOM 1401 O O . ALA A 1 174 ? 18.944 -23.980 -7.402 1.00 76.12 174 ALA A O 1
ATOM 1402 N N . LYS A 1 175 ? 19.977 -24.501 -9.325 1.00 80.06 175 LYS A N 1
ATOM 1403 C CA . LYS A 1 175 ? 21.326 -24.615 -8.762 1.00 80.06 175 LYS A CA 1
ATOM 1404 C C . LYS A 1 175 ? 22.114 -23.357 -9.122 1.00 80.06 175 LYS A C 1
ATOM 1406 O O . LYS A 1 175 ? 22.084 -22.944 -10.276 1.00 80.06 175 LYS A O 1
ATOM 1411 N N . CYS A 1 176 ? 22.798 -22.755 -8.153 1.00 79.19 176 CYS A N 1
ATOM 1412 C CA . CYS A 1 176 ? 23.726 -21.652 -8.387 1.00 79.19 176 CYS A CA 1
ATOM 1413 C C . CYS A 1 176 ? 24.802 -22.073 -9.395 1.00 79.19 176 CYS A C 1
ATOM 1415 O O . CYS A 1 176 ? 25.278 -23.209 -9.347 1.00 79.19 176 CYS A O 1
ATOM 1417 N N . ALA A 1 177 ? 25.243 -21.134 -10.236 1.00 80.62 177 ALA A N 1
ATOM 1418 C CA . ALA A 1 177 ? 26.349 -21.364 -11.164 1.00 80.62 177 ALA A CA 1
ATOM 1419 C C . ALA A 1 177 ? 27.670 -21.678 -10.436 1.00 80.62 177 ALA A C 1
ATOM 1421 O O . ALA A 1 177 ? 28.484 -22.438 -10.940 1.00 80.62 177 ALA A O 1
ATOM 1422 N N . GLY A 1 178 ? 27.850 -21.155 -9.215 1.00 78.50 178 GLY A N 1
ATOM 1423 C CA . GLY A 1 178 ? 29.023 -21.432 -8.376 1.00 78.50 178 GLY A CA 1
ATOM 1424 C C . GLY A 1 178 ? 30.217 -20.513 -8.639 1.00 78.50 178 GLY A C 1
ATOM 1425 O O . GLY A 1 178 ? 31.274 -20.720 -8.055 1.00 78.50 178 GLY A O 1
ATOM 1426 N N . HIS A 1 179 ? 30.043 -19.484 -9.471 1.00 83.88 179 HIS A N 1
ATOM 1427 C CA . HIS A 1 179 ? 31.100 -18.550 -9.865 1.00 83.88 179 HIS A CA 1
ATOM 1428 C C . HIS A 1 179 ? 30.902 -17.140 -9.288 1.00 83.88 179 HIS A C 1
ATOM 1430 O O . HIS A 1 179 ? 31.252 -16.147 -9.923 1.00 83.88 179 HIS A O 1
ATOM 1436 N N . CYS A 1 180 ? 30.320 -17.038 -8.090 1.00 79.12 180 CYS A N 1
ATOM 1437 C CA . CYS A 1 180 ? 30.229 -15.766 -7.374 1.00 79.12 180 CYS A CA 1
ATOM 1438 C C . CYS A 1 180 ? 31.576 -15.411 -6.728 1.00 79.12 180 CYS A C 1
ATOM 1440 O O . CYS A 1 180 ? 32.269 -16.284 -6.198 1.00 79.12 180 CYS A O 1
ATOM 1442 N N . LYS A 1 181 ? 31.928 -14.122 -6.737 1.00 76.81 181 LYS A N 1
ATOM 1443 C CA . LYS A 1 181 ? 33.162 -13.607 -6.130 1.00 76.81 181 LYS A CA 1
ATOM 1444 C C . LYS A 1 181 ? 33.179 -13.796 -4.601 1.00 76.81 181 LYS A C 1
ATOM 1446 O O . LYS A 1 181 ? 32.133 -1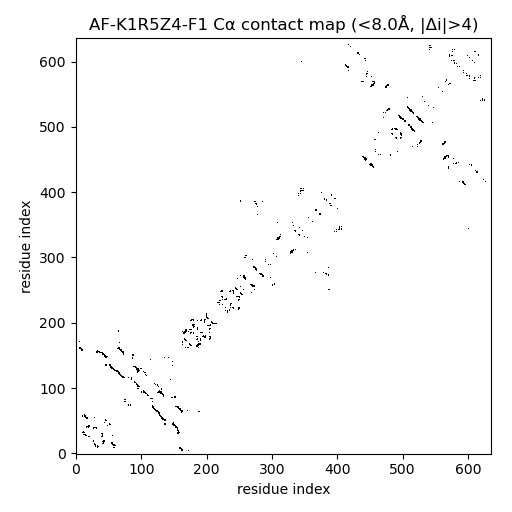3.964 -3.972 1.00 76.81 181 LYS A O 1
ATOM 1451 N N . ASP A 1 182 ? 34.375 -13.805 -4.009 1.00 73.12 182 ASP A N 1
ATOM 1452 C CA . ASP A 1 182 ? 34.622 -13.911 -2.557 1.00 73.12 182 ASP A CA 1
ATOM 1453 C C . ASP A 1 182 ? 34.069 -15.178 -1.876 1.00 73.12 182 ASP A C 1
ATOM 1455 O O . ASP A 1 182 ? 33.767 -15.173 -0.682 1.00 73.12 182 ASP A O 1
ATOM 1459 N N . ASN A 1 183 ? 33.922 -16.278 -2.627 1.00 61.25 183 ASN A N 1
ATOM 1460 C CA . ASN A 1 183 ? 33.386 -17.553 -2.132 1.00 61.25 183 ASN A CA 1
ATOM 1461 C C . ASN A 1 183 ? 31.965 -17.429 -1.530 1.00 61.25 183 ASN A C 1
ATOM 1463 O O . ASN A 1 183 ? 31.571 -18.211 -0.661 1.00 61.25 183 ASN A O 1
ATOM 1467 N N . GLN A 1 184 ? 31.189 -16.432 -1.975 1.00 66.75 184 GLN A N 1
ATOM 1468 C CA . GLN A 1 184 ? 29.817 -16.229 -1.518 1.00 66.75 184 GLN A CA 1
ATOM 1469 C C . GLN A 1 184 ? 28.824 -17.136 -2.250 1.00 66.75 184 GLN A C 1
ATOM 1471 O O . GLN A 1 184 ? 28.974 -17.469 -3.423 1.00 66.75 184 GLN A O 1
ATOM 1476 N N . SER A 1 185 ? 27.756 -17.516 -1.549 1.00 68.69 185 SER A N 1
ATOM 1477 C CA . SER A 1 185 ? 26.630 -18.228 -2.160 1.00 68.69 185 SER A CA 1
ATOM 1478 C C . SER A 1 185 ? 25.799 -17.270 -3.018 1.00 68.69 185 SER A C 1
ATOM 1480 O O . SER A 1 185 ? 25.593 -16.119 -2.632 1.00 68.69 185 SER A O 1
ATOM 1482 N N . CYS A 1 186 ? 25.286 -17.743 -4.158 1.00 76.06 186 CYS A N 1
ATOM 1483 C CA . CYS A 1 186 ? 24.386 -16.939 -4.983 1.00 76.06 186 CYS A CA 1
ATOM 1484 C C . CYS A 1 186 ? 23.083 -16.616 -4.234 1.00 76.06 186 CYS A C 1
ATOM 1486 O O . CYS A 1 186 ? 22.697 -17.310 -3.289 1.00 76.06 186 CYS A O 1
ATOM 1488 N N . ASN A 1 187 ? 22.392 -15.556 -4.644 1.00 71.56 187 ASN A N 1
ATOM 1489 C CA . ASN A 1 187 ? 21.129 -15.149 -4.054 1.00 71.56 187 ASN A CA 1
ATOM 1490 C C . ASN A 1 187 ? 20.117 -16.292 -4.190 1.00 71.56 187 ASN A C 1
ATOM 1492 O O . ASN A 1 187 ? 19.719 -16.678 -5.281 1.00 71.56 187 ASN A O 1
ATOM 1496 N N . HIS A 1 188 ? 19.679 -16.825 -3.058 1.00 65.00 188 HIS A N 1
ATOM 1497 C CA . HIS A 1 188 ? 18.784 -17.979 -2.953 1.00 65.00 188 HIS A CA 1
ATOM 1498 C C . HIS A 1 188 ? 17.366 -17.726 -3.522 1.00 65.00 188 HIS A C 1
ATOM 1500 O O . HIS A 1 188 ? 16.592 -18.671 -3.650 1.00 65.00 188 HIS A O 1
ATOM 1506 N N . ILE A 1 189 ? 16.989 -16.488 -3.879 1.00 57.84 189 ILE A N 1
ATOM 1507 C CA . ILE A 1 189 ? 15.698 -16.185 -4.527 1.00 57.84 189 ILE A CA 1
ATOM 1508 C C . ILE A 1 189 ? 15.830 -16.249 -6.052 1.00 57.84 189 ILE A C 1
ATOM 1510 O O . ILE A 1 189 ? 15.039 -16.928 -6.701 1.00 57.84 189 ILE A O 1
ATOM 1514 N N . ASN A 1 190 ? 16.816 -15.564 -6.635 1.00 67.69 190 ASN A N 1
ATOM 1515 C CA . ASN A 1 190 ? 16.905 -15.334 -8.088 1.00 67.69 190 ASN A CA 1
ATOM 1516 C C . ASN A 1 190 ? 18.226 -15.797 -8.734 1.00 67.69 190 ASN A C 1
ATOM 1518 O O . ASN A 1 190 ? 18.342 -15.796 -9.959 1.00 67.69 190 ASN A O 1
ATOM 1522 N N . GLY A 1 191 ? 19.187 -16.244 -7.929 1.00 73.31 191 GLY A N 1
ATOM 1523 C CA . GLY A 1 191 ? 20.456 -16.806 -8.374 1.00 73.31 191 GLY A CA 1
ATOM 1524 C C . GLY A 1 191 ? 21.585 -15.793 -8.514 1.00 73.31 191 GLY A C 1
ATOM 1525 O O . GLY A 1 191 ? 22.661 -16.175 -8.967 1.00 73.31 191 GLY A O 1
ATOM 1526 N N . THR A 1 192 ? 21.366 -14.525 -8.147 1.00 74.31 192 THR A N 1
ATOM 1527 C CA . THR A 1 192 ? 22.315 -13.448 -8.446 1.00 74.31 192 THR A CA 1
ATOM 1528 C C . THR A 1 192 ? 23.531 -13.413 -7.523 1.00 74.31 192 THR A C 1
ATOM 1530 O O . THR A 1 192 ? 23.426 -13.663 -6.324 1.00 74.31 192 THR A O 1
ATOM 1533 N N . CYS A 1 193 ? 24.699 -13.052 -8.044 1.00 73.69 193 CYS A N 1
ATOM 1534 C CA . CYS A 1 193 ? 25.903 -12.863 -7.234 1.00 73.69 193 CYS A CA 1
ATOM 1535 C C . CYS A 1 193 ? 26.038 -11.387 -6.829 1.00 73.69 193 CYS A C 1
ATOM 1537 O O . CYS A 1 193 ? 26.289 -10.526 -7.667 1.00 73.69 193 CYS A O 1
ATOM 1539 N N . ILE A 1 194 ? 25.861 -11.090 -5.537 1.00 64.56 194 ILE A N 1
ATOM 1540 C CA . ILE A 1 194 ? 25.786 -9.710 -5.013 1.00 64.56 194 ILE A CA 1
ATOM 1541 C C . ILE A 1 194 ? 27.117 -8.962 -5.180 1.00 64.56 194 ILE A C 1
ATOM 1543 O O . ILE A 1 194 ? 27.120 -7.794 -5.553 1.00 64.56 194 ILE A O 1
ATOM 1547 N N . ASN A 1 195 ? 28.239 -9.651 -4.970 1.00 65.00 195 ASN A N 1
ATOM 1548 C CA . ASN A 1 195 ? 29.585 -9.090 -5.118 1.00 65.00 195 ASN A CA 1
ATOM 1549 C C . ASN A 1 195 ? 30.143 -9.233 -6.545 1.00 65.00 195 ASN A C 1
ATOM 1551 O O . ASN A 1 195 ? 31.341 -9.067 -6.772 1.00 65.00 195 ASN A O 1
ATOM 1555 N N . GLY A 1 196 ? 29.285 -9.568 -7.511 1.00 69.94 196 GLY A N 1
ATOM 1556 C CA . GLY A 1 196 ? 29.697 -9.868 -8.874 1.00 69.94 196 GLY A CA 1
ATOM 1557 C C . GLY A 1 196 ? 30.304 -11.263 -9.033 1.00 69.94 196 GLY A C 1
ATOM 1558 O O . GLY A 1 196 ? 30.208 -12.132 -8.158 1.00 69.94 196 GLY A O 1
ATOM 1559 N N . CYS A 1 197 ? 30.890 -11.482 -10.204 1.00 74.50 197 CYS A N 1
ATOM 1560 C CA . CYS A 1 197 ? 31.381 -12.780 -10.645 1.00 74.50 197 CYS A CA 1
ATOM 1561 C C . CYS A 1 197 ? 32.877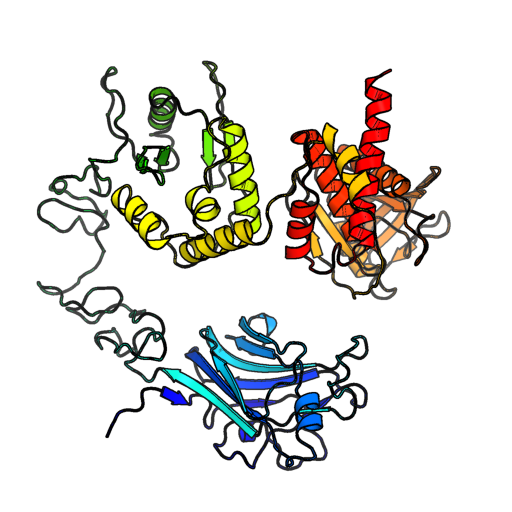 -12.955 -10.392 1.00 74.50 197 CYS A C 1
ATOM 1563 O O . CYS A 1 197 ? 33.621 -11.978 -10.309 1.00 74.50 197 CYS A O 1
ATOM 1565 N N . LEU A 1 198 ? 33.312 -14.213 -10.283 1.00 74.94 198 LEU A N 1
ATOM 1566 C CA . LEU A 1 198 ? 34.724 -14.566 -10.400 1.00 74.94 198 LEU A CA 1
ATOM 1567 C C . LEU A 1 198 ? 35.259 -14.142 -11.769 1.00 74.94 198 LEU A C 1
ATOM 1569 O O . LEU A 1 198 ? 34.511 -14.070 -12.748 1.00 74.94 198 LEU A O 1
ATOM 1573 N N . ASP A 1 199 ? 36.563 -13.895 -11.829 1.00 70.44 199 ASP A N 1
ATOM 1574 C CA . ASP A 1 199 ? 37.225 -13.487 -13.062 1.00 70.44 199 ASP A CA 1
ATOM 1575 C C . ASP A 1 199 ? 36.968 -14.525 -14.170 1.00 70.44 199 ASP A C 1
ATOM 1577 O O . ASP A 1 199 ? 37.013 -15.737 -13.944 1.00 70.44 199 ASP A O 1
ATOM 1581 N N . GLY A 1 200 ? 36.606 -14.039 -15.359 1.00 64.31 200 GLY A N 1
ATOM 1582 C CA . GLY A 1 200 ? 36.192 -14.881 -16.485 1.00 64.31 200 GLY A CA 1
ATOM 1583 C C . GLY A 1 200 ? 34.700 -15.235 -16.531 1.00 64.31 200 GLY A C 1
ATOM 1584 O O . GLY A 1 200 ? 34.278 -15.850 -17.507 1.00 64.31 200 GLY A O 1
ATOM 1585 N N . TRP A 1 201 ? 33.878 -14.811 -15.564 1.00 70.19 201 TRP A N 1
ATOM 1586 C CA . TRP A 1 201 ? 32.428 -15.056 -15.547 1.00 70.19 201 TRP A CA 1
ATOM 1587 C C . TRP A 1 201 ? 31.614 -13.757 -15.588 1.00 70.19 201 TRP A C 1
ATOM 1589 O O . TRP A 1 201 ? 31.997 -12.747 -15.007 1.00 70.19 201 TRP A O 1
ATOM 1599 N N . ILE A 1 202 ? 30.478 -13.779 -16.286 1.00 63.19 202 ILE A N 1
ATOM 1600 C CA . ILE A 1 202 ? 29.575 -12.637 -16.484 1.00 63.19 202 ILE A CA 1
ATOM 1601 C C . ILE A 1 202 ? 28.102 -13.042 -16.406 1.00 63.19 202 ILE A C 1
ATOM 1603 O O . ILE A 1 202 ? 27.744 -14.219 -16.460 1.00 63.19 202 ILE A O 1
ATOM 1607 N N . GLY A 1 203 ? 27.238 -12.029 -16.318 1.00 62.34 203 GLY A N 1
ATOM 1608 C CA . GLY A 1 203 ? 25.802 -12.180 -16.107 1.00 62.34 203 GLY A CA 1
ATOM 1609 C C . GLY A 1 203 ? 25.438 -12.061 -14.630 1.00 62.34 203 GLY A C 1
ATOM 1610 O O . GLY A 1 203 ? 26.258 -12.307 -13.753 1.00 62.34 203 GLY A O 1
ATOM 1611 N N . VAL A 1 204 ? 24.190 -11.687 -14.340 1.00 67.00 204 VAL A N 1
ATOM 1612 C CA . VAL A 1 204 ? 23.729 -11.442 -12.959 1.00 67.00 204 VAL A CA 1
ATOM 1613 C C . VAL A 1 204 ? 23.864 -12.672 -12.052 1.00 67.00 204 VAL A C 1
ATOM 1615 O O . VAL A 1 204 ? 24.040 -12.513 -10.847 1.00 67.00 204 VAL A O 1
ATOM 1618 N N . ASN A 1 205 ? 23.856 -13.875 -12.637 1.00 74.69 205 ASN A N 1
ATOM 1619 C CA . ASN A 1 205 ? 24.000 -15.161 -11.950 1.00 74.69 205 ASN A CA 1
ATOM 1620 C C . ASN A 1 205 ? 25.376 -15.823 -12.170 1.00 74.69 205 ASN A C 1
ATOM 1622 O O . ASN A 1 205 ? 25.586 -16.940 -11.699 1.00 74.69 205 ASN A O 1
ATOM 1626 N N . CYS A 1 206 ? 26.300 -15.156 -12.873 1.00 76.00 206 CYS A N 1
ATOM 1627 C CA . CYS A 1 206 ? 27.648 -15.650 -13.181 1.00 76.00 206 CYS A CA 1
ATOM 1628 C C . CYS A 1 206 ? 27.669 -17.026 -13.862 1.00 76.00 206 CYS A C 1
ATOM 1630 O O . CYS A 1 206 ? 28.483 -17.888 -13.544 1.00 76.00 206 CYS A O 1
ATOM 1632 N N . ASP A 1 207 ? 26.739 -17.238 -14.790 1.00 77.44 207 ASP A N 1
ATOM 1633 C CA . ASP A 1 207 ? 26.510 -18.487 -15.516 1.00 77.44 207 ASP A CA 1
ATOM 1634 C C . ASP A 1 207 ? 27.129 -18.496 -16.925 1.00 77.44 207 ASP A C 1
ATOM 1636 O O . ASP A 1 207 ? 27.072 -19.510 -17.621 1.00 77.44 207 ASP A O 1
ATOM 1640 N N . LYS A 1 208 ? 27.735 -17.384 -17.359 1.00 73.69 208 LYS A N 1
ATOM 1641 C CA . LYS A 1 208 ? 28.323 -17.229 -18.696 1.00 73.69 208 LYS A CA 1
ATOM 1642 C C . LYS A 1 208 ? 29.813 -16.920 -18.611 1.00 73.69 208 LYS A C 1
ATOM 1644 O O . LYS A 1 208 ? 30.215 -16.046 -17.855 1.00 73.69 208 LYS A O 1
ATOM 1649 N N . HIS A 1 209 ? 30.622 -17.583 -19.430 1.00 63.25 209 HIS A N 1
ATOM 1650 C CA . HIS A 1 209 ? 32.065 -17.340 -19.509 1.00 63.25 209 HIS A CA 1
ATOM 1651 C C . HIS A 1 209 ? 32.371 -16.130 -20.425 1.00 63.25 209 HIS A C 1
ATOM 1653 O O . HIS A 1 209 ? 31.880 -16.087 -21.558 1.00 63.25 209 HIS A O 1
ATOM 1659 N N . CYS A 1 210 ? 33.176 -15.158 -19.967 1.00 60.78 210 CYS A N 1
ATOM 1660 C CA . CYS A 1 210 ? 33.743 -14.079 -20.802 1.00 60.78 210 CYS A CA 1
ATOM 1661 C C . CYS A 1 210 ? 34.689 -14.759 -21.825 1.00 60.78 210 CYS A C 1
ATOM 1663 O O . CYS A 1 210 ? 35.555 -15.545 -21.443 1.00 60.78 210 CYS A O 1
ATOM 1665 N N . LYS A 1 211 ? 34.491 -14.550 -23.139 1.00 55.53 211 LYS A N 1
ATOM 1666 C CA . LYS A 1 211 ? 35.263 -15.256 -24.189 1.00 55.53 211 LYS A CA 1
ATOM 1667 C C . LYS A 1 211 ? 36.694 -14.737 -24.382 1.00 55.53 211 LYS A C 1
ATOM 1669 O O . LYS A 1 211 ? 37.469 -15.453 -24.996 1.00 55.53 211 LYS A O 1
ATOM 1674 N N . ASN A 1 212 ? 37.037 -13.561 -23.852 1.00 46.59 212 ASN A N 1
ATOM 1675 C CA . ASN A 1 212 ? 38.378 -12.973 -23.912 1.00 46.59 212 ASN A CA 1
ATOM 1676 C C . ASN A 1 212 ? 38.747 -12.376 -22.539 1.00 46.59 212 ASN A C 1
ATOM 1678 O O . ASN A 1 212 ? 37.862 -11.944 -21.802 1.00 46.59 212 ASN A O 1
ATOM 1682 N N . GLU A 1 213 ? 40.033 -12.440 -22.206 1.00 44.22 213 GLU A N 1
ATOM 1683 C CA . GLU A 1 213 ? 40.619 -12.355 -20.861 1.00 44.22 213 GLU A CA 1
ATOM 1684 C C . GLU A 1 213 ? 40.477 -11.009 -20.118 1.00 44.22 213 GLU A C 1
ATOM 1686 O O . GLU A 1 213 ? 40.310 -9.953 -20.719 1.00 44.22 213 GLU A O 1
ATOM 1691 N N . GLU A 1 214 ? 40.556 -11.149 -18.786 1.00 46.59 214 GLU A N 1
ATOM 1692 C CA . GLU A 1 214 ? 40.752 -10.209 -17.667 1.00 46.59 214 GLU A CA 1
ATOM 1693 C C . GLU A 1 214 ? 40.085 -8.814 -17.696 1.00 46.59 214 GLU A C 1
ATOM 1695 O O . GLU A 1 214 ? 40.454 -7.904 -18.432 1.00 46.59 214 GLU A O 1
ATOM 1700 N N . ASN A 1 215 ? 39.190 -8.622 -16.712 1.00 46.16 215 ASN A N 1
ATOM 1701 C CA . ASN A 1 215 ? 38.557 -7.368 -16.279 1.00 46.16 215 ASN A CA 1
ATOM 1702 C C . ASN A 1 215 ? 37.331 -6.892 -17.090 1.00 46.16 215 ASN A C 1
ATOM 1704 O O . ASN A 1 215 ? 37.323 -5.853 -17.748 1.00 46.16 215 ASN A O 1
ATOM 1708 N N . CYS A 1 216 ? 36.230 -7.642 -16.962 1.00 52.38 216 CYS A N 1
ATOM 1709 C CA . CYS A 1 216 ? 34.906 -7.267 -17.466 1.00 52.38 216 CYS A CA 1
ATOM 1710 C C . CYS A 1 216 ? 34.277 -6.176 -16.535 1.00 52.38 216 CYS A C 1
ATOM 1712 O O . CYS A 1 216 ? 33.438 -6.492 -15.692 1.00 52.38 216 CYS A O 1
ATOM 1714 N N . THR A 1 217 ? 34.676 -4.893 -16.655 1.00 44.88 217 THR A N 1
ATOM 1715 C CA . THR A 1 217 ? 34.009 -3.737 -16.001 1.00 44.88 217 THR A CA 1
ATOM 1716 C C . THR A 1 217 ? 33.312 -2.798 -16.997 1.00 44.88 217 THR A C 1
ATOM 1718 O O . THR A 1 217 ? 33.912 -2.281 -17.935 1.00 44.88 217 THR A O 1
ATOM 1721 N N . ASN A 1 218 ? 32.033 -2.548 -16.689 1.00 46.31 218 ASN A N 1
ATOM 1722 C CA . ASN A 1 218 ? 31.018 -1.701 -17.331 1.00 46.31 218 ASN A CA 1
ATOM 1723 C C . ASN A 1 218 ? 30.212 -2.350 -18.470 1.00 46.31 218 ASN A C 1
ATOM 1725 O O . ASN A 1 218 ? 30.668 -2.569 -19.587 1.00 46.31 218 ASN A O 1
ATOM 1729 N N . GLN A 1 219 ? 28.947 -2.631 -18.142 1.00 47.81 219 GLN A N 1
ATOM 1730 C CA . GLN A 1 219 ? 27.911 -3.105 -19.048 1.00 47.81 219 GLN A CA 1
ATOM 1731 C C . GLN A 1 219 ? 27.573 -1.984 -20.039 1.00 47.81 219 GLN A C 1
ATOM 1733 O O . GLN A 1 219 ? 26.999 -0.960 -19.669 1.00 47.81 219 GLN A O 1
ATOM 1738 N N . CYS A 1 220 ? 27.941 -2.166 -21.304 1.00 51.84 220 CYS A N 1
ATOM 1739 C CA . CYS A 1 220 ? 27.462 -1.306 -22.376 1.00 51.84 220 CYS A CA 1
ATOM 1740 C C . CYS A 1 220 ? 25.949 -1.489 -22.518 1.00 51.84 220 CYS A C 1
ATOM 1742 O O . CYS A 1 220 ? 25.481 -2.553 -22.913 1.00 51.84 220 CYS A O 1
ATOM 1744 N N . ASN A 1 221 ? 25.184 -0.448 -22.192 1.00 54.88 221 ASN A N 1
ATOM 1745 C CA . ASN A 1 221 ? 23.722 -0.430 -22.301 1.00 54.88 221 ASN A CA 1
ATOM 1746 C C . ASN A 1 221 ? 23.233 -0.173 -23.742 1.00 54.88 221 ASN A C 1
ATOM 1748 O O . ASN A 1 221 ? 22.108 0.281 -23.912 1.00 54.88 221 ASN A O 1
ATOM 1752 N N . GLY A 1 222 ? 24.065 -0.386 -24.765 1.00 56.56 222 GLY A N 1
ATOM 1753 C CA . GLY A 1 222 ? 23.801 0.004 -26.151 1.00 56.56 222 GLY A CA 1
ATOM 1754 C C . GLY A 1 222 ? 24.352 -0.989 -27.167 1.00 56.56 222 GLY A C 1
ATOM 1755 O O . GLY A 1 222 ? 25.349 -1.661 -26.907 1.00 56.56 222 GLY A O 1
ATOM 1756 N N . HIS A 1 223 ? 23.709 -1.071 -28.331 1.00 68.56 223 HIS A N 1
ATOM 1757 C CA . HIS A 1 223 ? 24.072 -1.972 -29.424 1.00 68.56 223 HIS A CA 1
ATOM 1758 C C . HIS A 1 223 ? 25.096 -1.306 -30.349 1.00 68.56 223 HIS A C 1
ATOM 1760 O O . HIS A 1 223 ? 24.747 -0.800 -31.415 1.00 68.56 223 HIS A O 1
ATOM 1766 N N . CYS A 1 224 ? 26.363 -1.258 -29.934 1.00 72.69 224 CYS A N 1
ATOM 1767 C CA . CYS A 1 224 ? 27.424 -0.749 -30.803 1.00 72.69 224 CYS A CA 1
ATOM 1768 C C . CYS A 1 224 ? 27.643 -1.679 -32.012 1.00 72.69 224 CYS A C 1
ATOM 1770 O O . CYS A 1 224 ? 27.368 -2.882 -31.950 1.00 72.69 224 CYS A O 1
ATOM 1772 N N . LEU A 1 225 ? 28.154 -1.111 -33.106 1.00 75.88 225 LEU A N 1
ATOM 1773 C CA . LEU A 1 225 ? 28.438 -1.820 -34.355 1.00 75.88 225 LEU A CA 1
ATOM 1774 C C . LEU A 1 225 ? 29.256 -3.101 -34.098 1.00 75.88 225 LEU A C 1
ATOM 1776 O O . LEU A 1 225 ? 30.197 -3.085 -33.306 1.00 75.88 225 LEU A O 1
ATOM 1780 N N . ASP A 1 226 ? 28.865 -4.210 -34.731 1.00 67.12 226 ASP A N 1
ATOM 1781 C CA . ASP A 1 226 ? 29.509 -5.532 -34.622 1.00 67.12 226 ASP A CA 1
ATOM 1782 C C . ASP A 1 226 ? 29.654 -6.089 -33.190 1.00 67.12 226 ASP A C 1
ATOM 1784 O O . ASP A 1 226 ? 30.543 -6.897 -32.916 1.00 67.12 226 ASP A O 1
ATOM 1788 N N . ASN A 1 227 ? 28.776 -5.680 -32.259 1.00 60.62 227 ASN A N 1
ATOM 1789 C CA . ASN A 1 227 ? 28.891 -5.980 -30.821 1.00 60.62 227 ASN A CA 1
ATOM 1790 C C . ASN A 1 227 ? 30.223 -5.506 -30.206 1.00 60.62 227 ASN A C 1
ATOM 1792 O O . ASN A 1 227 ? 30.683 -6.060 -29.202 1.00 60.62 227 ASN A O 1
ATOM 1796 N N . LEU A 1 228 ? 30.856 -4.485 -30.790 1.00 61.31 228 LEU A N 1
ATOM 1797 C CA . LEU A 1 228 ? 32.070 -3.908 -30.229 1.00 61.31 228 LEU A CA 1
ATOM 1798 C C . LEU A 1 228 ? 31.782 -3.277 -28.858 1.00 61.31 228 LEU A C 1
ATOM 1800 O O . LEU A 1 228 ? 30.719 -2.691 -28.649 1.00 61.31 228 LEU A O 1
ATOM 1804 N N . PRO A 1 229 ? 32.717 -3.368 -27.902 1.00 56.69 229 PRO A N 1
ATOM 1805 C CA . PRO A 1 229 ? 32.544 -2.735 -26.606 1.00 56.69 229 PRO A CA 1
ATOM 1806 C C . PRO A 1 229 ? 32.513 -1.207 -26.755 1.00 56.69 229 PRO A C 1
ATOM 1808 O O . PRO A 1 229 ? 33.346 -0.606 -27.436 1.00 56.69 229 PRO A O 1
ATOM 1811 N N . CYS A 1 230 ? 31.540 -0.580 -26.097 1.00 62.84 230 CYS A N 1
ATOM 1812 C CA . CYS A 1 230 ? 31.486 0.864 -25.906 1.00 62.84 230 CYS A CA 1
ATOM 1813 C C . CYS A 1 230 ? 32.674 1.348 -25.062 1.00 62.84 230 CYS A C 1
ATOM 1815 O O . CYS A 1 230 ? 33.310 0.582 -24.333 1.00 62.84 230 CYS A O 1
ATOM 1817 N N . ASN A 1 231 ? 32.967 2.644 -25.129 1.00 59.12 231 ASN A N 1
ATOM 1818 C CA . ASN A 1 231 ? 34.007 3.239 -24.303 1.00 59.12 231 ASN A CA 1
ATOM 1819 C C . ASN A 1 231 ? 33.667 3.075 -22.810 1.00 59.12 231 ASN A C 1
ATOM 1821 O O . ASN A 1 231 ? 32.636 3.550 -22.329 1.00 59.12 231 ASN A O 1
ATOM 1825 N N . SER A 1 232 ? 34.578 2.440 -22.073 1.00 51.94 232 SER A N 1
ATOM 1826 C CA . SER A 1 232 ? 34.423 2.068 -20.663 1.00 51.94 232 SER A CA 1
ATOM 1827 C C . SER A 1 232 ? 34.260 3.248 -19.699 1.00 51.94 232 SER A C 1
ATOM 1829 O O . SER A 1 232 ? 33.784 3.050 -18.581 1.00 51.94 232 SER A O 1
ATOM 1831 N N . SER A 1 233 ? 34.624 4.464 -20.115 1.00 46.72 233 SER A N 1
ATOM 1832 C CA . SER A 1 233 ? 34.594 5.673 -19.281 1.00 46.72 233 SER A CA 1
ATOM 1833 C C . SER A 1 233 ? 33.356 6.555 -19.479 1.00 46.72 233 SER A C 1
ATOM 1835 O O . SER A 1 233 ? 33.017 7.326 -18.584 1.00 46.72 233 SER A O 1
ATOM 1837 N N . ASN A 1 234 ? 32.649 6.446 -20.610 1.00 51.12 234 ASN A N 1
ATOM 1838 C CA . ASN A 1 234 ? 31.488 7.300 -20.909 1.00 51.12 234 ASN A CA 1
ATOM 1839 C C . ASN A 1 234 ? 30.322 6.593 -21.632 1.00 51.12 234 ASN A C 1
ATOM 1841 O O . ASN A 1 234 ? 29.299 7.227 -21.875 1.00 51.12 234 ASN A O 1
ATOM 1845 N N . GLY A 1 235 ? 30.449 5.307 -21.971 1.00 59.22 235 GLY A N 1
ATOM 1846 C CA . GLY A 1 235 ? 29.407 4.513 -22.628 1.00 59.22 235 GLY A CA 1
ATOM 1847 C C . GLY A 1 235 ? 29.237 4.768 -24.131 1.00 59.22 235 GLY A C 1
ATOM 1848 O O . GLY A 1 235 ? 28.305 4.232 -24.724 1.00 59.22 235 GLY A O 1
ATOM 1849 N N . LEU A 1 236 ? 30.104 5.573 -24.757 1.00 63.28 236 LEU A N 1
ATOM 1850 C CA . LEU A 1 236 ? 29.989 5.969 -26.164 1.00 63.28 236 LEU A CA 1
ATOM 1851 C C . LEU A 1 236 ? 30.337 4.818 -27.120 1.00 63.28 236 LEU A C 1
ATOM 1853 O O . LEU A 1 236 ? 31.383 4.179 -26.975 1.00 63.28 236 LEU A O 1
ATOM 1857 N N . CYS A 1 237 ? 29.517 4.609 -28.150 1.00 71.31 237 CYS A N 1
ATOM 1858 C CA . CYS A 1 237 ? 29.848 3.712 -29.257 1.00 71.31 237 CYS A CA 1
ATOM 1859 C C . CYS A 1 237 ? 30.657 4.470 -30.320 1.00 71.31 237 CYS A C 1
ATOM 1861 O O . CYS A 1 237 ? 30.107 4.987 -31.291 1.00 71.31 237 CYS A O 1
ATOM 1863 N N . SER A 1 238 ? 31.978 4.543 -30.142 1.00 72.44 238 SER A N 1
ATOM 1864 C CA . SER A 1 238 ? 32.877 5.316 -31.019 1.00 72.44 238 SER A CA 1
ATOM 1865 C C . SER A 1 238 ? 32.857 4.877 -32.490 1.00 72.44 238 SER A C 1
ATOM 1867 O O . SER A 1 238 ? 33.169 5.677 -33.365 1.00 72.44 238 SER A O 1
ATOM 1869 N N . ASN A 1 239 ? 32.479 3.623 -32.759 1.00 74.00 239 ASN A N 1
ATOM 1870 C CA . ASN A 1 239 ? 32.445 3.033 -34.102 1.00 74.00 239 ASN A CA 1
ATOM 1871 C C . ASN A 1 239 ? 31.033 3.007 -34.715 1.00 74.00 239 ASN A C 1
ATOM 1873 O O . ASN A 1 239 ? 30.818 2.349 -35.728 1.00 74.00 239 ASN A O 1
ATOM 1877 N N . GLY A 1 240 ? 30.070 3.707 -34.109 1.00 68.62 240 GLY A N 1
ATOM 1878 C CA . GLY A 1 240 ? 28.678 3.715 -34.556 1.00 68.62 240 GLY A CA 1
ATOM 1879 C C . GLY A 1 240 ? 27.847 2.555 -34.003 1.00 68.62 240 GLY A C 1
ATOM 1880 O O . GLY A 1 240 ? 28.303 1.774 -33.162 1.00 68.62 240 GLY A O 1
ATOM 1881 N N . CYS A 1 241 ? 26.594 2.479 -34.450 1.00 74.81 241 CYS A N 1
ATOM 1882 C CA . CYS A 1 241 ? 25.584 1.559 -33.930 1.00 74.81 241 CYS A CA 1
ATOM 1883 C C . CYS A 1 241 ? 25.373 0.343 -34.827 1.00 74.81 241 CYS A C 1
ATOM 1885 O O . CYS A 1 241 ? 25.549 0.414 -36.042 1.00 74.81 241 CYS A O 1
ATOM 1887 N N . ALA A 1 242 ? 24.962 -0.769 -34.219 1.00 76.00 242 ALA A N 1
ATOM 1888 C CA . ALA A 1 242 ? 24.482 -1.935 -34.940 1.00 76.00 242 ALA A CA 1
ATOM 1889 C C . ALA A 1 242 ? 23.246 -1.572 -35.789 1.00 76.00 242 ALA A C 1
ATOM 1891 O O . ALA A 1 242 ? 22.504 -0.651 -35.427 1.00 76.00 242 ALA A O 1
ATOM 1892 N N . PRO A 1 243 ? 22.992 -2.297 -36.895 1.00 70.44 243 PRO A N 1
ATOM 1893 C CA . PRO A 1 243 ? 21.815 -2.066 -37.729 1.00 70.44 243 PRO A CA 1
ATOM 1894 C C . PRO A 1 243 ? 20.523 -2.035 -36.897 1.00 70.44 243 PRO A C 1
ATOM 1896 O O . PRO A 1 243 ? 20.280 -2.945 -36.106 1.00 70.44 243 PRO A O 1
AT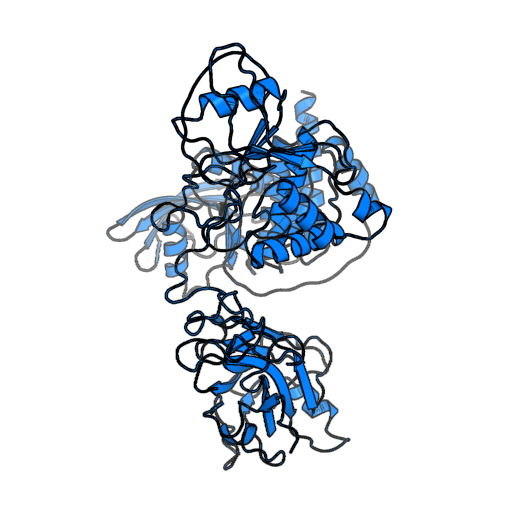OM 1899 N N . GLY A 1 244 ? 19.710 -0.988 -37.071 1.00 64.19 244 GLY A N 1
ATOM 1900 C CA . GLY A 1 244 ? 18.456 -0.791 -36.330 1.00 64.19 244 GLY A CA 1
ATOM 1901 C C . GLY A 1 244 ? 18.581 0.012 -35.030 1.00 64.19 244 GLY A C 1
ATOM 1902 O O . GLY A 1 244 ? 17.579 0.197 -34.345 1.00 64.19 244 GLY A O 1
ATOM 1903 N N . TYR A 1 245 ? 19.766 0.526 -34.687 1.00 69.31 245 TYR A N 1
ATOM 1904 C CA . TYR A 1 245 ? 19.974 1.378 -33.513 1.00 69.31 245 TYR A CA 1
ATOM 1905 C C . TYR A 1 245 ? 20.652 2.695 -33.887 1.00 69.31 245 TYR A C 1
ATOM 1907 O O . TYR A 1 245 ? 21.502 2.737 -34.771 1.00 69.31 245 TYR A O 1
ATOM 1915 N N . VAL A 1 246 ? 20.296 3.774 -33.189 1.00 65.19 246 VAL A N 1
ATOM 1916 C CA . VAL A 1 246 ? 20.835 5.124 -33.417 1.00 65.19 246 VAL A CA 1
ATOM 1917 C C . VAL A 1 246 ? 21.132 5.860 -32.105 1.00 65.19 246 VAL A C 1
ATOM 1919 O O . VAL A 1 246 ? 20.769 5.418 -31.009 1.00 65.19 246 VAL A O 1
ATOM 1922 N N . GLY A 1 247 ? 21.809 7.005 -32.221 1.00 62.66 247 GLY A N 1
ATOM 1923 C CA . GLY A 1 247 ? 22.226 7.854 -31.104 1.00 62.66 247 GLY A CA 1
ATOM 1924 C C . GLY A 1 247 ? 23.624 7.519 -30.572 1.00 62.66 247 GLY A C 1
ATOM 1925 O O . GLY A 1 247 ? 24.166 6.446 -30.807 1.00 62.66 247 GLY A O 1
ATOM 1926 N N . MET A 1 248 ? 24.216 8.446 -29.813 1.00 64.81 248 MET A N 1
ATOM 1927 C CA . MET A 1 248 ? 25.609 8.352 -29.328 1.00 64.81 248 MET A CA 1
ATOM 1928 C C . MET A 1 248 ? 25.895 7.107 -28.462 1.00 64.81 248 MET A C 1
ATOM 1930 O O . MET A 1 248 ? 27.032 6.642 -28.381 1.00 64.81 248 MET A O 1
ATOM 1934 N N . PHE A 1 249 ? 24.855 6.563 -27.830 1.00 65.88 249 PHE A N 1
ATOM 1935 C CA . PHE A 1 249 ? 24.923 5.388 -26.959 1.00 65.88 249 PHE A CA 1
ATOM 1936 C C . PHE A 1 249 ? 24.249 4.150 -27.565 1.00 65.88 249 PHE A C 1
ATOM 1938 O O . PHE A 1 249 ? 24.117 3.156 -26.864 1.00 65.88 249 PHE A O 1
ATOM 1945 N N . CYS A 1 250 ? 23.773 4.205 -28.817 1.00 67.31 250 CYS A N 1
ATOM 1946 C CA . CYS A 1 250 ? 23.126 3.091 -29.527 1.00 67.31 250 CYS A CA 1
ATOM 1947 C C . CYS A 1 250 ? 22.040 2.354 -28.723 1.00 67.31 250 CYS A C 1
ATOM 1949 O O . CYS A 1 250 ? 21.921 1.130 -28.762 1.00 67.31 250 CYS A O 1
ATOM 1951 N N . ASN A 1 251 ? 21.264 3.114 -27.953 1.00 63.25 251 ASN A N 1
ATOM 1952 C CA . ASN A 1 251 ? 20.201 2.625 -27.076 1.00 63.25 251 ASN A CA 1
ATOM 1953 C C . ASN A 1 251 ? 18.795 2.934 -27.614 1.00 63.25 251 ASN A C 1
ATOM 1955 O O . ASN A 1 251 ? 17.802 2.555 -26.993 1.00 63.25 251 ASN A O 1
ATOM 1959 N N . THR A 1 252 ? 18.712 3.642 -28.743 1.00 55.25 252 THR A N 1
ATOM 1960 C CA . THR A 1 252 ? 17.458 4.042 -29.379 1.00 55.25 252 THR A CA 1
ATOM 1961 C C . THR A 1 252 ? 17.226 3.150 -30.588 1.00 55.25 252 THR A C 1
ATOM 1963 O O . THR A 1 252 ? 18.042 3.152 -31.506 1.00 55.25 252 THR A O 1
ATOM 1966 N N . ASN A 1 253 ? 16.135 2.383 -30.579 1.00 64.94 253 ASN A N 1
ATOM 1967 C CA . ASN A 1 253 ? 15.721 1.572 -31.721 1.00 64.94 253 ASN A CA 1
ATOM 1968 C C . ASN A 1 253 ? 15.244 2.505 -32.850 1.00 64.94 253 ASN A C 1
ATOM 1970 O O . ASN A 1 253 ? 14.331 3.309 -32.653 1.00 64.94 253 ASN A O 1
ATOM 1974 N N . ASP A 1 254 ? 15.882 2.418 -34.014 1.00 66.81 254 ASP A N 1
ATOM 1975 C CA . ASP A 1 254 ? 15.619 3.265 -35.181 1.00 66.81 254 ASP A CA 1
ATOM 1976 C C . ASP A 1 254 ? 14.225 3.002 -35.777 1.00 66.81 254 ASP A C 1
ATOM 1978 O O . ASP A 1 254 ? 13.609 3.892 -36.357 1.00 66.81 254 ASP A O 1
ATOM 1982 N N . HIS A 1 255 ? 13.667 1.804 -35.563 1.00 70.12 255 HIS A N 1
ATOM 1983 C CA . HIS A 1 255 ? 12.352 1.423 -36.087 1.00 70.12 255 HIS A CA 1
ATOM 1984 C C . HIS A 1 255 ? 11.170 2.042 -35.321 1.00 70.12 255 HIS A C 1
ATOM 1986 O O . HIS A 1 255 ? 10.074 2.166 -35.873 1.00 70.12 255 HIS A O 1
ATOM 1992 N N . SER A 1 256 ? 11.368 2.437 -34.060 1.00 74.75 256 SER A N 1
ATOM 1993 C CA . SER A 1 256 ? 10.315 2.971 -33.182 1.00 74.75 256 SER A CA 1
ATOM 1994 C C . SER A 1 256 ? 10.555 4.419 -32.748 1.00 74.75 256 SER A C 1
ATOM 1996 O O . SER A 1 256 ? 9.728 4.967 -32.018 1.00 74.75 256 SER A O 1
ATOM 1998 N N . ARG A 1 257 ? 11.673 5.048 -33.137 1.00 80.12 257 ARG A N 1
ATOM 1999 C CA . ARG A 1 257 ? 11.997 6.417 -32.709 1.00 80.12 257 ARG A CA 1
ATOM 2000 C C . ARG A 1 257 ? 11.041 7.448 -33.299 1.00 80.12 257 ARG A C 1
ATOM 2002 O O . ARG A 1 257 ? 10.538 7.288 -34.412 1.00 80.12 257 ARG A O 1
ATOM 2009 N N . VAL A 1 258 ? 10.839 8.536 -32.564 1.00 84.25 258 VAL A N 1
ATOM 2010 C CA . VAL A 1 258 ? 10.197 9.731 -33.115 1.00 84.25 258 VAL A CA 1
ATOM 2011 C C . VAL A 1 258 ? 11.236 10.497 -33.934 1.00 84.25 258 VAL A C 1
ATOM 2013 O O . VAL A 1 258 ? 12.333 10.774 -33.448 1.00 84.25 258 VAL A O 1
ATOM 2016 N N . VAL A 1 259 ? 10.910 10.786 -35.193 1.00 86.50 259 VAL A N 1
ATOM 2017 C CA . VAL A 1 259 ? 11.777 11.517 -36.129 1.00 86.50 259 VAL A CA 1
ATOM 2018 C C . VAL A 1 259 ? 11.225 12.927 -36.263 1.00 86.50 259 VAL A C 1
ATOM 2020 O O . VAL A 1 259 ? 10.065 13.084 -36.637 1.00 86.50 259 VAL A O 1
ATOM 2023 N N . LEU A 1 260 ? 12.028 13.935 -35.930 1.00 85.81 260 LEU A N 1
ATOM 2024 C CA . LEU A 1 260 ? 11.621 15.333 -36.053 1.00 85.81 260 LEU A CA 1
ATOM 2025 C C . LEU A 1 260 ? 11.789 15.826 -37.490 1.00 85.81 260 LEU A C 1
ATOM 2027 O O . LEU A 1 260 ? 12.728 15.433 -38.184 1.00 85.81 260 LEU A O 1
ATOM 2031 N N . ASP A 1 261 ? 10.885 16.701 -37.924 1.00 82.81 261 ASP A N 1
ATOM 2032 C CA . ASP A 1 261 ? 10.981 17.364 -39.221 1.00 82.81 261 ASP A CA 1
ATOM 2033 C C . ASP A 1 261 ? 12.270 18.205 -39.315 1.00 82.81 261 ASP A C 1
ATOM 2035 O O . ASP A 1 261 ? 12.596 18.997 -38.424 1.00 82.81 261 ASP A O 1
ATOM 2039 N N . THR A 1 262 ? 13.007 18.013 -40.411 1.00 77.88 262 THR A N 1
ATOM 2040 C CA . THR A 1 262 ? 14.312 18.639 -40.693 1.00 77.88 262 THR A CA 1
ATOM 2041 C C . THR A 1 262 ? 14.203 19.860 -41.603 1.00 77.88 262 THR A C 1
ATOM 2043 O O . THR A 1 262 ? 15.220 20.430 -42.005 1.00 77.88 262 THR A O 1
ATOM 2046 N N . SER A 1 263 ? 12.981 20.310 -41.903 1.00 69.38 263 SER A N 1
ATOM 2047 C CA . SER A 1 263 ? 12.694 21.466 -42.760 1.00 69.38 263 SER A CA 1
ATOM 2048 C C . SER A 1 263 ? 13.398 22.774 -42.345 1.00 69.38 263 SER A C 1
ATOM 2050 O O . SER A 1 263 ? 13.459 23.709 -43.143 1.00 69.38 263 SER A O 1
ATOM 2052 N N . THR A 1 264 ? 13.944 22.860 -41.126 1.00 62.06 264 THR A N 1
ATOM 2053 C CA . THR A 1 264 ? 14.642 24.028 -40.555 1.00 62.06 264 THR A CA 1
ATOM 2054 C C . THR A 1 264 ? 16.179 23.908 -40.477 1.00 62.06 264 THR A C 1
ATOM 2056 O O . THR A 1 264 ? 16.803 24.774 -39.869 1.00 62.06 264 THR A O 1
ATOM 2059 N N . ASN A 1 265 ? 16.822 22.901 -41.098 1.00 57.06 265 ASN A N 1
ATOM 2060 C CA . ASN A 1 265 ? 18.262 22.565 -40.927 1.00 57.06 265 ASN A CA 1
ATOM 2061 C C . ASN A 1 265 ? 18.658 22.156 -39.489 1.00 57.06 265 ASN A C 1
ATOM 2063 O O . ASN A 1 265 ? 19.829 22.216 -39.109 1.00 57.06 265 ASN A O 1
ATOM 2067 N N . GLU A 1 266 ? 17.691 21.727 -38.684 1.00 70.62 266 GLU A N 1
ATOM 2068 C CA . GLU A 1 266 ? 17.902 21.233 -37.324 1.00 70.62 266 GLU A CA 1
ATOM 2069 C C . GLU A 1 266 ? 17.967 19.695 -37.285 1.00 70.62 266 GLU A C 1
ATOM 2071 O O . GLU A 1 266 ? 17.568 19.012 -38.228 1.00 70.62 266 GLU A O 1
ATOM 2076 N N . SER A 1 267 ? 18.502 19.144 -36.191 1.00 76.50 267 SER A N 1
ATOM 2077 C CA . SER A 1 267 ? 18.638 17.694 -35.979 1.00 76.50 267 SER A CA 1
ATOM 2078 C C . SER A 1 267 ? 17.278 16.981 -36.006 1.00 76.50 267 SER A C 1
ATOM 2080 O O . SER A 1 267 ? 16.335 17.446 -35.365 1.00 76.50 267 SER A O 1
ATOM 2082 N N . ASP A 1 268 ? 17.205 15.818 -36.666 1.00 80.56 268 ASP A N 1
ATOM 2083 C CA . ASP A 1 268 ? 16.024 14.933 -36.706 1.00 80.56 268 ASP A CA 1
ATOM 2084 C C . ASP A 1 268 ? 15.855 14.098 -35.420 1.00 80.56 268 ASP A C 1
ATOM 2086 O O . ASP A 1 268 ? 14.853 13.400 -35.234 1.00 80.56 268 ASP A O 1
ATOM 2090 N N . TYR A 1 269 ? 16.865 14.126 -34.546 1.00 80.25 269 TYR A N 1
ATOM 2091 C CA . TYR A 1 269 ? 16.953 13.281 -33.364 1.00 80.25 269 TYR A CA 1
ATOM 2092 C C . TYR A 1 269 ? 16.301 13.903 -32.125 1.00 80.25 269 TYR A C 1
ATOM 2094 O O . TYR A 1 269 ? 16.676 14.989 -31.681 1.00 80.25 269 TYR A O 1
ATOM 2102 N N . ILE A 1 270 ? 15.433 13.120 -31.481 1.00 81.62 270 ILE A N 1
ATOM 2103 C CA . ILE A 1 270 ? 14.976 13.308 -30.103 1.00 81.62 270 ILE A CA 1
ATOM 2104 C C . ILE A 1 270 ? 14.968 11.960 -29.376 1.00 81.62 270 ILE A C 1
ATOM 2106 O O . ILE A 1 270 ? 14.703 10.916 -29.969 1.00 81.62 270 ILE A O 1
ATOM 2110 N N . ASN A 1 271 ? 15.259 11.961 -28.072 1.00 78.12 271 ASN A N 1
ATOM 2111 C CA . ASN A 1 271 ? 15.233 10.746 -27.251 1.00 78.12 271 ASN A CA 1
ATOM 2112 C C . ASN A 1 271 ? 13.793 10.360 -26.863 1.00 78.12 271 ASN A C 1
ATOM 2114 O O . ASN A 1 271 ? 13.411 10.428 -25.689 1.00 78.12 271 ASN A O 1
ATOM 2118 N N . ALA A 1 272 ? 13.018 9.943 -27.860 1.00 79.00 272 ALA A N 1
ATOM 2119 C CA . ALA A 1 272 ? 11.641 9.501 -27.721 1.00 79.00 272 ALA A CA 1
ATOM 2120 C C . ALA A 1 272 ? 11.343 8.314 -28.650 1.00 79.00 272 ALA A C 1
ATOM 2122 O O . ALA A 1 272 ? 11.850 8.246 -29.771 1.00 79.00 272 ALA A O 1
ATOM 2123 N N . ASN A 1 273 ? 10.501 7.387 -28.192 1.00 82.81 273 ASN A N 1
ATOM 2124 C CA . ASN A 1 273 ? 10.032 6.250 -28.984 1.00 82.81 273 ASN A CA 1
ATOM 2125 C C . ASN A 1 273 ? 8.508 6.148 -28.921 1.00 82.81 273 ASN A C 1
ATOM 2127 O O . ASN A 1 273 ? 7.909 6.361 -27.864 1.00 82.81 273 ASN A O 1
ATOM 2131 N N . TYR A 1 274 ? 7.900 5.759 -30.038 1.00 83.19 274 TYR A N 1
ATOM 2132 C CA . TYR A 1 274 ? 6.512 5.329 -30.077 1.00 83.19 274 TYR A CA 1
ATOM 2133 C C . TYR A 1 274 ? 6.341 4.032 -29.292 1.00 83.19 274 TYR A C 1
ATOM 2135 O O . TYR A 1 274 ? 7.136 3.103 -29.432 1.00 83.19 274 TYR A O 1
ATOM 2143 N N . ILE A 1 275 ? 5.274 3.962 -28.505 1.00 82.19 275 ILE A N 1
ATOM 2144 C CA . ILE A 1 275 ? 4.831 2.757 -27.814 1.00 82.19 275 ILE A CA 1
ATOM 2145 C C . ILE A 1 275 ? 3.471 2.367 -28.382 1.00 82.19 275 ILE A C 1
ATOM 2147 O O . ILE A 1 275 ? 2.536 3.173 -28.439 1.00 82.19 275 ILE A O 1
ATOM 2151 N N . GLU A 1 276 ? 3.380 1.118 -28.822 1.00 74.62 276 GLU A N 1
ATOM 2152 C CA . GLU A 1 276 ? 2.150 0.559 -29.362 1.00 74.62 276 GLU A CA 1
ATOM 2153 C C . GLU A 1 276 ? 1.179 0.148 -28.253 1.00 74.62 276 GLU A C 1
ATOM 2155 O O . GLU A 1 276 ? 1.580 -0.344 -27.194 1.00 74.62 276 GLU A O 1
ATOM 2160 N N . ASP A 1 277 ? -0.113 0.324 -28.513 1.00 65.81 277 ASP A N 1
ATOM 2161 C CA . ASP A 1 277 ? -1.175 -0.208 -27.672 1.00 65.81 277 ASP A CA 1
ATOM 2162 C C . ASP A 1 277 ? -1.435 -1.706 -27.918 1.00 65.81 277 ASP A C 1
ATOM 2164 O O . ASP A 1 277 ? -0.718 -2.417 -28.630 1.00 65.81 277 ASP A O 1
ATOM 2168 N N . VAL A 1 278 ? -2.504 -2.212 -27.302 1.00 57.97 278 VAL A N 1
ATOM 2169 C CA . VAL A 1 278 ? -2.911 -3.618 -27.392 1.00 57.97 278 VAL A CA 1
ATOM 2170 C C . VAL A 1 278 ? -3.250 -4.073 -28.818 1.00 57.97 278 VAL A C 1
ATOM 2172 O O . VAL A 1 278 ? -3.144 -5.267 -29.114 1.00 57.97 278 VAL A O 1
ATOM 2175 N N . TYR A 1 279 ? -3.586 -3.138 -29.709 1.00 63.78 279 TYR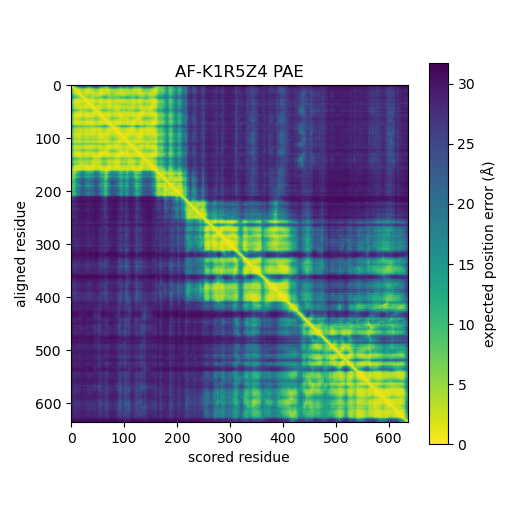 A N 1
ATOM 2176 C CA . TYR A 1 279 ? -3.953 -3.378 -31.103 1.00 63.78 279 TYR A CA 1
ATOM 2177 C C . TYR A 1 279 ? -2.803 -3.104 -32.083 1.00 63.78 279 TYR A C 1
ATOM 2179 O O . TYR A 1 279 ? -2.994 -3.257 -33.288 1.00 63.78 279 TYR A O 1
ATOM 2187 N N . GLY A 1 280 ? -1.613 -2.743 -31.585 1.00 62.81 280 GLY A N 1
ATOM 2188 C CA . GLY A 1 280 ? -0.458 -2.408 -32.423 1.00 62.81 280 GLY A CA 1
ATOM 2189 C C . GLY A 1 280 ? -0.516 -0.991 -33.000 1.00 62.81 280 GLY A C 1
ATOM 2190 O O . GLY A 1 280 ? 0.244 -0.666 -33.908 1.00 62.81 280 GLY A O 1
ATOM 2191 N N . LYS A 1 281 ? -1.426 -0.133 -32.517 1.00 74.81 281 LYS A N 1
ATOM 2192 C CA . LYS A 1 281 ? -1.471 1.278 -32.917 1.00 74.81 281 LYS A CA 1
ATOM 2193 C C . LYS A 1 281 ? -0.448 2.045 -32.082 1.00 74.81 281 LYS A C 1
ATOM 2195 O O . LYS A 1 281 ? -0.387 1.869 -30.868 1.00 74.81 281 LYS A O 1
ATOM 2200 N N . LYS A 1 282 ? 0.348 2.910 -32.718 1.00 79.06 282 LYS A N 1
ATOM 2201 C CA . LYS A 1 282 ? 1.246 3.857 -32.036 1.00 79.06 282 LYS A CA 1
ATOM 2202 C C . LYS A 1 282 ? 0.405 4.867 -31.254 1.00 79.06 282 LYS A C 1
ATOM 2204 O O . LYS A 1 282 ? -0.045 5.859 -31.820 1.00 79.06 282 LYS A O 1
ATOM 2209 N N . SER A 1 283 ? 0.156 4.572 -29.985 1.00 74.81 283 SER A N 1
ATOM 2210 C CA . SER A 1 283 ? -0.810 5.312 -29.163 1.00 74.81 283 SER A CA 1
ATOM 2211 C C . SER A 1 283 ? -0.144 6.154 -28.078 1.00 74.81 283 SER A C 1
ATOM 2213 O O . SER A 1 283 ? -0.778 7.056 -27.543 1.00 74.81 283 SER A O 1
ATOM 2215 N N . TYR A 1 284 ? 1.135 5.907 -27.773 1.00 84.06 284 TYR A N 1
ATOM 2216 C CA . TYR A 1 284 ? 1.887 6.693 -26.794 1.00 84.06 284 TYR A CA 1
ATOM 2217 C C . TYR A 1 284 ? 3.286 7.042 -27.303 1.00 84.06 284 TYR A C 1
ATOM 2219 O O . TYR A 1 284 ? 3.845 6.349 -28.153 1.00 84.06 284 TYR A O 1
ATOM 2227 N N . ILE A 1 285 ? 3.879 8.086 -26.724 1.00 85.00 285 ILE A N 1
ATOM 2228 C CA . ILE A 1 285 ? 5.280 8.461 -26.926 1.00 85.00 285 ILE A CA 1
ATOM 2229 C C . ILE A 1 285 ? 5.977 8.426 -25.566 1.00 85.00 285 ILE A C 1
ATOM 2231 O O . ILE A 1 285 ? 5.622 9.171 -24.655 1.00 85.00 285 ILE A O 1
ATOM 2235 N N . ALA A 1 286 ? 6.979 7.560 -25.421 1.00 81.50 286 ALA A N 1
ATOM 2236 C CA . ALA A 1 286 ? 7.826 7.511 -24.236 1.00 81.50 286 ALA A CA 1
ATOM 2237 C C . ALA A 1 286 ? 9.105 8.316 -24.489 1.00 81.50 286 ALA A C 1
ATOM 2239 O O . ALA A 1 286 ? 9.925 7.941 -25.328 1.00 81.50 286 ALA A O 1
ATOM 2240 N N . THR A 1 287 ? 9.290 9.405 -23.742 1.00 79.81 287 THR A N 1
ATOM 2241 C CA . THR A 1 287 ? 10.417 10.335 -23.900 1.00 79.81 287 THR A CA 1
ATOM 2242 C C . THR A 1 287 ? 11.169 10.553 -22.592 1.00 79.81 287 THR A C 1
ATOM 2244 O O . THR A 1 287 ? 10.636 10.361 -21.500 1.00 79.81 287 THR A O 1
ATOM 2247 N N . GLN A 1 288 ? 12.433 10.959 -22.698 1.00 71.38 288 GLN A N 1
ATOM 2248 C CA . GLN A 1 288 ? 13.156 11.549 -21.573 1.00 71.38 288 GLN A CA 1
ATOM 2249 C C . GLN A 1 288 ? 12.566 12.929 -21.226 1.00 71.38 288 GLN A C 1
ATOM 2251 O O . GLN A 1 288 ? 12.114 13.647 -22.120 1.00 71.38 288 GLN A O 1
ATOM 2256 N N . GLY A 1 289 ? 12.619 13.320 -19.946 1.00 69.31 289 GLY A N 1
ATOM 2257 C CA . GLY A 1 289 ? 12.314 14.694 -19.538 1.00 69.31 289 GLY A CA 1
ATOM 2258 C C . GLY A 1 289 ? 13.217 15.705 -20.268 1.00 69.31 289 GLY A C 1
ATOM 2259 O O . GLY A 1 289 ? 14.428 15.465 -20.370 1.00 69.31 289 GLY A O 1
ATOM 2260 N N . PRO A 1 290 ? 12.665 16.809 -20.805 1.00 75.88 290 PRO A N 1
ATOM 2261 C CA . PRO A 1 290 ? 13.435 17.747 -21.611 1.00 75.88 290 PRO A CA 1
ATOM 2262 C C . PRO A 1 290 ? 14.533 18.419 -20.782 1.00 75.88 290 PRO A C 1
ATOM 2264 O O . PRO A 1 290 ? 14.311 18.897 -19.671 1.00 75.88 290 PRO A O 1
ATOM 2267 N N . LYS A 1 291 ? 15.743 18.481 -21.340 1.00 74.81 291 LYS A N 1
ATOM 2268 C CA . LYS A 1 291 ? 16.843 19.287 -20.798 1.00 74.81 291 LYS A CA 1
ATOM 2269 C C . LYS A 1 291 ? 16.726 20.713 -21.330 1.00 74.81 291 LYS A C 1
ATOM 2271 O O . LYS A 1 291 ? 16.109 20.936 -22.367 1.00 74.81 291 LYS A O 1
ATOM 2276 N N . LYS A 1 292 ? 17.431 21.667 -20.709 1.00 73.25 292 LYS A N 1
ATOM 2277 C CA . LYS A 1 292 ? 17.519 23.055 -21.214 1.00 73.25 292 LYS A CA 1
ATOM 2278 C C . LYS A 1 292 ? 17.899 23.128 -22.699 1.00 73.25 292 LYS A C 1
ATOM 2280 O O . LYS A 1 292 ? 17.380 23.967 -23.418 1.00 73.25 292 LYS A O 1
ATOM 2285 N N . SER A 1 293 ? 18.774 22.231 -23.156 1.00 75.12 293 SER A N 1
ATOM 2286 C CA . SER A 1 293 ? 19.228 22.168 -24.548 1.00 75.12 293 SER A CA 1
ATOM 2287 C C . SER A 1 293 ? 18.277 21.437 -25.503 1.00 75.12 293 SER A C 1
ATOM 2289 O O . SER A 1 293 ? 18.497 21.510 -26.699 1.00 75.12 293 SER A O 1
ATOM 2291 N N . THR A 1 294 ? 17.272 20.708 -25.004 1.00 77.25 294 THR A N 1
ATOM 2292 C CA . THR A 1 294 ? 16.358 19.877 -25.818 1.00 77.25 294 THR A CA 1
ATOM 2293 C C . THR A 1 294 ? 14.888 20.262 -25.630 1.00 77.25 294 THR A C 1
ATOM 2295 O O . THR A 1 294 ? 13.997 19.530 -26.049 1.00 77.25 294 THR A O 1
ATOM 2298 N N . VAL A 1 295 ? 14.609 21.373 -24.939 1.00 78.94 295 VAL A N 1
ATOM 2299 C CA . VAL A 1 295 ? 13.240 21.831 -24.658 1.00 78.94 295 VAL A CA 1
ATOM 2300 C C . VAL A 1 295 ? 12.526 22.286 -25.933 1.00 78.94 295 VAL A C 1
ATOM 2302 O O . VAL A 1 295 ? 11.338 22.027 -26.093 1.00 78.94 295 VAL A O 1
ATOM 2305 N N . VAL A 1 296 ? 13.263 22.888 -26.872 1.00 81.62 296 VAL A N 1
ATOM 2306 C CA . VAL A 1 296 ? 12.739 23.286 -28.188 1.00 81.62 296 VAL A CA 1
ATOM 2307 C C . VAL A 1 296 ? 12.369 22.049 -29.005 1.00 81.62 296 VAL A C 1
ATOM 2309 O O . VAL A 1 296 ? 11.257 21.966 -29.517 1.00 81.62 296 VAL A O 1
ATOM 2312 N N . ASP A 1 297 ? 13.250 21.044 -29.039 1.00 82.25 297 ASP A N 1
ATOM 2313 C CA . ASP A 1 297 ? 12.992 19.769 -29.719 1.00 82.25 297 ASP A CA 1
ATOM 2314 C C . ASP A 1 297 ? 11.786 19.033 -29.128 1.00 82.25 297 ASP A C 1
ATOM 2316 O O . ASP A 1 297 ? 10.987 18.457 -29.864 1.00 82.25 297 ASP A O 1
ATOM 2320 N N . PHE A 1 298 ? 11.621 19.084 -27.803 1.00 86.19 298 PHE A N 1
ATOM 2321 C CA . PHE A 1 298 ? 10.471 18.503 -27.114 1.00 86.19 298 PHE A CA 1
ATOM 2322 C C . PHE A 1 298 ? 9.154 19.164 -27.536 1.00 86.19 298 PHE A C 1
ATOM 2324 O O . PHE A 1 298 ? 8.210 18.465 -27.894 1.00 86.19 298 PHE A O 1
ATOM 2331 N N . TRP A 1 299 ? 9.083 20.496 -27.557 1.00 84.50 299 TRP A N 1
ATOM 2332 C CA . TRP A 1 299 ? 7.872 21.190 -28.006 1.00 84.50 299 TRP A CA 1
ATOM 2333 C C . TRP A 1 299 ? 7.618 21.025 -29.505 1.00 84.50 299 TRP A C 1
ATOM 2335 O O . TRP A 1 299 ? 6.465 20.899 -29.918 1.00 84.50 299 TRP A O 1
ATOM 2345 N N . ARG A 1 300 ? 8.677 20.931 -30.317 1.00 84.19 300 ARG A N 1
ATOM 2346 C CA . ARG A 1 300 ? 8.572 20.583 -31.738 1.00 84.19 300 ARG A CA 1
ATOM 2347 C C . ARG A 1 300 ? 7.959 19.196 -31.931 1.00 84.19 300 ARG A C 1
ATOM 2349 O O . ARG A 1 300 ? 7.050 19.057 -32.743 1.00 84.19 300 ARG A O 1
ATOM 2356 N N . MET A 1 301 ? 8.384 18.207 -31.141 1.00 88.31 301 MET A N 1
ATOM 2357 C CA . MET A 1 301 ? 7.786 16.867 -31.119 1.00 88.31 301 MET A CA 1
ATOM 2358 C C . MET A 1 301 ? 6.293 16.924 -30.771 1.00 88.31 301 MET A C 1
ATOM 2360 O O . MET A 1 301 ? 5.472 16.390 -31.508 1.00 88.31 301 MET A O 1
ATOM 2364 N N . VAL A 1 302 ? 5.935 17.606 -29.677 1.00 84.81 302 VAL A N 1
ATOM 2365 C CA . VAL A 1 302 ? 4.539 17.760 -29.223 1.00 84.81 302 VAL A CA 1
ATOM 2366 C C . VAL A 1 302 ? 3.669 18.375 -30.321 1.00 84.81 302 VAL A C 1
ATOM 2368 O O . VAL A 1 302 ? 2.561 17.904 -30.578 1.00 84.81 302 VAL A O 1
ATOM 2371 N N . TRP A 1 303 ? 4.177 19.405 -31.001 1.00 83.06 303 TRP A N 1
ATOM 2372 C CA . TRP A 1 303 ? 3.456 20.084 -32.072 1.00 83.06 303 TRP A CA 1
ATOM 2373 C C . TRP A 1 303 ? 3.284 19.219 -33.325 1.00 83.06 303 TRP A C 1
ATOM 2375 O O . TRP A 1 303 ? 2.174 19.153 -33.864 1.00 83.06 303 TRP A O 1
ATOM 2385 N N . GLN A 1 304 ? 4.369 18.574 -33.771 1.00 87.50 304 GLN A N 1
ATOM 2386 C CA . GLN A 1 304 ? 4.413 17.695 -34.943 1.00 87.50 304 GLN A CA 1
ATOM 2387 C C . GLN A 1 304 ? 3.463 16.509 -34.781 1.00 87.50 304 GLN A C 1
ATOM 2389 O O . GLN A 1 304 ? 2.651 16.238 -35.661 1.00 87.50 304 GLN A O 1
ATOM 2394 N N . GLU A 1 305 ? 3.527 15.848 -33.628 1.00 84.00 305 GLU A N 1
ATOM 2395 C CA . GLU A 1 305 ? 2.722 14.666 -33.313 1.00 84.00 305 GLU A CA 1
ATOM 2396 C C . GLU A 1 305 ? 1.291 15.023 -32.897 1.00 84.00 305 GLU A C 1
ATOM 2398 O O . GLU A 1 305 ? 0.523 14.155 -32.486 1.00 84.00 305 GLU A O 1
ATOM 2403 N N . ASN A 1 306 ? 0.923 16.309 -32.977 1.00 79.94 306 ASN A N 1
ATOM 2404 C CA . ASN A 1 306 ? -0.385 16.823 -32.580 1.00 79.94 306 ASN A CA 1
ATOM 2405 C C . ASN A 1 306 ? -0.800 16.332 -31.176 1.00 79.94 306 ASN A C 1
ATOM 2407 O O . ASN A 1 306 ? -1.948 15.955 -30.932 1.00 79.94 306 ASN A O 1
ATOM 2411 N N . THR A 1 307 ? 0.166 16.300 -30.255 1.00 77.75 307 THR A N 1
ATOM 2412 C CA . THR A 1 307 ? -0.025 15.789 -28.898 1.00 77.75 307 THR A CA 1
ATOM 2413 C C . THR A 1 307 ? -0.874 16.770 -28.094 1.00 77.75 307 THR A C 1
ATOM 2415 O O . THR A 1 307 ? -0.521 17.939 -27.959 1.00 77.75 307 THR A O 1
ATOM 2418 N N . ARG A 1 308 ? -1.987 16.280 -27.536 1.00 72.31 308 ARG A N 1
ATOM 2419 C CA . ARG A 1 308 ? -2.915 17.062 -26.694 1.00 72.31 308 ARG A CA 1
ATOM 2420 C C . ARG A 1 308 ? -2.758 16.808 -25.196 1.00 72.31 308 ARG A C 1
ATOM 2422 O O . ARG A 1 308 ? -3.197 17.621 -24.392 1.00 72.31 308 ARG A O 1
ATOM 2429 N N . ILE A 1 309 ? -2.157 15.679 -24.821 1.00 71.00 309 ILE A N 1
ATOM 2430 C CA . ILE A 1 309 ? -2.005 15.248 -23.428 1.00 71.00 309 ILE A CA 1
ATOM 2431 C C . ILE A 1 309 ? -0.539 14.940 -23.145 1.00 71.00 309 ILE A C 1
ATOM 2433 O O . ILE A 1 309 ? 0.081 14.148 -23.854 1.00 71.00 309 ILE A O 1
ATOM 2437 N N . ILE A 1 310 ? -0.008 15.525 -22.074 1.00 77.06 310 ILE A N 1
ATOM 2438 C CA . ILE A 1 310 ? 1.335 15.260 -21.556 1.00 77.06 310 ILE A CA 1
ATOM 2439 C C . ILE A 1 310 ? 1.195 14.697 -20.141 1.00 77.06 310 ILE A C 1
ATOM 2441 O O . ILE A 1 310 ? 0.545 15.300 -19.293 1.00 77.06 310 ILE A O 1
ATOM 2445 N N . VAL A 1 311 ? 1.815 13.547 -19.872 1.00 71.25 311 VAL A N 1
ATOM 2446 C CA . VAL A 1 311 ? 1.794 12.899 -18.551 1.00 71.25 311 VAL A CA 1
ATOM 2447 C C . VAL A 1 311 ? 3.201 12.909 -17.959 1.00 71.25 311 VAL A C 1
ATOM 2449 O O . VAL A 1 311 ? 4.126 12.352 -18.549 1.00 71.25 311 VAL A O 1
ATOM 2452 N N . CYS A 1 312 ? 3.366 13.527 -16.790 1.00 71.06 312 CYS A N 1
ATOM 2453 C CA . CYS A 1 312 ? 4.642 13.642 -16.089 1.00 71.06 312 CYS A CA 1
ATOM 2454 C C . CYS A 1 312 ? 4.619 12.865 -14.767 1.00 71.06 312 CYS A C 1
ATOM 2456 O O . CYS A 1 312 ? 3.705 13.026 -13.963 1.00 71.06 312 CYS A O 1
ATOM 2458 N N . PHE A 1 313 ? 5.651 12.055 -14.518 1.00 61.78 313 PHE A N 1
ATOM 2459 C CA . PHE A 1 313 ? 5.803 11.244 -13.300 1.00 61.78 313 PHE A CA 1
ATOM 2460 C C . PHE A 1 313 ? 6.929 11.752 -12.372 1.00 61.78 313 PHE A C 1
ATOM 2462 O O . PHE A 1 313 ? 7.393 11.009 -11.512 1.00 61.78 313 PHE A O 1
ATOM 2469 N N . THR A 1 314 ? 7.413 12.990 -12.560 1.00 53.16 314 THR A N 1
ATOM 2470 C CA . THR A 1 314 ? 8.547 13.568 -11.808 1.00 53.16 314 THR A CA 1
ATOM 2471 C C . THR A 1 314 ? 8.291 15.025 -11.423 1.00 53.16 314 THR A C 1
ATOM 2473 O O . THR A 1 314 ? 7.849 15.797 -12.267 1.00 53.16 314 THR A O 1
ATOM 2476 N N . ASN A 1 315 ? 8.613 15.428 -10.188 1.00 49.25 315 ASN A N 1
ATOM 2477 C CA . ASN A 1 315 ? 8.489 16.822 -9.735 1.00 49.25 315 ASN A CA 1
ATOM 2478 C C . ASN A 1 315 ? 9.517 17.746 -10.410 1.00 49.25 315 ASN A C 1
ATOM 2480 O O . ASN A 1 315 ? 10.715 17.467 -10.383 1.00 49.25 315 ASN A O 1
ATOM 2484 N N . THR A 1 316 ? 9.063 18.862 -10.986 1.00 47.16 316 THR A N 1
ATOM 2485 C CA . THR A 1 316 ? 9.924 19.894 -11.589 1.00 47.16 316 THR A CA 1
ATOM 2486 C C . THR A 1 316 ? 9.417 21.295 -11.253 1.00 47.16 316 THR A C 1
ATOM 2488 O O . THR A 1 316 ? 8.217 21.534 -11.337 1.00 47.16 316 THR A O 1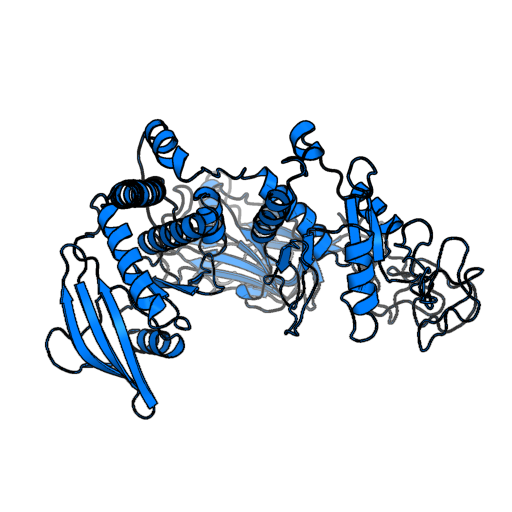
ATOM 2491 N N . ASN A 1 317 ? 10.330 22.219 -10.930 1.00 38.91 317 ASN A N 1
ATOM 2492 C CA . ASN A 1 317 ? 10.026 23.642 -10.740 1.00 38.91 317 ASN A CA 1
ATOM 2493 C C . ASN A 1 317 ? 10.037 24.409 -12.080 1.00 38.91 317 ASN A C 1
ATOM 2495 O O . ASN A 1 317 ? 10.757 24.045 -13.011 1.00 38.91 317 ASN A O 1
ATOM 2499 N N . GLU A 1 318 ? 9.225 25.464 -12.117 1.00 35.84 318 GLU A N 1
ATOM 2500 C CA . GLU A 1 318 ? 8.699 26.231 -13.260 1.00 35.84 318 GLU A CA 1
ATOM 2501 C C . GLU A 1 318 ? 9.708 26.869 -14.239 1.00 35.84 318 GLU A C 1
ATOM 2503 O O . GLU A 1 318 ? 10.809 27.263 -13.850 1.00 35.84 318 GLU A O 1
ATOM 2508 N N . ALA A 1 319 ? 9.246 27.112 -15.482 1.00 30.50 319 ALA A N 1
ATOM 2509 C CA . ALA A 1 319 ? 9.433 28.390 -16.192 1.00 30.50 319 ALA A CA 1
ATOM 2510 C C . ALA A 1 319 ? 8.451 28.592 -17.384 1.00 30.50 319 ALA A C 1
ATOM 2512 O O . ALA A 1 319 ? 8.201 27.670 -18.157 1.00 30.50 319 ALA A O 1
ATOM 2513 N N . ASN A 1 320 ? 7.978 29.845 -17.501 1.00 30.88 320 ASN A N 1
ATOM 2514 C CA . ASN A 1 320 ? 7.218 30.570 -18.556 1.00 30.88 320 ASN A CA 1
ATOM 2515 C C . ASN A 1 320 ? 7.826 30.486 -19.989 1.00 30.88 320 ASN A C 1
ATOM 2517 O O . ASN A 1 320 ? 9.006 30.170 -20.102 1.00 30.88 320 ASN A O 1
ATOM 2521 N N . SER A 1 321 ? 7.192 30.814 -21.135 1.00 33.31 321 SER A N 1
ATOM 2522 C CA . SER A 1 321 ? 5.978 31.582 -21.534 1.00 33.31 321 SER A CA 1
ATOM 2523 C C . SER A 1 321 ? 5.574 31.297 -23.013 1.00 33.31 321 SER A C 1
ATOM 2525 O O . SER A 1 321 ? 6.431 30.829 -23.756 1.00 33.31 321 SER A O 1
ATOM 2527 N N . ASP A 1 322 ? 4.343 31.697 -23.413 1.00 34.97 322 ASP A N 1
ATOM 2528 C CA . ASP A 1 322 ? 3.783 32.209 -24.711 1.00 34.97 322 ASP A CA 1
ATOM 2529 C C . ASP A 1 322 ? 4.467 31.893 -26.072 1.00 34.97 322 ASP A C 1
ATOM 2531 O O . ASP A 1 322 ? 5.679 32.000 -26.205 1.00 34.97 322 ASP A O 1
ATOM 2535 N N . LYS A 1 323 ? 3.796 31.673 -27.221 1.00 36.56 323 LYS A N 1
ATOM 2536 C CA . LYS A 1 323 ? 2.382 31.754 -27.655 1.00 36.56 323 LYS A CA 1
ATOM 2537 C C . LYS A 1 323 ? 2.217 31.005 -28.996 1.00 36.56 323 LYS A C 1
ATOM 2539 O O . LYS A 1 323 ? 2.915 31.325 -29.950 1.00 36.56 323 LYS A O 1
ATOM 2544 N N . THR A 1 324 ? 1.269 30.071 -29.076 1.00 32.22 324 THR A N 1
ATOM 2545 C CA . THR A 1 324 ? 0.207 29.903 -30.101 1.00 32.22 324 THR A CA 1
ATOM 2546 C C . THR A 1 324 ? -0.762 28.868 -29.519 1.00 32.22 324 THR A C 1
ATOM 2548 O O . THR A 1 324 ? -0.317 27.853 -28.989 1.00 32.22 324 THR A O 1
ATOM 2551 N N . GLU A 1 325 ? -2.065 29.148 -29.511 1.00 48.06 325 GLU A N 1
ATOM 2552 C CA . GLU A 1 325 ? -3.001 28.386 -28.672 1.00 48.06 325 GLU A CA 1
ATOM 2553 C C . GLU A 1 325 ? -3.421 27.061 -29.323 1.00 48.06 325 GLU A C 1
ATOM 2555 O O . GLU A 1 325 ? -4.106 27.015 -30.347 1.00 48.06 325 GLU A O 1
ATOM 2560 N N . ARG A 1 326 ? -2.988 25.970 -28.689 1.00 54.19 326 ARG A N 1
ATOM 2561 C CA . ARG A 1 326 ? -3.632 24.656 -28.708 1.00 54.19 326 ARG A CA 1
ATOM 2562 C C . ARG A 1 326 ? -3.848 24.262 -27.251 1.00 54.19 326 ARG A C 1
ATOM 2564 O O . ARG A 1 326 ? -2.919 24.405 -26.458 1.00 54.19 326 ARG A O 1
ATOM 2571 N N . ASP A 1 327 ? -5.025 23.746 -26.916 1.00 53.34 327 ASP A N 1
ATOM 2572 C CA . ASP A 1 327 ? -5.274 23.218 -25.574 1.00 53.34 327 ASP A CA 1
ATOM 2573 C C . ASP A 1 327 ? -4.414 21.964 -25.363 1.00 53.34 327 ASP A C 1
ATOM 2575 O O . ASP A 1 327 ? -4.618 20.930 -26.005 1.00 53.34 327 ASP A O 1
ATOM 2579 N N . VAL A 1 328 ? -3.406 22.080 -24.495 1.00 62.62 328 VAL A N 1
ATOM 2580 C CA . VAL A 1 328 ? -2.549 20.970 -24.068 1.00 62.62 328 VAL A CA 1
ATOM 2581 C C . VAL A 1 328 ? -2.786 20.735 -22.584 1.00 62.62 328 VAL A C 1
ATOM 2583 O O . VAL A 1 328 ? -2.508 21.599 -21.755 1.00 62.62 328 VAL A O 1
ATOM 2586 N N . PHE A 1 329 ? -3.266 19.543 -22.243 1.00 64.94 329 PHE A N 1
ATOM 2587 C CA . PHE A 1 329 ? -3.490 19.136 -20.861 1.00 64.94 329 PHE A CA 1
ATOM 2588 C C . PHE A 1 329 ? -2.239 18.444 -20.324 1.00 64.94 329 PHE A C 1
ATOM 2590 O O . PHE A 1 329 ? -1.840 17.382 -20.810 1.00 64.94 329 PHE A O 1
ATOM 2597 N N . MET A 1 330 ? -1.608 19.045 -19.316 1.00 69.88 330 MET A N 1
ATOM 2598 C CA . MET A 1 330 ? -0.464 18.454 -18.629 1.00 69.88 330 MET A CA 1
ATOM 2599 C C . MET A 1 330 ? -0.903 17.869 -17.287 1.00 69.88 330 MET A C 1
ATOM 2601 O O . MET A 1 330 ? -1.271 18.603 -16.374 1.00 69.88 330 MET A O 1
ATOM 2605 N N . PHE A 1 331 ? -0.820 16.547 -17.155 1.00 68.12 331 PHE A N 1
ATOM 2606 C CA . PHE A 1 331 ? -1.098 15.833 -15.912 1.00 68.12 331 PHE A CA 1
ATOM 2607 C C . PHE A 1 331 ? 0.202 15.487 -15.207 1.00 68.12 331 PHE A C 1
ATOM 2609 O O . PHE A 1 331 ? 1.045 14.769 -15.748 1.00 68.12 331 PHE A O 1
ATOM 2616 N N . HIS A 1 332 ? 0.351 15.958 -13.976 1.00 68.56 332 HIS A N 1
ATOM 2617 C CA . HIS A 1 332 ? 1.529 15.696 -13.162 1.00 68.56 332 HIS A CA 1
ATOM 2618 C C . HIS A 1 332 ? 1.170 14.769 -12.002 1.00 68.56 332 HIS A C 1
ATOM 2620 O O . HIS A 1 332 ? 0.410 15.127 -11.108 1.00 68.56 332 HIS A O 1
ATOM 2626 N N . TYR A 1 333 ? 1.722 13.557 -12.020 1.00 72.25 333 TYR A N 1
ATOM 2627 C CA . TYR A 1 333 ? 1.614 12.614 -10.917 1.00 72.25 333 TYR A CA 1
ATOM 2628 C C . TYR A 1 333 ? 2.684 12.907 -9.861 1.00 72.25 333 TYR A C 1
ATOM 2630 O O . TYR A 1 333 ? 3.866 12.620 -10.059 1.00 72.25 333 TYR A O 1
ATOM 2638 N N . THR A 1 334 ? 2.268 13.474 -8.732 1.00 68.81 334 THR A N 1
ATOM 2639 C CA . THR A 1 334 ? 3.160 13.960 -7.663 1.00 68.81 334 THR A CA 1
ATOM 2640 C C . THR A 1 334 ? 3.351 12.965 -6.516 1.00 68.81 334 THR A C 1
ATOM 2642 O O . THR A 1 334 ? 4.212 13.163 -5.664 1.00 68.81 334 THR A O 1
ATOM 2645 N N . GLN A 1 335 ? 2.583 11.872 -6.493 1.00 66.12 335 GLN A N 1
ATOM 2646 C CA . GLN A 1 335 ? 2.580 10.891 -5.399 1.00 66.12 335 GLN A CA 1
ATOM 2647 C C . GLN A 1 335 ? 3.589 9.749 -5.589 1.00 66.12 335 GLN A C 1
ATOM 2649 O O . GLN A 1 335 ? 3.523 8.729 -4.899 1.00 66.12 335 GLN A O 1
ATOM 2654 N N . TRP A 1 336 ? 4.507 9.870 -6.550 1.00 69.88 336 TRP A N 1
ATOM 2655 C CA . TRP A 1 336 ? 5.583 8.898 -6.706 1.00 69.88 336 TRP A CA 1
ATOM 2656 C C . TRP A 1 336 ? 6.667 9.163 -5.648 1.00 69.88 336 TRP A C 1
ATOM 2658 O O . TRP A 1 336 ? 7.247 10.247 -5.659 1.00 69.88 336 TRP A O 1
ATOM 2668 N N . PRO A 1 337 ? 6.961 8.217 -4.736 1.00 61.50 337 PRO A N 1
ATOM 2669 C CA . PRO A 1 337 ? 7.947 8.443 -3.683 1.00 61.50 337 PRO A CA 1
ATOM 2670 C C . PRO A 1 337 ? 9.377 8.438 -4.239 1.00 61.50 337 PRO A C 1
ATOM 2672 O O . PRO A 1 337 ? 9.686 7.676 -5.155 1.00 61.50 337 PRO A O 1
ATOM 2675 N N . ASP A 1 338 ? 10.281 9.204 -3.621 1.00 49.25 338 ASP A N 1
ATOM 2676 C CA . ASP A 1 338 ? 11.707 9.255 -4.001 1.00 49.25 338 ASP A CA 1
ATOM 2677 C C . ASP A 1 338 ? 12.386 7.870 -3.974 1.00 49.25 338 ASP A C 1
ATOM 2679 O O . ASP A 1 338 ? 13.335 7.595 -4.717 1.00 49.25 338 ASP A O 1
ATOM 2683 N N . HIS A 1 339 ? 11.876 6.965 -3.133 1.00 52.03 339 HIS A N 1
ATOM 2684 C CA . HIS A 1 339 ? 12.290 5.571 -3.058 1.00 52.03 339 HIS A CA 1
ATOM 2685 C C . HIS A 1 339 ? 11.080 4.633 -3.129 1.00 52.03 339 HIS A C 1
ATOM 2687 O O . HIS A 1 339 ? 10.140 4.746 -2.344 1.00 52.03 339 HIS A O 1
ATOM 2693 N N . GLY A 1 340 ? 11.139 3.652 -4.034 1.00 67.44 340 GLY A N 1
ATOM 2694 C CA . GLY A 1 340 ? 10.115 2.618 -4.182 1.00 67.44 340 GLY A CA 1
ATOM 2695 C C . GLY A 1 340 ? 9.046 2.950 -5.225 1.00 67.44 340 GLY A C 1
ATOM 2696 O O . GLY A 1 340 ? 9.329 3.535 -6.271 1.00 67.44 340 GLY A O 1
ATOM 2697 N N . VAL A 1 341 ? 7.823 2.491 -4.964 1.00 74.19 341 VAL A N 1
ATOM 2698 C CA . VAL A 1 341 ? 6.664 2.630 -5.855 1.00 74.19 341 VAL A CA 1
ATOM 2699 C C . VAL A 1 341 ? 5.467 3.199 -5.091 1.00 74.19 341 VAL A C 1
ATOM 2701 O O . VAL A 1 341 ? 5.362 2.952 -3.888 1.00 74.19 341 VAL A O 1
ATOM 2704 N N . PRO A 1 342 ? 4.576 3.954 -5.757 1.00 74.38 342 PRO A N 1
ATOM 2705 C CA . PRO A 1 342 ? 3.388 4.516 -5.122 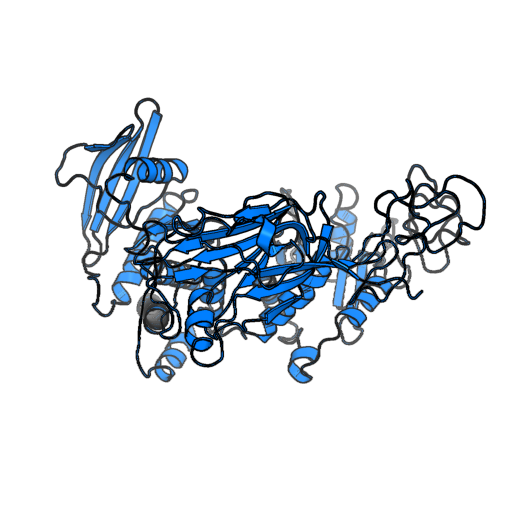1.00 74.38 342 PRO A CA 1
ATOM 2706 C C . PRO A 1 342 ? 2.361 3.451 -4.712 1.00 74.38 342 PRO A C 1
ATOM 2708 O O . PRO A 1 342 ? 2.464 2.272 -5.066 1.00 74.38 342 PRO A O 1
ATOM 2711 N N . GLU A 1 343 ? 1.338 3.892 -3.980 1.00 71.69 343 GLU A N 1
ATOM 2712 C CA . GLU A 1 343 ? 0.176 3.071 -3.654 1.00 71.69 343 GLU A CA 1
ATOM 2713 C C . GLU A 1 343 ? -0.601 2.701 -4.946 1.00 71.69 343 GLU A C 1
ATOM 2715 O O . GLU A 1 343 ? -0.734 3.522 -5.854 1.00 71.69 343 GLU A O 1
ATOM 2720 N N . PRO A 1 344 ? -1.058 1.446 -5.117 1.00 75.94 344 PRO A N 1
ATOM 2721 C CA . PRO A 1 344 ? -1.658 1.016 -6.381 1.00 75.94 344 PRO A CA 1
ATOM 2722 C C . PRO A 1 344 ? -2.967 1.718 -6.770 1.00 75.94 344 PRO A C 1
ATOM 2724 O O . PRO A 1 344 ? -3.189 1.917 -7.966 1.00 75.94 344 PRO A O 1
ATOM 2727 N N . LEU A 1 345 ? -3.844 2.048 -5.812 1.00 68.50 345 LEU A N 1
ATOM 2728 C CA . LEU A 1 345 ? -5.142 2.679 -6.068 1.00 68.50 345 LEU A CA 1
ATOM 2729 C C . LEU A 1 345 ? -4.988 4.135 -6.534 1.00 68.50 345 LEU A C 1
ATOM 2731 O O . LEU A 1 345 ? -5.722 4.549 -7.432 1.00 68.50 345 LEU A O 1
ATOM 2735 N N . SER A 1 346 ? -4.013 4.886 -6.019 1.00 74.38 346 SER A N 1
ATOM 2736 C CA . SER A 1 346 ? -3.732 6.250 -6.492 1.00 74.38 346 SER A CA 1
ATOM 2737 C C . SER A 1 346 ? -3.347 6.294 -7.977 1.00 74.38 346 SER A C 1
ATOM 2739 O O . SER A 1 346 ? -3.809 7.169 -8.712 1.00 74.38 346 SER A O 1
ATOM 2741 N N . LEU A 1 347 ? -2.592 5.302 -8.468 1.00 76.81 347 LEU A N 1
ATOM 2742 C CA . LEU A 1 347 ? -2.288 5.163 -9.898 1.00 76.81 347 LEU A CA 1
ATOM 2743 C C . LEU A 1 347 ? -3.524 4.836 -10.746 1.00 76.81 347 LEU A C 1
ATOM 2745 O O . LEU A 1 347 ? -3.627 5.325 -11.871 1.00 76.81 347 LEU A O 1
ATOM 2749 N N . VAL A 1 348 ? -4.466 4.034 -10.229 1.00 75.00 348 VAL A N 1
ATOM 2750 C CA . VAL A 1 348 ? -5.738 3.748 -10.925 1.00 75.00 348 VAL A CA 1
ATOM 2751 C C . VAL A 1 348 ? -6.547 5.035 -11.101 1.00 75.00 348 VAL A C 1
ATOM 2753 O O . VAL A 1 348 ? -7.064 5.293 -12.190 1.00 75.00 348 VAL A O 1
ATOM 2756 N N . VAL A 1 349 ? -6.632 5.848 -10.046 1.00 71.12 349 VAL A N 1
ATOM 2757 C CA . VAL A 1 349 ? -7.365 7.124 -10.039 1.00 71.12 349 VAL A CA 1
ATOM 2758 C C . VAL A 1 349 ? -6.735 8.113 -11.019 1.00 71.12 349 VAL A C 1
ATOM 2760 O O . VAL A 1 349 ? -7.434 8.660 -11.871 1.00 71.12 349 VAL A O 1
ATOM 2763 N N . PHE A 1 350 ? -5.410 8.273 -10.969 1.00 74.56 350 PHE A N 1
ATOM 2764 C CA . PHE A 1 350 ? -4.683 9.159 -11.877 1.00 74.56 350 PHE A CA 1
ATOM 2765 C C . PHE A 1 350 ? -4.828 8.742 -13.346 1.00 74.56 350 PHE A C 1
ATOM 2767 O O . PHE A 1 350 ? -5.200 9.560 -14.186 1.00 74.56 350 PHE A O 1
ATOM 2774 N N . HIS A 1 351 ? -4.600 7.459 -13.658 1.00 76.50 351 HIS A N 1
ATOM 2775 C CA . HIS A 1 351 ? -4.760 6.930 -15.016 1.00 76.50 351 HIS A CA 1
ATOM 2776 C C . HIS A 1 351 ? -6.157 7.223 -15.566 1.00 76.50 351 HIS A C 1
ATOM 2778 O O . HIS A 1 351 ? -6.308 7.627 -16.717 1.00 76.50 351 HIS A O 1
ATOM 2784 N N . ARG A 1 352 ? -7.186 7.063 -14.732 1.00 70.75 352 ARG A N 1
ATOM 2785 C CA . ARG A 1 352 ? -8.561 7.332 -15.130 1.00 70.75 352 ARG A CA 1
ATOM 2786 C C . ARG A 1 352 ? -8.785 8.799 -15.496 1.00 70.75 352 ARG A C 1
ATOM 2788 O O . ARG A 1 352 ? -9.385 9.058 -16.539 1.00 70.75 352 ARG A O 1
ATOM 2795 N N . HIS A 1 353 ? -8.315 9.727 -14.667 1.00 68.19 353 HIS A N 1
ATOM 2796 C CA . HIS A 1 353 ? -8.466 11.160 -14.916 1.00 68.19 353 HIS A CA 1
ATOM 2797 C C . HIS A 1 353 ? -7.809 11.554 -16.254 1.00 68.19 353 HIS A C 1
ATOM 2799 O O . HIS A 1 353 ? -8.465 12.151 -17.103 1.00 68.19 353 HIS A O 1
ATOM 2805 N N . VAL A 1 354 ? -6.595 11.052 -16.523 1.00 70.12 354 VAL A N 1
ATOM 2806 C CA . VAL A 1 354 ? -5.906 11.222 -17.819 1.00 70.12 354 VAL A CA 1
ATOM 2807 C C . VAL A 1 354 ? -6.731 10.663 -18.987 1.00 70.12 354 VAL A C 1
ATOM 2809 O O . VAL A 1 354 ? -6.898 11.328 -20.008 1.00 70.12 354 VAL A O 1
ATOM 2812 N N . THR A 1 355 ? -7.269 9.444 -18.858 1.00 68.38 355 THR A N 1
ATOM 2813 C CA . THR A 1 355 ? -8.048 8.819 -19.944 1.00 68.38 355 THR A CA 1
ATOM 2814 C C . THR A 1 355 ? -9.387 9.503 -20.216 1.00 68.38 355 THR A C 1
ATOM 2816 O O . THR A 1 355 ? -9.867 9.441 -21.343 1.00 68.38 355 THR A O 1
ATOM 2819 N N . LYS A 1 356 ? -9.992 10.164 -19.219 1.00 65.62 356 LYS A N 1
ATOM 2820 C CA . LYS A 1 356 ? -11.256 10.898 -19.388 1.00 65.62 356 LYS A CA 1
ATOM 2821 C C . LYS A 1 356 ? -11.065 12.122 -20.286 1.00 65.62 356 LYS A C 1
ATOM 2823 O O . LYS A 1 356 ? -11.886 12.361 -21.164 1.00 65.62 356 LYS A O 1
ATOM 2828 N N . THR A 1 357 ? -9.963 12.848 -20.107 1.00 64.44 357 THR A N 1
ATOM 2829 C CA . THR A 1 357 ? -9.640 14.060 -20.880 1.00 64.44 357 THR A CA 1
ATOM 2830 C C . THR A 1 357 ? -9.244 13.767 -22.329 1.00 64.44 357 THR A C 1
ATOM 2832 O O . THR A 1 357 ? -9.290 14.654 -23.172 1.00 64.44 357 THR A O 1
ATOM 2835 N N . ALA A 1 358 ? -8.881 12.524 -22.657 1.00 58.97 358 ALA A N 1
ATOM 2836 C CA . ALA A 1 358 ? -8.406 12.162 -23.991 1.00 58.97 358 ALA A CA 1
ATOM 2837 C C . ALA A 1 358 ? -9.479 12.160 -25.097 1.00 58.97 358 ALA A C 1
ATOM 2839 O O . ALA A 1 358 ? -9.093 12.037 -26.254 1.00 58.97 358 ALA A O 1
ATOM 2840 N N . GLU A 1 359 ? -10.782 12.261 -24.782 1.00 53.75 359 GLU A N 1
ATOM 2841 C CA . GLU A 1 359 ? -11.945 12.172 -25.708 1.00 53.75 359 GLU A CA 1
ATOM 2842 C C . GLU A 1 359 ? -11.942 10.999 -26.722 1.00 53.75 359 GLU A C 1
ATOM 2844 O O . GLU A 1 359 ? -12.876 10.831 -27.504 1.00 53.75 359 GLU A O 1
ATOM 2849 N N . GLU A 1 360 ? -10.957 10.105 -26.673 1.00 42.84 360 GLU A N 1
ATOM 2850 C CA . GLU A 1 360 ? -10.889 8.878 -27.448 1.00 42.84 360 GLU A CA 1
ATOM 2851 C C . GLU A 1 360 ? -11.146 7.682 -26.526 1.00 42.84 360 GLU A C 1
ATOM 2853 O O . GLU A 1 360 ? -10.266 7.228 -25.807 1.00 42.84 360 GLU A O 1
ATOM 2858 N N . HIS A 1 361 ? -12.364 7.141 -26.623 1.00 37.66 361 HIS A N 1
ATOM 2859 C CA . HIS A 1 361 ? -12.784 5.818 -26.146 1.00 37.66 361 HIS A CA 1
ATOM 2860 C C . HIS A 1 361 ? -12.625 5.551 -24.625 1.00 37.66 361 HIS A C 1
ATOM 2862 O O . HIS A 1 361 ? -11.514 5.371 -24.134 1.00 37.66 361 HIS A O 1
ATOM 2868 N N . PRO A 1 362 ? -13.729 5.325 -23.878 1.00 35.72 362 PRO A N 1
ATOM 2869 C CA . PRO A 1 362 ? -13.729 4.930 -22.454 1.00 35.72 362 PRO A CA 1
ATOM 2870 C C . PRO A 1 362 ? -13.135 3.535 -22.144 1.00 35.72 362 PRO A C 1
ATOM 2872 O O . PRO A 1 362 ? -13.611 2.820 -21.267 1.00 35.72 362 PRO A O 1
ATOM 2875 N N . GLN A 1 363 ? -12.167 3.054 -22.917 1.00 42.19 363 GLN A N 1
ATOM 2876 C CA . GLN A 1 363 ? -12.024 1.630 -23.192 1.00 42.19 363 GLN A CA 1
ATOM 2877 C C . GLN A 1 363 ? -10.551 1.165 -23.291 1.00 42.19 363 GLN A C 1
ATOM 2879 O O . GLN A 1 363 ? -10.236 0.154 -23.913 1.00 42.19 363 GLN A O 1
ATOM 2884 N N . GLY A 1 364 ? -9.633 1.839 -22.592 1.00 39.31 364 GLY A N 1
ATOM 2885 C CA . GLY A 1 364 ? -8.227 1.415 -22.464 1.00 39.31 364 GLY A CA 1
ATOM 2886 C C . GLY A 1 364 ? -8.003 0.099 -21.692 1.00 39.31 364 GLY A C 1
ATOM 2887 O O . GLY A 1 364 ? -6.918 -0.468 -21.762 1.00 39.31 364 GLY A O 1
ATOM 2888 N N . CYS A 1 365 ? -9.026 -0.436 -21.009 1.00 43.16 365 CYS A N 1
ATOM 2889 C CA . CYS A 1 365 ? -8.987 -1.742 -20.324 1.00 43.16 365 CYS A CA 1
ATOM 2890 C C . CYS A 1 365 ? -9.736 -2.868 -21.071 1.00 43.16 365 CYS A C 1
ATOM 2892 O O . CYS A 1 365 ? -10.028 -3.911 -20.486 1.00 43.16 365 CYS A O 1
ATOM 2894 N N . ILE A 1 366 ? -10.046 -2.699 -22.367 1.00 46.19 366 ILE A N 1
ATOM 2895 C CA . ILE A 1 366 ? -10.911 -3.631 -23.111 1.00 46.19 366 ILE A CA 1
ATOM 2896 C C . ILE A 1 366 ? -10.476 -5.102 -23.016 1.00 46.19 366 ILE A C 1
ATOM 2898 O O . ILE A 1 366 ? -11.350 -5.956 -22.907 1.00 46.19 366 ILE A O 1
ATOM 2902 N N . GLU A 1 367 ? -9.192 -5.461 -23.100 1.00 47.41 367 GLU A N 1
ATOM 2903 C CA . GLU A 1 367 ? -8.861 -6.894 -23.170 1.00 47.41 367 GLU A CA 1
ATOM 2904 C C . GLU A 1 367 ? -9.105 -7.591 -21.824 1.00 47.41 367 GLU A C 1
ATOM 2906 O O . GLU A 1 367 ? -9.757 -8.633 -21.787 1.00 47.41 367 GLU A O 1
ATOM 2911 N N . GLY A 1 368 ? -8.689 -6.978 -20.712 1.00 48.41 368 GLY A N 1
ATOM 2912 C CA . GLY A 1 368 ? -8.970 -7.482 -19.366 1.00 48.41 368 GLY A CA 1
ATOM 2913 C C . GLY A 1 368 ? -10.465 -7.512 -19.047 1.00 48.41 368 GLY A C 1
ATOM 2914 O O . GLY A 1 368 ? -10.952 -8.511 -18.525 1.00 48.41 368 GLY A O 1
ATOM 2915 N N . ASP A 1 369 ? -11.210 -6.475 -19.436 1.00 49.88 369 ASP A N 1
ATOM 2916 C CA . ASP A 1 369 ? -12.648 -6.374 -19.161 1.00 49.88 369 ASP A CA 1
ATOM 2917 C C . ASP A 1 369 ? -13.522 -7.240 -20.083 1.00 49.88 369 ASP A C 1
ATOM 2919 O O . ASP A 1 369 ? -14.546 -7.759 -19.638 1.00 49.88 369 ASP A O 1
ATOM 2923 N N . LYS A 1 370 ? -13.137 -7.438 -21.355 1.00 52.06 370 LYS A N 1
ATOM 2924 C CA . LYS A 1 370 ? -13.875 -8.295 -22.306 1.00 52.06 370 LYS A CA 1
ATOM 2925 C C . LYS A 1 370 ? -13.486 -9.769 -22.204 1.00 52.06 370 LYS A C 1
ATOM 2927 O O . LYS A 1 370 ? -14.331 -10.625 -22.449 1.00 52.06 370 LYS A O 1
ATOM 2932 N N . THR A 1 371 ? -12.226 -10.083 -21.884 1.00 56.38 371 THR A N 1
ATOM 2933 C CA . THR A 1 371 ? -11.717 -11.471 -21.870 1.00 56.38 371 THR A CA 1
ATOM 2934 C C . THR A 1 371 ? -11.492 -12.038 -20.468 1.00 56.38 371 THR A C 1
ATOM 2936 O O . THR A 1 371 ? -11.331 -13.253 -20.327 1.00 56.38 371 THR A O 1
ATOM 2939 N N . GLY A 1 372 ? -11.450 -11.190 -19.434 1.00 56.84 372 GLY A N 1
ATOM 2940 C CA . GLY A 1 372 ? -11.090 -11.579 -18.067 1.00 56.84 372 GLY A CA 1
ATOM 2941 C C . GLY A 1 372 ? -9.614 -11.954 -17.893 1.00 56.84 372 GLY A C 1
ATOM 2942 O O . GLY A 1 372 ? -9.250 -12.542 -16.874 1.00 56.84 372 GLY A O 1
ATOM 2943 N N . LYS A 1 373 ? -8.758 -11.687 -18.891 1.00 58.00 373 LYS A N 1
ATOM 2944 C CA . LYS A 1 373 ? -7.348 -12.098 -18.914 1.00 58.00 373 LYS A CA 1
ATOM 2945 C C . LYS A 1 373 ? -6.439 -10.905 -19.178 1.00 58.00 373 LYS A C 1
ATOM 2947 O O . LYS A 1 373 ? -6.723 -10.074 -20.032 1.00 58.00 373 LYS A O 1
ATOM 2952 N N . VAL A 1 374 ? -5.305 -10.864 -18.479 1.00 67.62 374 VAL A N 1
ATOM 2953 C CA . VAL A 1 374 ? -4.240 -9.879 -18.707 1.00 67.62 374 VAL A CA 1
ATOM 2954 C C . VAL A 1 374 ? -2.909 -10.600 -18.885 1.00 67.62 374 VAL A C 1
ATOM 2956 O O . VAL A 1 374 ? -2.588 -11.513 -18.125 1.00 67.62 374 VAL A O 1
ATOM 2959 N N . ASN A 1 375 ? -2.123 -10.188 -19.881 1.00 68.88 375 ASN A N 1
ATOM 2960 C CA . ASN A 1 375 ? -0.807 -10.756 -20.174 1.00 68.88 375 ASN A CA 1
ATOM 2961 C C . ASN A 1 375 ? 0.298 -9.703 -20.017 1.00 68.88 375 ASN A C 1
ATOM 2963 O O . ASN A 1 375 ? 0.912 -9.275 -20.992 1.00 68.88 375 ASN A O 1
ATOM 2967 N N . VAL A 1 376 ? 0.539 -9.284 -18.770 1.00 78.75 376 VAL A N 1
ATOM 2968 C CA . VAL A 1 376 ? 1.567 -8.285 -18.427 1.00 78.75 376 VAL A CA 1
ATOM 2969 C C . VAL A 1 376 ? 2.940 -8.609 -19.045 1.00 78.75 376 VAL A C 1
ATOM 2971 O O . VAL A 1 376 ? 3.503 -7.704 -19.655 1.00 78.75 376 VAL A O 1
ATOM 2974 N N . PRO A 1 377 ? 3.470 -9.856 -19.005 1.00 73.00 377 PRO A N 1
ATOM 2975 C CA . PRO A 1 377 ? 4.783 -10.160 -19.582 1.00 73.00 377 PRO A CA 1
ATOM 2976 C C . PRO A 1 377 ? 4.884 -9.830 -21.074 1.00 73.00 377 PRO A C 1
ATOM 2978 O O . PRO A 1 377 ? 5.836 -9.175 -21.488 1.00 73.00 377 PRO A O 1
ATOM 2981 N N . LYS A 1 378 ? 3.873 -10.213 -21.867 1.00 73.19 378 LYS A N 1
ATOM 2982 C CA . LYS A 1 378 ? 3.817 -9.929 -23.309 1.00 73.19 378 LYS A CA 1
ATOM 2983 C C . LYS A 1 378 ? 3.804 -8.424 -23.593 1.00 73.19 378 LYS A C 1
ATOM 2985 O O . LYS A 1 378 ? 4.413 -7.970 -24.556 1.00 73.19 378 LYS A O 1
ATOM 2990 N N . TYR A 1 379 ? 3.115 -7.646 -22.759 1.00 73.50 379 TYR A N 1
ATOM 2991 C CA . TYR A 1 379 ? 3.074 -6.190 -22.891 1.00 73.50 379 TYR A CA 1
ATOM 2992 C C . TYR A 1 379 ? 4.408 -5.539 -22.534 1.00 73.50 379 TYR A C 1
ATOM 2994 O O . TYR A 1 379 ? 4.873 -4.664 -23.259 1.00 73.50 379 TYR A O 1
ATOM 3002 N N . VAL A 1 380 ? 5.060 -5.996 -21.464 1.00 77.94 380 VAL A N 1
ATOM 3003 C CA . VAL A 1 380 ? 6.394 -5.506 -21.091 1.00 77.94 380 VAL A CA 1
ATOM 3004 C C . VAL A 1 380 ? 7.431 -5.844 -22.158 1.00 77.94 380 VAL A C 1
ATOM 3006 O O . VAL A 1 380 ? 8.269 -5.004 -22.466 1.00 77.94 380 VAL A O 1
ATOM 3009 N N . GLU A 1 381 ? 7.357 -7.030 -22.757 1.00 72.69 381 GLU A N 1
ATOM 3010 C CA . GLU A 1 381 ? 8.230 -7.432 -23.862 1.00 72.69 381 GLU A CA 1
ATOM 3011 C C . GLU A 1 381 ? 8.073 -6.508 -25.078 1.00 72.69 381 GLU A C 1
ATOM 3013 O O . GLU A 1 381 ? 9.065 -5.961 -25.550 1.00 72.69 381 GLU A O 1
ATOM 3018 N N . ARG A 1 382 ? 6.834 -6.225 -25.506 1.00 68.94 382 ARG A N 1
ATOM 3019 C CA . ARG A 1 382 ? 6.552 -5.266 -26.592 1.00 68.94 382 ARG A CA 1
ATOM 3020 C C . ARG A 1 382 ? 7.042 -3.851 -26.282 1.00 68.94 382 ARG A C 1
ATOM 3022 O O . ARG A 1 382 ? 7.649 -3.208 -27.130 1.00 68.94 382 ARG A O 1
ATOM 3029 N N . MET A 1 383 ? 6.822 -3.369 -25.056 1.00 72.69 383 MET A N 1
ATOM 3030 C CA . MET A 1 383 ? 7.335 -2.059 -24.639 1.00 72.69 383 MET A CA 1
ATOM 3031 C C . MET A 1 383 ? 8.865 -2.014 -24.667 1.00 72.69 383 MET A C 1
ATOM 3033 O O . MET A 1 383 ? 9.428 -0.984 -25.022 1.00 72.69 383 MET A O 1
ATOM 3037 N N . ARG A 1 384 ? 9.536 -3.113 -24.298 1.00 78.31 384 ARG A N 1
ATOM 3038 C CA . ARG A 1 384 ? 11.002 -3.213 -24.288 1.00 78.31 384 ARG A CA 1
ATOM 3039 C C . ARG A 1 384 ? 11.614 -3.333 -25.680 1.00 78.31 384 ARG A C 1
ATOM 3041 O O . ARG A 1 384 ? 12.724 -2.846 -25.869 1.00 78.31 384 ARG A O 1
ATOM 3048 N N . ASP A 1 385 ? 10.893 -3.931 -26.624 1.00 72.62 385 ASP A N 1
ATOM 3049 C CA . ASP A 1 385 ? 11.255 -3.955 -28.045 1.00 72.62 385 ASP A CA 1
ATOM 3050 C C . ASP A 1 385 ? 11.204 -2.542 -28.655 1.00 72.62 385 ASP A C 1
ATOM 3052 O O . ASP A 1 385 ? 12.115 -2.107 -29.365 1.00 72.62 385 ASP A O 1
ATOM 3056 N N . ALA A 1 386 ? 10.179 -1.771 -28.274 1.00 66.12 386 ALA A N 1
ATOM 3057 C CA . ALA A 1 386 ? 10.013 -0.386 -28.698 1.00 66.12 386 ALA A CA 1
ATOM 3058 C C . ALA A 1 386 ? 10.981 0.589 -28.002 1.00 66.12 386 ALA A C 1
ATOM 3060 O O . ALA A 1 386 ? 11.494 1.504 -28.647 1.00 66.12 386 ALA A O 1
ATOM 3061 N N . ARG A 1 387 ? 11.247 0.425 -26.701 1.00 67.75 387 ARG A N 1
ATOM 3062 C CA . ARG A 1 387 ? 12.172 1.268 -25.928 1.00 67.75 387 ARG A CA 1
ATOM 3063 C C . ARG A 1 387 ? 12.861 0.447 -24.846 1.00 67.75 387 ARG A C 1
ATOM 3065 O O . ARG A 1 387 ? 12.213 -0.148 -23.988 1.00 67.75 387 ARG A O 1
ATOM 3072 N N . MET A 1 388 ? 14.191 0.448 -24.837 1.00 63.28 388 MET A N 1
ATOM 3073 C CA . MET A 1 388 ? 14.935 -0.341 -23.858 1.00 63.28 388 MET A CA 1
ATOM 3074 C C . MET A 1 388 ? 14.643 0.100 -22.422 1.00 63.28 388 MET A C 1
ATOM 3076 O O . MET A 1 388 ? 14.434 1.281 -22.142 1.00 63.28 388 MET A O 1
ATOM 3080 N N . ASN A 1 389 ? 14.684 -0.861 -21.497 1.00 63.84 389 ASN A N 1
ATOM 3081 C CA . ASN A 1 389 ? 14.498 -0.626 -20.066 1.00 63.84 389 ASN A CA 1
ATOM 3082 C C . ASN A 1 389 ? 13.123 -0.017 -19.710 1.00 63.84 389 ASN A C 1
ATOM 3084 O O . ASN A 1 389 ? 13.011 0.751 -18.760 1.00 63.84 389 ASN A O 1
ATOM 3088 N N . MET A 1 390 ? 12.052 -0.356 -20.432 1.00 72.38 390 MET A N 1
ATOM 3089 C CA . MET A 1 390 ? 10.686 -0.097 -19.955 1.00 72.38 390 MET A CA 1
ATOM 3090 C C . MET A 1 390 ? 10.350 -1.042 -18.790 1.00 72.38 390 MET A C 1
ATOM 3092 O O . MET A 1 390 ? 10.555 -2.256 -18.895 1.00 72.38 390 MET A O 1
ATOM 3096 N N . ILE A 1 391 ? 9.853 -0.475 -17.681 1.00 78.44 391 ILE A N 1
ATOM 3097 C CA . ILE A 1 391 ? 9.652 -1.140 -16.376 1.00 78.44 391 ILE A CA 1
ATOM 3098 C C . ILE A 1 391 ? 10.966 -1.767 -15.883 1.00 78.44 391 ILE A C 1
ATOM 3100 O O . ILE A 1 391 ? 11.262 -2.936 -16.140 1.00 78.44 391 ILE A O 1
ATOM 3104 N N . GLN A 1 392 ? 11.780 -0.956 -15.208 1.00 65.25 392 GLN A N 1
ATOM 3105 C CA . GLN A 1 392 ? 13.174 -1.284 -14.883 1.00 65.25 392 GLN A CA 1
ATOM 3106 C C . GLN A 1 392 ? 13.295 -2.087 -13.595 1.00 65.25 392 GLN A C 1
ATOM 3108 O O . GLN A 1 392 ? 14.034 -3.068 -13.541 1.00 65.25 392 GLN A O 1
ATOM 3113 N N . ALA A 1 393 ? 12.566 -1.666 -12.561 1.00 68.56 393 ALA A N 1
ATOM 3114 C CA . ALA A 1 393 ? 12.656 -2.255 -11.235 1.00 68.56 393 ALA A CA 1
ATOM 3115 C C . ALA A 1 393 ? 11.630 -3.379 -11.035 1.00 68.56 393 ALA A C 1
ATOM 3117 O O . ALA A 1 393 ? 10.501 -3.317 -11.525 1.00 68.56 393 ALA A O 1
ATOM 3118 N N . GLU A 1 394 ? 11.997 -4.386 -10.239 1.00 71.19 394 GLU A N 1
ATOM 3119 C CA . GLU A 1 394 ? 11.092 -5.481 -9.867 1.00 71.19 394 GLU A CA 1
ATOM 3120 C C . GLU A 1 394 ? 9.829 -4.955 -9.169 1.00 71.19 394 GLU A C 1
ATOM 3122 O O . GLU A 1 394 ? 8.725 -5.435 -9.425 1.00 71.19 394 GLU A O 1
ATOM 3127 N N . ASP A 1 395 ? 9.968 -3.929 -8.332 1.00 67.38 395 ASP A N 1
ATOM 3128 C CA . ASP A 1 395 ? 8.836 -3.362 -7.602 1.00 67.38 395 ASP A CA 1
ATOM 3129 C C . ASP A 1 395 ? 7.893 -2.569 -8.516 1.00 67.38 395 ASP A C 1
ATOM 3131 O O . ASP A 1 395 ? 6.681 -2.632 -8.326 1.00 67.38 395 ASP A O 1
ATOM 3135 N N . GLN A 1 396 ? 8.405 -1.939 -9.584 1.00 72.25 396 GLN A N 1
ATOM 3136 C CA . GLN A 1 396 ? 7.573 -1.354 -10.649 1.00 72.25 396 GLN A CA 1
ATOM 3137 C C . GLN A 1 396 ? 6.811 -2.442 -11.413 1.00 72.25 396 GLN A C 1
ATOM 3139 O O . GLN A 1 396 ? 5.638 -2.276 -11.734 1.00 72.25 396 GLN A O 1
ATOM 3144 N N . TYR A 1 397 ? 7.449 -3.587 -11.666 1.00 77.94 397 TYR A N 1
ATOM 3145 C CA . TYR A 1 397 ? 6.793 -4.720 -12.315 1.00 77.94 397 TYR A CA 1
ATOM 3146 C C . TYR A 1 397 ? 5.675 -5.308 -11.439 1.00 77.94 397 TYR A C 1
ATOM 3148 O O . TYR A 1 397 ? 4.578 -5.568 -11.931 1.00 77.94 397 TYR A O 1
ATOM 3156 N N . LYS A 1 398 ? 5.904 -5.458 -10.125 1.00 76.38 398 LYS A N 1
ATOM 3157 C CA . LYS A 1 398 ? 4.866 -5.865 -9.156 1.00 76.38 398 LYS A CA 1
ATOM 3158 C C . LYS A 1 398 ? 3.730 -4.852 -9.076 1.00 76.38 398 LYS A C 1
ATOM 3160 O O . LYS A 1 398 ? 2.571 -5.261 -9.016 1.00 76.38 398 LYS A O 1
ATOM 3165 N N . LEU A 1 399 ? 4.055 -3.560 -9.090 1.00 78.62 399 LEU A N 1
ATOM 3166 C CA . LEU A 1 399 ? 3.077 -2.479 -9.039 1.00 78.62 399 LEU A CA 1
ATOM 3167 C C . LEU A 1 399 ? 2.047 -2.606 -10.161 1.00 78.62 399 LEU A C 1
ATOM 3169 O O . LEU A 1 399 ? 0.862 -2.542 -9.872 1.00 78.62 399 LEU A O 1
ATOM 3173 N N . VAL A 1 400 ? 2.466 -2.913 -11.396 1.00 80.50 400 VAL A N 1
ATOM 3174 C CA . VAL A 1 400 ? 1.539 -3.129 -12.525 1.00 80.50 400 VAL A CA 1
ATOM 3175 C C . VAL A 1 400 ? 0.484 -4.192 -12.194 1.00 80.50 400 VAL A C 1
ATOM 3177 O O . VAL A 1 400 ? -0.705 -3.974 -12.417 1.00 80.50 400 VAL A O 1
ATOM 3180 N N . TYR A 1 401 ? 0.882 -5.321 -11.601 1.00 76.81 401 TYR A N 1
ATOM 3181 C CA . TYR A 1 401 ? -0.069 -6.359 -11.185 1.00 76.81 401 TYR A CA 1
ATOM 3182 C C . TYR A 1 401 ? -0.980 -5.906 -10.043 1.00 76.81 401 TYR A C 1
ATOM 3184 O O . TYR A 1 401 ? -2.159 -6.257 -10.036 1.00 76.81 401 TYR A O 1
ATOM 3192 N N . LEU A 1 402 ? -0.451 -5.155 -9.074 1.00 75.25 402 LEU A N 1
ATOM 3193 C CA . LEU A 1 402 ? -1.241 -4.628 -7.962 1.00 75.25 402 LEU A CA 1
ATOM 3194 C C . LEU A 1 402 ? -2.270 -3.603 -8.456 1.00 75.25 402 LEU A C 1
ATOM 3196 O O . LEU A 1 402 ? -3.439 -3.732 -8.116 1.00 75.25 402 LEU A O 1
ATOM 3200 N N . THR A 1 403 ? -1.873 -2.662 -9.312 1.00 76.56 403 THR A N 1
ATOM 3201 C CA . THR A 1 403 ? -2.745 -1.644 -9.917 1.00 76.56 403 THR A CA 1
ATOM 3202 C C . THR A 1 403 ? -3.845 -2.291 -10.760 1.00 76.56 403 THR A C 1
ATOM 3204 O O . THR A 1 403 ? -5.019 -1.968 -10.589 1.00 76.56 403 THR A O 1
ATOM 3207 N N . LEU A 1 404 ? -3.506 -3.281 -11.596 1.00 73.06 404 LEU A N 1
ATOM 3208 C CA . LEU A 1 404 ? -4.499 -4.061 -12.347 1.00 73.06 404 LEU A CA 1
ATOM 3209 C C . LEU A 1 404 ? -5.465 -4.795 -11.413 1.00 73.06 404 LEU A C 1
ATOM 3211 O O . LEU A 1 404 ? -6.676 -4.764 -11.612 1.00 73.06 404 LEU A O 1
ATOM 3215 N N . ARG A 1 405 ? -4.949 -5.432 -10.357 1.00 72.50 405 ARG A N 1
ATOM 3216 C CA . ARG A 1 405 ? -5.783 -6.105 -9.358 1.00 72.50 405 ARG A CA 1
ATOM 3217 C C . ARG A 1 405 ? -6.737 -5.125 -8.671 1.00 72.50 405 ARG A C 1
ATOM 3219 O O . ARG A 1 405 ? -7.902 -5.467 -8.495 1.00 72.50 405 ARG A O 1
ATOM 3226 N N . GLU A 1 406 ? -6.273 -3.940 -8.283 1.00 68.00 406 GLU A N 1
ATOM 3227 C CA . GLU A 1 406 ? -7.124 -2.927 -7.648 1.00 68.00 406 GLU A CA 1
ATOM 3228 C C . GLU A 1 406 ? -8.198 -2.384 -8.596 1.00 68.00 406 GLU A C 1
ATOM 3230 O O . GLU A 1 406 ? -9.339 -2.192 -8.163 1.00 68.00 406 GLU A O 1
ATOM 3235 N N . SER A 1 407 ? -7.868 -2.243 -9.884 1.00 69.00 407 SER A N 1
ATOM 3236 C CA . SER A 1 407 ? -8.818 -1.904 -10.948 1.00 69.00 407 SER A CA 1
ATOM 3237 C C . SER A 1 407 ? -9.916 -2.969 -11.106 1.00 69.00 407 SER A C 1
ATOM 3239 O O . SER A 1 407 ? -11.095 -2.626 -11.191 1.00 69.00 407 SER A O 1
ATOM 3241 N N . PHE A 1 408 ? -9.576 -4.264 -11.039 1.00 64.19 408 PHE A N 1
ATOM 3242 C CA . PHE A 1 408 ? -10.566 -5.349 -11.124 1.00 64.19 408 PHE A CA 1
ATOM 3243 C C . PHE A 1 408 ? -11.391 -5.557 -9.841 1.00 64.19 408 PHE A C 1
ATOM 3245 O O . PHE A 1 408 ? -12.532 -6.012 -9.923 1.00 64.19 408 PHE A O 1
ATOM 3252 N N . ARG A 1 409 ? -10.840 -5.267 -8.651 1.00 61.19 409 ARG A N 1
ATOM 3253 C CA . ARG A 1 409 ? -11.507 -5.522 -7.354 1.00 61.19 409 ARG A CA 1
ATOM 3254 C C . ARG A 1 409 ? -12.611 -4.530 -7.008 1.00 61.19 409 ARG A C 1
ATOM 3256 O O . ARG A 1 409 ? -13.513 -4.888 -6.256 1.00 61.19 409 ARG A O 1
ATOM 3263 N N . GLY A 1 410 ? -12.546 -3.306 -7.516 1.00 55.91 410 GLY A N 1
ATOM 3264 C CA . GLY A 1 410 ? -13.557 -2.294 -7.245 1.00 55.91 410 GLY A CA 1
ATOM 3265 C C . GLY A 1 410 ? -13.728 -1.399 -8.451 1.00 55.91 410 GLY A C 1
ATOM 3266 O O . GLY A 1 410 ? -12.949 -0.467 -8.631 1.00 55.91 410 GLY A O 1
ATOM 3267 N N . ARG A 1 411 ? -14.751 -1.690 -9.263 1.00 56.31 411 ARG A N 1
ATOM 3268 C CA . ARG A 1 411 ? -15.135 -0.807 -10.363 1.00 56.31 411 ARG A CA 1
ATOM 3269 C C . ARG A 1 411 ? -15.546 0.549 -9.783 1.00 56.31 411 ARG A C 1
ATOM 3271 O O . ARG A 1 411 ? -16.327 0.556 -8.827 1.00 56.31 411 ARG A O 1
ATOM 3278 N N . PRO A 1 412 ? -15.051 1.660 -10.343 1.00 52.69 412 PRO A N 1
ATOM 3279 C CA . PRO A 1 412 ? -15.483 2.974 -9.909 1.00 52.69 412 PRO A CA 1
ATOM 3280 C C . PRO A 1 412 ? -16.994 3.122 -10.093 1.00 52.69 412 PRO A C 1
ATOM 3282 O O . PRO A 1 412 ? -17.543 2.699 -11.114 1.00 52.69 412 PRO A O 1
ATOM 3285 N N . ARG A 1 413 ? -17.662 3.714 -9.101 1.00 56.53 413 ARG A N 1
ATOM 3286 C CA . ARG A 1 413 ? -19.096 4.029 -9.147 1.00 56.53 413 ARG A CA 1
ATOM 3287 C C . ARG A 1 413 ? -19.248 5.532 -9.224 1.00 56.53 413 ARG A C 1
ATOM 3289 O O . ARG A 1 413 ? -19.713 6.172 -8.289 1.00 56.53 413 ARG A O 1
ATOM 3296 N N . THR A 1 414 ? -18.759 6.096 -10.318 1.00 52.66 414 THR A N 1
ATOM 3297 C CA . THR A 1 414 ? -18.843 7.535 -10.512 1.00 52.66 414 THR A CA 1
ATOM 3298 C C . THR A 1 414 ? -20.199 7.915 -11.020 1.00 52.66 414 THR A C 1
ATOM 3300 O O . THR A 1 414 ? -20.670 7.398 -12.033 1.00 52.66 414 THR A O 1
ATOM 3303 N N . ILE A 1 415 ? -20.789 8.843 -10.294 1.00 53.50 415 ILE A N 1
ATOM 3304 C CA . ILE A 1 415 ? -22.120 9.328 -10.547 1.00 53.50 415 ILE A CA 1
ATOM 3305 C C . ILE A 1 415 ? -21.963 10.809 -10.855 1.00 53.50 415 ILE A C 1
ATOM 3307 O O . ILE A 1 415 ? -21.322 11.550 -10.106 1.00 53.50 415 ILE A O 1
ATOM 3311 N N . LEU A 1 416 ? -22.522 11.237 -11.985 1.00 54.44 416 LEU A N 1
ATOM 3312 C CA . LEU A 1 416 ? -22.655 12.661 -12.267 1.00 54.44 416 LEU A CA 1
ATOM 3313 C C . LEU A 1 416 ? -23.451 13.297 -11.130 1.00 54.44 416 LEU A C 1
ATOM 3315 O O . LEU A 1 416 ? -24.467 12.735 -10.713 1.00 54.44 416 LEU A O 1
ATOM 3319 N N . SER A 1 417 ? -23.032 14.474 -10.675 1.00 48.25 417 SER A N 1
ATOM 3320 C CA . SER A 1 417 ? -23.746 15.242 -9.644 1.00 48.25 417 SER A CA 1
ATOM 3321 C C . SER A 1 417 ? -25.260 15.315 -9.920 1.00 48.25 417 SER A C 1
ATOM 3323 O O . SER A 1 417 ? -26.078 15.067 -9.037 1.00 48.25 417 SER A O 1
ATOM 3325 N N . THR A 1 418 ? -25.639 15.507 -11.186 1.00 54.47 418 THR A N 1
ATOM 3326 C CA . THR A 1 418 ? -27.031 15.565 -11.669 1.00 54.47 418 THR A CA 1
ATOM 3327 C C . THR A 1 418 ? -27.828 14.260 -11.542 1.00 54.47 418 THR A C 1
ATOM 3329 O O . THR A 1 418 ? -29.054 14.304 -11.459 1.00 54.47 418 THR A O 1
ATOM 3332 N N . LYS A 1 419 ? -27.171 13.094 -11.518 1.00 55.81 419 LYS A N 1
ATOM 3333 C CA . LYS A 1 419 ? -27.807 11.763 -11.410 1.00 55.81 419 LYS A CA 1
ATOM 3334 C C . LYS A 1 419 ? -27.730 11.165 -10.005 1.00 55.81 419 LYS A C 1
ATOM 3336 O O . LYS A 1 419 ? -28.399 10.173 -9.722 1.00 55.81 419 LYS A O 1
ATOM 3341 N N . PHE A 1 420 ? -26.959 11.790 -9.118 1.00 46.03 420 PHE A N 1
ATOM 3342 C CA . PHE A 1 420 ? -26.702 11.317 -7.760 1.00 46.03 420 PHE A CA 1
ATOM 3343 C C . PHE A 1 420 ? -27.982 11.131 -6.934 1.00 46.03 420 PHE A C 1
ATOM 3345 O O . PHE A 1 420 ? -28.152 10.114 -6.263 1.00 46.03 420 PHE A O 1
ATOM 3352 N N . LEU A 1 421 ? -28.926 12.074 -7.040 1.00 51.28 421 LEU A N 1
ATOM 3353 C CA . LEU A 1 421 ? -30.198 12.026 -6.310 1.00 51.28 421 LEU A CA 1
ATOM 3354 C C . LEU A 1 421 ? -31.103 10.863 -6.736 1.00 51.28 421 LEU A C 1
ATOM 3356 O O . LEU A 1 421 ? -31.871 10.363 -5.916 1.00 51.28 421 LEU A O 1
ATOM 3360 N N . GLN A 1 422 ? -31.011 10.430 -7.995 1.00 52.50 422 GLN A N 1
ATOM 3361 C CA . GLN A 1 422 ? -31.821 9.339 -8.531 1.00 52.50 422 GLN A CA 1
ATOM 3362 C C . GLN A 1 422 ? -31.304 7.977 -8.044 1.00 52.50 422 GLN A C 1
ATOM 3364 O O . GLN A 1 422 ? -32.090 7.166 -7.570 1.00 52.50 422 GLN A O 1
ATOM 3369 N N . GLU A 1 423 ? -29.986 7.750 -8.065 1.00 54.00 423 GLU A N 1
ATOM 3370 C CA . GLU A 1 423 ? -29.388 6.487 -7.594 1.00 54.00 423 GLU A CA 1
ATOM 3371 C C . GLU A 1 423 ? -29.476 6.300 -6.069 1.00 54.00 423 GLU A C 1
ATOM 3373 O O . GLU A 1 423 ? -29.547 5.170 -5.575 1.00 54.00 423 GLU A O 1
ATOM 3378 N N . PHE A 1 424 ? -29.514 7.400 -5.308 1.00 45.91 424 PHE A N 1
ATOM 3379 C CA . PHE A 1 424 ? -29.708 7.366 -3.857 1.00 45.91 424 PHE A CA 1
ATOM 3380 C C . PHE A 1 424 ? -31.057 6.743 -3.458 1.00 45.91 424 PHE A C 1
ATOM 3382 O O . PHE A 1 424 ? -31.124 5.977 -2.495 1.00 45.91 424 PHE A O 1
ATOM 3389 N N . GLN A 1 425 ? -32.126 7.032 -4.209 1.00 47.94 425 GLN A N 1
ATOM 3390 C CA . GLN A 1 425 ? -33.485 6.572 -3.897 1.00 47.94 425 GLN A CA 1
ATOM 3391 C C . GLN A 1 425 ? -33.648 5.046 -4.029 1.00 47.94 425 GLN A C 1
ATOM 3393 O O . GLN A 1 425 ? -34.487 4.464 -3.342 1.00 47.94 425 GLN A O 1
ATOM 3398 N N . ASP A 1 426 ? -32.797 4.389 -4.823 1.00 44.72 426 ASP A N 1
ATOM 3399 C CA . ASP A 1 426 ? -32.886 2.956 -5.131 1.00 44.72 426 ASP A CA 1
ATOM 3400 C C . ASP A 1 426 ? -32.151 2.039 -4.122 1.00 44.72 426 ASP A C 1
ATOM 3402 O O . ASP A 1 426 ? -32.348 0.823 -4.136 1.00 44.72 426 ASP A O 1
ATOM 3406 N N . SER A 1 427 ? -31.310 2.580 -3.225 1.00 45.50 427 SER A N 1
ATOM 3407 C CA . SER A 1 427 ? -30.329 1.790 -2.439 1.00 45.50 427 SER A CA 1
ATOM 3408 C C . SER A 1 427 ? -30.675 1.514 -0.958 1.00 45.50 427 SER A C 1
ATOM 3410 O O . SER A 1 427 ? -29.848 0.964 -0.225 1.00 45.50 427 SER A O 1
ATOM 3412 N N . CYS A 1 428 ? -31.869 1.857 -0.464 1.00 35.00 428 CYS A N 1
ATOM 3413 C CA . CYS A 1 428 ? -32.183 1.764 0.974 1.00 35.00 428 CYS A CA 1
ATOM 3414 C C . CYS A 1 428 ? -32.745 0.393 1.428 1.00 35.00 428 CYS A C 1
ATOM 3416 O O . CYS A 1 428 ? -33.916 0.095 1.201 1.00 35.00 428 CYS A O 1
ATOM 3418 N N . GLY A 1 429 ? -31.957 -0.401 2.182 1.00 30.72 429 GLY A N 1
ATOM 3419 C CA . GLY A 1 429 ? -32.459 -1.551 2.962 1.00 30.72 429 GLY A CA 1
ATOM 3420 C C . GLY A 1 429 ? -31.455 -2.307 3.875 1.00 30.72 429 GLY A C 1
ATOM 3421 O O . GLY A 1 429 ? -30.586 -3.006 3.371 1.00 30.72 429 GLY A O 1
ATOM 3422 N N . ILE A 1 430 ? -31.724 -2.290 5.202 1.00 29.62 430 ILE A N 1
ATOM 3423 C CA . ILE A 1 430 ? -31.298 -3.211 6.312 1.00 29.62 430 ILE A CA 1
ATOM 3424 C C . ILE A 1 430 ? -29.927 -2.952 7.032 1.00 29.62 430 ILE A C 1
ATOM 3426 O O . ILE A 1 430 ? -29.000 -2.424 6.439 1.00 29.62 430 ILE A O 1
ATOM 3430 N N . LYS A 1 431 ? -29.868 -3.287 8.351 1.00 28.16 431 LYS A N 1
ATOM 3431 C CA . LYS A 1 431 ? -29.072 -2.743 9.502 1.00 28.16 431 LYS A CA 1
ATOM 3432 C C . LYS A 1 431 ? -27.842 -3.554 10.019 1.00 28.16 431 LYS A C 1
ATOM 3434 O O . LYS A 1 431 ? -27.917 -4.782 10.023 1.00 28.16 431 LYS A O 1
ATOM 3439 N N . GLY A 1 432 ? -26.894 -2.862 10.698 1.00 25.89 432 GLY A N 1
ATOM 3440 C CA . GLY A 1 432 ? -26.034 -3.308 11.842 1.00 25.89 432 GLY A CA 1
ATOM 3441 C C . GLY A 1 432 ? -24.514 -3.448 11.558 1.00 25.89 432 GLY A C 1
ATOM 3442 O O . GLY A 1 432 ? -24.175 -3.780 10.431 1.00 25.89 432 GLY A O 1
ATOM 3443 N N . THR A 1 433 ? -23.500 -3.318 12.453 1.00 24.67 433 THR A N 1
ATOM 3444 C CA . THR A 1 433 ? -23.253 -2.896 13.871 1.00 24.67 433 THR A CA 1
ATOM 3445 C C . THR A 1 433 ? -21.722 -2.631 14.072 1.00 24.67 433 THR A C 1
ATOM 3447 O O . THR A 1 433 ? -20.936 -3.278 13.389 1.00 24.67 433 THR A O 1
ATOM 3450 N N . GLY A 1 434 ? -21.311 -1.747 15.017 1.00 26.00 434 GLY A N 1
ATOM 3451 C CA . GLY A 1 434 ? -19.932 -1.211 15.290 1.00 26.00 434 GLY A CA 1
ATOM 3452 C C . GLY A 1 434 ? -18.839 -2.189 15.804 1.00 26.00 434 GLY A C 1
ATOM 3453 O O . GLY A 1 434 ? -19.073 -3.389 15.823 1.00 26.00 434 GLY A O 1
ATOM 3454 N N . ASN A 1 435 ? -17.617 -1.834 16.257 1.00 24.58 435 ASN A N 1
ATOM 3455 C CA . ASN A 1 435 ? -16.933 -0.638 16.814 1.00 24.58 435 ASN A CA 1
ATOM 3456 C C . ASN A 1 435 ? -15.399 -0.744 16.575 1.00 24.58 435 ASN A C 1
ATOM 3458 O O . ASN A 1 435 ? -14.907 -1.869 16.465 1.00 24.58 435 ASN A O 1
ATOM 3462 N N . THR A 1 436 ? -14.639 0.364 16.686 1.00 25.98 436 THR A N 1
ATOM 3463 C CA . THR A 1 436 ? -13.156 0.328 16.716 1.00 25.98 436 THR A CA 1
ATOM 3464 C C . THR A 1 436 ? -12.491 1.306 17.705 1.00 25.98 436 THR A C 1
ATOM 3466 O O . THR A 1 436 ? -13.150 2.168 18.276 1.00 25.98 436 THR A O 1
ATOM 3469 N N . TYR A 1 437 ? -11.183 1.110 17.930 1.00 26.80 437 TYR A N 1
ATOM 3470 C CA . TYR A 1 437 ? -10.297 1.713 18.936 1.00 26.80 437 TYR A CA 1
ATOM 3471 C C . TYR A 1 437 ? -9.215 2.623 18.283 1.00 26.80 437 TYR A C 1
ATOM 3473 O O . TYR A 1 437 ? -9.031 2.567 17.069 1.00 26.80 437 TYR A O 1
ATOM 3481 N N . PRO A 1 438 ? -8.502 3.478 19.046 1.00 28.84 438 PRO A N 1
ATOM 3482 C CA . PRO A 1 438 ? -7.976 4.763 18.561 1.00 28.84 438 PRO A CA 1
ATOM 3483 C C . PRO A 1 438 ? -6.479 4.790 18.180 1.00 28.84 438 PRO A C 1
ATOM 3485 O O . PRO A 1 438 ? -5.639 4.296 18.928 1.00 28.84 438 PRO A O 1
ATOM 3488 N N . ILE A 1 439 ? -6.140 5.455 17.061 1.00 36.81 439 ILE A N 1
ATOM 3489 C CA . ILE A 1 439 ? -4.780 5.856 16.614 1.00 36.81 439 ILE A CA 1
ATOM 3490 C C . ILE A 1 439 ? -4.867 7.267 15.971 1.00 36.81 439 ILE A C 1
ATOM 3492 O O . ILE A 1 439 ? -5.949 7.677 15.552 1.00 36.81 439 ILE A O 1
ATOM 3496 N N . VAL A 1 440 ? -3.777 8.042 15.914 1.00 41.53 440 VAL A N 1
ATOM 3497 C CA . VAL A 1 440 ? -3.686 9.309 15.150 1.00 41.53 440 VAL A CA 1
ATOM 3498 C C . VAL A 1 440 ? -3.122 9.020 13.755 1.00 41.53 440 VAL A C 1
ATOM 3500 O O . VAL A 1 440 ? -2.077 8.382 13.655 1.00 41.53 440 VAL A O 1
ATOM 3503 N N . VAL A 1 441 ? -3.804 9.447 12.687 1.00 44.12 441 VAL A N 1
ATOM 3504 C CA . VAL A 1 441 ? -3.434 9.146 11.285 1.00 44.12 441 VAL A CA 1
ATOM 3505 C C . VAL A 1 441 ? -3.620 10.390 10.408 1.00 44.12 441 VAL A C 1
ATOM 3507 O O . VAL A 1 441 ? -4.602 11.114 10.582 1.00 44.12 441 VAL A O 1
ATOM 3510 N N . GLU A 1 442 ? -2.694 10.635 9.479 1.00 41.72 442 GLU A N 1
ATOM 3511 C CA . GLU A 1 442 ? -2.767 11.715 8.479 1.00 41.72 442 GLU A CA 1
ATOM 3512 C C . GLU A 1 442 ? -3.475 11.251 7.187 1.00 41.72 442 GLU A C 1
ATOM 3514 O O . GLU A 1 442 ? -3.290 10.110 6.754 1.00 41.72 442 GLU A O 1
ATOM 3519 N N . PHE A 1 443 ? -4.254 12.134 6.546 1.00 46.22 443 PHE A N 1
ATOM 3520 C CA . PHE A 1 443 ? -4.965 11.880 5.282 1.00 46.22 443 PHE A CA 1
ATOM 3521 C C . PHE A 1 443 ? -4.814 13.037 4.298 1.00 46.22 443 PHE A C 1
ATOM 3523 O O . PHE A 1 443 ? -4.584 14.183 4.676 1.00 46.22 443 PHE A O 1
ATOM 3530 N N . GLU A 1 444 ? -4.998 12.726 3.022 1.00 44.88 444 GLU A N 1
ATOM 3531 C CA . GLU A 1 444 ? -5.013 13.677 1.910 1.00 44.88 444 GLU A CA 1
ATOM 3532 C C . GLU A 1 444 ? -6.434 14.233 1.701 1.00 44.88 444 GLU A C 1
ATOM 3534 O O . GLU A 1 444 ? -7.419 13.519 1.932 1.00 44.88 444 GLU A O 1
ATOM 3539 N N . SER A 1 445 ? -6.543 15.496 1.273 1.00 46.72 445 SER A N 1
ATOM 3540 C CA . SER A 1 445 ? -7.769 15.997 0.638 1.00 46.72 445 SER A CA 1
ATOM 3541 C C . SER A 1 445 ? -7.740 15.733 -0.861 1.00 46.72 445 SER A C 1
ATOM 3543 O O . SER A 1 445 ? -6.747 15.222 -1.381 1.00 46.72 445 SER A O 1
ATOM 3545 N N . PHE A 1 446 ? -8.823 16.061 -1.571 1.00 42.81 446 PHE A N 1
ATOM 3546 C CA . PHE A 1 446 ? -8.858 15.901 -3.026 1.00 42.81 446 PHE A CA 1
ATOM 3547 C C . PHE A 1 446 ? -7.798 16.776 -3.715 1.00 42.81 446 PHE A C 1
ATOM 3549 O O . PHE A 1 446 ? -7.233 16.396 -4.737 1.00 42.81 446 PHE A O 1
ATOM 3556 N N . THR A 1 447 ? -7.509 17.937 -3.131 1.00 35.50 447 THR A N 1
ATOM 3557 C CA . THR A 1 447 ? -6.656 18.980 -3.709 1.00 35.50 447 THR A CA 1
ATOM 3558 C C . THR A 1 447 ? -5.240 19.026 -3.122 1.00 35.50 447 THR A C 1
ATOM 3560 O O . THR A 1 447 ? -4.329 19.521 -3.786 1.00 35.50 447 THR A O 1
ATOM 3563 N N . ILE A 1 448 ? -5.025 18.529 -1.894 1.00 46.25 448 ILE A N 1
ATOM 3564 C CA . ILE A 1 448 ? -3.781 18.729 -1.131 1.00 46.25 448 ILE A CA 1
ATOM 3565 C C . ILE A 1 448 ? -3.350 17.441 -0.406 1.00 46.25 448 ILE A C 1
ATOM 3567 O O . ILE A 1 448 ? -4.123 16.789 0.303 1.00 46.25 448 ILE A O 1
ATOM 3571 N N . THR A 1 449 ? -2.064 17.101 -0.510 1.00 44.34 449 THR A N 1
ATOM 3572 C CA . THR A 1 449 ? -1.463 15.977 0.222 1.00 44.34 449 THR A CA 1
ATOM 3573 C C . THR A 1 449 ? -1.301 16.295 1.721 1.00 44.34 449 THR A C 1
ATOM 3575 O O . THR A 1 449 ? -0.921 17.399 2.098 1.00 44.34 449 THR A O 1
ATOM 3578 N N . ALA A 1 450 ? -1.589 15.323 2.603 1.00 52.12 450 ALA A N 1
ATOM 3579 C CA . ALA A 1 450 ? -1.511 15.449 4.073 1.00 52.12 450 ALA A CA 1
ATOM 3580 C C . ALA A 1 450 ? -2.357 16.592 4.698 1.00 52.12 450 ALA A C 1
ATOM 3582 O O . ALA A 1 450 ? -1.941 17.238 5.664 1.00 52.12 450 ALA A O 1
ATOM 3583 N N . ARG A 1 451 ? -3.559 16.834 4.155 1.00 61.94 451 ARG A N 1
ATOM 3584 C CA . ARG A 1 451 ? -4.496 17.887 4.585 1.00 61.94 451 ARG A CA 1
ATOM 3585 C C . ARG A 1 451 ? -5.141 17.643 5.952 1.00 61.94 451 ARG A C 1
ATOM 3587 O O . ARG A 1 451 ? -5.275 18.597 6.724 1.00 61.94 451 ARG A O 1
ATOM 3594 N N . PHE A 1 452 ? -5.577 16.414 6.234 1.00 56.47 452 PHE A N 1
ATOM 3595 C CA . PHE A 1 452 ? -6.317 16.079 7.453 1.00 56.47 452 PHE A CA 1
ATOM 3596 C C . PHE A 1 452 ? -5.455 15.316 8.446 1.00 56.47 452 PHE A C 1
ATOM 3598 O O . PHE A 1 452 ? -4.670 14.446 8.077 1.00 56.47 452 PHE A O 1
ATOM 3605 N N . ILE A 1 453 ? -5.696 15.560 9.726 1.00 60.69 453 ILE A N 1
ATOM 3606 C CA . ILE A 1 453 ? -5.226 14.713 10.816 1.00 60.69 453 ILE A CA 1
ATOM 3607 C C . ILE A 1 453 ? -6.475 14.192 11.520 1.00 60.69 453 ILE A C 1
ATOM 3609 O O . ILE A 1 453 ? -7.269 14.980 12.029 1.00 60.69 453 ILE A O 1
ATOM 3613 N N . SER A 1 454 ? -6.678 12.874 11.537 1.00 57.41 454 SER A N 1
ATOM 3614 C CA . SER A 1 454 ? -7.723 12.272 12.373 1.00 57.41 454 SER A CA 1
ATOM 3615 C C . SER A 1 454 ? -7.112 11.786 13.676 1.00 57.41 454 SER A C 1
ATOM 3617 O O . SER A 1 454 ? -6.103 11.075 13.662 1.00 57.41 454 SER A O 1
ATOM 3619 N N . ALA A 1 455 ? -7.728 12.136 14.798 1.00 58.84 455 ALA A N 1
ATOM 3620 C CA . ALA A 1 455 ? -7.263 11.723 16.113 1.00 58.84 455 ALA A CA 1
ATOM 3621 C C . ALA A 1 455 ? -8.434 11.436 17.056 1.00 58.84 455 ALA A C 1
ATOM 3623 O O . ALA A 1 455 ? -9.554 11.917 16.874 1.00 58.84 455 ALA A O 1
ATOM 3624 N N . GLN A 1 456 ? -8.164 10.628 18.077 1.00 62.59 456 GLN A N 1
ATOM 3625 C CA . GLN A 1 456 ? -9.081 10.478 19.199 1.00 62.59 456 GLN A CA 1
ATOM 3626 C C . GLN A 1 456 ? -9.046 11.729 20.086 1.00 62.59 456 GLN A C 1
ATOM 3628 O O . GLN A 1 456 ? -8.042 12.442 20.123 1.00 62.59 456 GLN A O 1
ATOM 3633 N N . PHE A 1 457 ? -10.113 11.963 20.851 1.00 58.09 457 PHE A N 1
ATOM 3634 C CA . PHE A 1 457 ? -10.066 12.870 21.996 1.00 58.09 457 PHE A CA 1
ATOM 3635 C C . PHE A 1 457 ? -8.839 12.640 22.893 1.00 58.09 457 PHE A C 1
ATOM 3637 O O . PHE A 1 457 ? -8.566 11.494 23.264 1.00 58.09 457 PHE A O 1
ATOM 3644 N N . PRO A 1 458 ? -8.132 13.714 23.296 1.00 56.81 458 PRO A N 1
ATOM 3645 C CA . PRO A 1 458 ? -7.013 13.592 24.214 1.00 56.81 458 PRO A CA 1
ATOM 3646 C C . PRO A 1 458 ? -7.505 13.136 25.591 1.00 56.81 458 PRO A C 1
ATOM 3648 O O . PRO A 1 458 ? -8.441 13.703 26.159 1.00 56.81 458 PRO A O 1
ATOM 3651 N N . LEU A 1 459 ? -6.851 12.113 26.139 1.00 57.09 459 LEU A N 1
ATOM 3652 C CA . LEU A 1 459 ? -7.009 11.732 27.541 1.00 57.09 459 LEU A CA 1
ATOM 3653 C C . LEU A 1 459 ? -6.409 12.835 28.443 1.00 57.09 459 LEU A C 1
ATOM 3655 O O . LEU A 1 459 ? -5.446 13.481 28.023 1.00 57.09 459 LEU A O 1
ATOM 3659 N N . PRO A 1 460 ? -6.920 13.048 29.676 1.00 53.62 460 PRO A N 1
ATOM 3660 C CA . PRO A 1 460 ? -6.502 14.159 30.542 1.00 53.62 460 PRO A CA 1
ATOM 3661 C C . PRO A 1 460 ? -4.980 14.304 30.706 1.00 53.62 460 PRO A C 1
ATOM 3663 O O . PRO A 1 460 ? -4.460 15.418 30.618 1.00 53.62 460 PRO A O 1
ATOM 3666 N N . ASP A 1 461 ? -4.269 13.183 30.837 1.00 50.44 461 ASP A N 1
ATOM 3667 C CA . ASP A 1 461 ? -2.817 13.139 31.054 1.00 50.44 461 ASP A CA 1
ATOM 3668 C C . ASP A 1 461 ? -1.984 13.462 29.795 1.00 50.44 461 ASP A C 1
ATOM 3670 O O . ASP A 1 461 ? -0.797 13.752 29.905 1.00 50.44 461 ASP A O 1
ATOM 3674 N N . TYR A 1 462 ? -2.598 13.473 28.605 1.00 57.03 462 TYR A N 1
ATOM 3675 C CA . TYR A 1 462 ? -1.940 13.700 27.305 1.00 57.03 462 TYR A CA 1
ATOM 3676 C C . TYR A 1 462 ? -2.324 15.043 26.664 1.00 57.03 462 TYR A C 1
ATOM 3678 O O . TYR A 1 462 ? -2.044 15.299 25.491 1.00 57.03 462 TYR A O 1
ATOM 3686 N N . THR A 1 463 ? -2.975 15.926 27.426 1.00 62.97 463 THR A N 1
ATOM 3687 C CA . THR A 1 463 ? -3.449 17.226 26.924 1.00 62.97 463 THR A CA 1
ATOM 3688 C C . THR A 1 463 ? -2.291 18.120 26.454 1.00 62.97 463 THR A C 1
ATOM 3690 O O . THR A 1 463 ? -2.453 18.874 25.502 1.00 62.97 463 THR A O 1
ATOM 3693 N N . GLU A 1 464 ? -1.112 18.035 27.078 1.00 63.97 464 GLU A N 1
ATOM 3694 C CA . GLU A 1 464 ? 0.064 18.812 26.656 1.00 63.97 464 GLU A CA 1
ATOM 3695 C C . GLU A 1 464 ? 0.630 18.327 25.310 1.00 63.97 464 GLU A C 1
ATOM 3697 O O . GLU A 1 464 ? 0.914 19.148 24.442 1.00 63.97 464 GLU A O 1
ATOM 3702 N N . ASP A 1 465 ? 0.728 17.011 25.095 1.00 59.09 465 ASP A N 1
ATOM 3703 C CA . ASP A 1 465 ? 1.183 16.438 23.818 1.00 59.09 465 ASP A CA 1
ATOM 3704 C C . ASP A 1 465 ? 0.209 16.745 22.676 1.00 59.09 465 ASP A C 1
ATOM 3706 O O . ASP A 1 465 ? 0.620 17.024 21.550 1.00 59.09 465 ASP A O 1
ATOM 3710 N N . PHE A 1 466 ? -1.088 16.780 22.982 1.00 66.31 466 PHE A N 1
ATOM 3711 C CA . PHE A 1 466 ? -2.113 17.237 22.052 1.00 66.31 466 PHE A CA 1
ATOM 3712 C C . PHE A 1 466 ? -1.919 18.710 21.647 1.00 66.31 466 PHE A C 1
ATOM 3714 O O . PHE A 1 466 ? -2.029 19.040 20.469 1.00 66.31 466 PHE A O 1
ATOM 3721 N N . LEU A 1 467 ? -1.575 19.601 22.583 1.00 68.00 467 LEU A N 1
ATOM 3722 C CA . LEU A 1 467 ? -1.311 21.010 22.260 1.00 68.00 467 LEU A CA 1
ATOM 3723 C C . LEU A 1 467 ? -0.018 21.201 21.455 1.00 68.00 467 LEU A C 1
ATOM 3725 O O . LEU A 1 467 ? 0.011 22.064 20.580 1.00 68.00 467 LEU A O 1
ATOM 3729 N N . ARG A 1 468 ? 1.004 20.356 21.664 1.00 66.38 468 ARG A N 1
ATOM 3730 C CA . ARG A 1 468 ? 2.195 20.314 20.792 1.00 66.38 468 ARG A CA 1
ATOM 3731 C C . ARG A 1 468 ? 1.836 19.917 19.359 1.00 66.38 468 ARG A C 1
ATOM 3733 O O . ARG A 1 468 ? 2.382 20.487 18.421 1.00 66.38 468 ARG A O 1
ATOM 3740 N N . LEU A 1 469 ? 0.904 18.976 19.180 1.00 65.06 469 LEU A N 1
ATOM 3741 C CA . LEU A 1 469 ? 0.396 18.596 17.857 1.00 65.06 469 LEU A CA 1
ATOM 3742 C C . LEU A 1 469 ? -0.342 19.767 17.186 1.00 65.06 469 LEU A C 1
ATOM 3744 O O . LEU A 1 469 ? -0.107 20.056 16.018 1.00 65.06 469 LEU A O 1
ATOM 3748 N N . VAL A 1 470 ? -1.204 20.473 17.921 1.00 66.31 470 VAL A N 1
ATOM 3749 C CA . VAL A 1 470 ? -1.929 21.642 17.390 1.00 66.31 470 VAL A CA 1
ATOM 3750 C C . VAL A 1 470 ? -0.964 22.767 16.989 1.00 66.31 470 VAL A C 1
ATOM 3752 O O . VAL A 1 470 ? -1.151 23.364 15.926 1.00 66.31 470 VAL A O 1
ATOM 3755 N N . GLU A 1 471 ? 0.079 23.020 17.791 1.00 61.59 471 GLU A N 1
ATOM 3756 C CA . GLU A 1 471 ? 1.124 24.007 17.484 1.00 61.59 471 GLU A CA 1
ATOM 3757 C C . GLU A 1 471 ? 1.934 23.631 16.237 1.00 61.59 471 GLU A C 1
ATOM 3759 O O . GLU A 1 471 ? 2.170 24.477 15.376 1.00 61.59 471 GLU A O 1
ATOM 3764 N N . ALA A 1 472 ? 2.311 22.358 16.100 1.00 48.06 472 ALA A N 1
ATOM 3765 C CA . ALA A 1 472 ? 3.144 21.887 14.996 1.00 48.06 472 ALA A CA 1
ATOM 3766 C C . ALA A 1 472 ? 2.467 21.967 13.612 1.00 48.06 472 ALA A C 1
ATOM 3768 O O . ALA A 1 472 ? 3.173 22.013 12.605 1.00 48.06 472 ALA A O 1
ATOM 3769 N N . TYR A 1 473 ? 1.128 21.979 13.543 1.00 52.84 473 TYR A N 1
ATOM 3770 C CA . TYR A 1 473 ? 0.388 21.797 12.283 1.00 52.84 473 TYR A CA 1
ATOM 3771 C C . TYR A 1 473 ? -0.635 22.898 11.936 1.00 52.84 473 TYR A C 1
ATOM 3773 O O . TYR A 1 473 ? -1.303 22.785 10.908 1.00 52.84 473 TYR A O 1
ATOM 3781 N N . TYR A 1 474 ? -0.751 23.957 12.751 1.00 53.47 474 TYR A N 1
ATOM 3782 C CA . TYR A 1 474 ? -1.617 25.131 12.517 1.00 53.47 474 TYR A CA 1
ATOM 3783 C C . TYR A 1 474 ? -3.057 24.779 12.123 1.00 53.47 474 TYR A C 1
ATOM 3785 O O . TYR A 1 474 ? -3.480 24.990 10.987 1.00 53.47 474 TYR A O 1
ATOM 3793 N N . THR A 1 475 ? -3.799 24.190 13.072 1.00 50.81 475 THR A N 1
ATOM 3794 C CA . THR A 1 475 ? -5.038 23.466 12.752 1.00 50.81 475 THR A CA 1
ATOM 3795 C C . THR A 1 475 ? -6.335 24.105 13.257 1.00 50.81 475 THR A C 1
ATOM 3797 O O . THR A 1 475 ? -6.452 24.360 14.457 1.00 50.81 475 THR A O 1
ATOM 3800 N N . PRO A 1 476 ? -7.372 24.286 12.411 1.00 45.50 476 PRO A N 1
ATOM 3801 C CA . PRO A 1 476 ? -8.751 24.350 12.877 1.00 45.50 476 PRO A CA 1
ATOM 3802 C C . PRO A 1 476 ? -9.091 23.002 13.519 1.00 45.50 476 PRO A C 1
ATOM 3804 O O . PRO A 1 476 ? -8.898 21.947 12.910 1.00 45.50 476 PRO A O 1
ATOM 3807 N N . THR A 1 477 ? -9.540 23.025 14.770 1.00 49.00 477 THR A N 1
ATOM 3808 C CA . THR A 1 477 ? -9.764 21.818 15.578 1.00 49.00 477 THR A CA 1
ATOM 3809 C C . THR A 1 477 ? -11.257 21.600 15.779 1.00 49.00 477 THR A C 1
ATOM 3811 O O . THR A 1 477 ? -11.987 22.534 16.073 1.00 49.00 477 THR A O 1
ATOM 3814 N N . ILE A 1 478 ? -11.759 20.376 15.676 1.00 47.47 478 ILE A N 1
ATOM 3815 C CA . ILE A 1 478 ? -13.164 20.096 16.003 1.00 47.47 478 ILE A CA 1
ATOM 3816 C C . ILE A 1 478 ? -13.204 19.515 17.432 1.00 47.47 478 ILE A C 1
ATOM 3818 O O . ILE A 1 478 ? -12.497 18.552 17.685 1.00 47.47 478 ILE A O 1
ATOM 3822 N N . THR A 1 479 ? -14.016 20.079 18.348 1.00 53.16 479 THR A N 1
ATOM 3823 C CA . THR A 1 479 ? -14.389 19.608 19.725 1.00 53.16 479 THR A CA 1
ATOM 3824 C C . THR A 1 479 ? -13.449 19.818 20.965 1.00 53.16 479 THR A C 1
ATOM 3826 O O . THR A 1 479 ? -12.304 20.244 20.853 1.00 53.16 479 THR A O 1
ATOM 3829 N N . SER A 1 480 ? -14.000 19.637 22.190 1.00 50.81 480 SER A N 1
ATOM 3830 C CA . SER A 1 480 ? -14.067 20.617 23.300 1.00 50.81 480 SER A CA 1
ATOM 3831 C C . SER A 1 480 ? -13.546 20.198 24.685 1.00 50.81 480 SER A C 1
ATOM 3833 O O . SER A 1 480 ? -13.628 20.983 25.634 1.00 50.81 480 SER A O 1
ATOM 3835 N N . LEU A 1 481 ? -13.023 18.979 24.857 1.00 45.66 481 LEU A N 1
ATOM 3836 C CA . LEU A 1 481 ? -12.828 18.415 26.207 1.00 45.66 481 LEU A CA 1
ATOM 3837 C C . LEU A 1 481 ? -11.756 19.128 27.063 1.00 45.66 481 LEU A C 1
ATOM 3839 O O . LEU A 1 481 ? -11.731 18.977 28.283 1.00 45.66 481 LEU A O 1
ATOM 3843 N N . TRP A 1 482 ? -10.881 19.923 26.446 1.00 52.75 482 TRP A N 1
ATOM 3844 C CA . TRP A 1 482 ? -9.750 20.597 27.095 1.00 52.75 482 TRP A CA 1
ATOM 3845 C C . TRP A 1 482 ? -9.951 22.112 27.282 1.00 52.75 482 TRP A C 1
ATOM 3847 O O . TRP A 1 482 ? -9.138 22.743 27.970 1.00 52.75 482 TRP A O 1
ATOM 3857 N N . LEU A 1 483 ? -11.035 22.684 26.742 1.00 54.62 483 LEU A N 1
ATOM 3858 C CA . LEU A 1 483 ? -11.247 24.132 26.677 1.00 54.62 483 LEU A CA 1
ATOM 3859 C C . LEU A 1 483 ? -11.583 24.779 28.034 1.00 54.62 483 LEU A C 1
ATOM 3861 O O . LEU A 1 483 ? -12.233 24.158 28.881 1.00 54.62 483 LEU A O 1
ATOM 3865 N N . PRO A 1 484 ? -11.192 26.049 28.256 1.00 52.44 484 PRO A N 1
ATOM 3866 C CA . PRO A 1 484 ? -11.615 26.808 29.428 1.00 52.44 484 PRO A CA 1
ATOM 3867 C C . PRO A 1 484 ? -13.144 26.978 29.472 1.00 52.44 484 PRO A C 1
ATOM 3869 O O . PRO A 1 484 ? -13.800 27.324 28.485 1.00 52.44 484 PRO A O 1
ATOM 3872 N N . THR A 1 485 ? -13.742 26.758 30.641 1.00 50.00 485 THR A N 1
ATOM 3873 C CA . THR A 1 485 ? -15.203 26.811 30.825 1.00 50.00 485 THR A CA 1
ATOM 3874 C C . THR A 1 485 ? -15.749 28.233 31.029 1.00 50.00 485 THR A C 1
ATOM 3876 O O . THR A 1 485 ? -16.957 28.436 30.918 1.00 50.00 485 THR A O 1
ATOM 3879 N N . LYS A 1 486 ? -14.890 29.228 31.297 1.00 53.28 486 LYS A N 1
ATOM 3880 C CA . LYS A 1 486 ? -15.215 30.663 31.477 1.00 53.28 486 LYS A CA 1
ATOM 3881 C C . LYS A 1 486 ? -14.127 31.544 30.831 1.00 53.28 486 LYS A C 1
ATOM 3883 O O . LYS A 1 486 ? -13.158 30.985 30.333 1.00 53.28 486 LYS A O 1
ATOM 3888 N N . HIS A 1 487 ? -14.305 32.874 30.799 1.00 51.03 487 HIS A N 1
ATOM 3889 C CA . HIS A 1 487 ? -13.380 33.901 30.255 1.00 51.03 487 HIS A CA 1
ATOM 3890 C C . HIS A 1 487 ? -12.001 33.961 30.959 1.00 51.03 487 HIS A C 1
ATOM 3892 O O . HIS A 1 487 ? -11.500 35.030 31.291 1.00 51.03 487 HIS A O 1
ATOM 3898 N N . GLU A 1 488 ? -11.384 32.817 31.214 1.00 58.25 488 GLU A N 1
ATOM 3899 C CA . GLU A 1 488 ? -10.106 32.679 31.895 1.00 58.25 488 GLU A CA 1
ATOM 3900 C C . GLU A 1 488 ? -9.137 31.919 30.995 1.00 58.25 488 GLU A C 1
ATOM 3902 O O . GLU A 1 488 ? -9.519 31.000 30.263 1.00 58.25 488 GLU A O 1
ATOM 3907 N N . SER A 1 489 ? -7.871 32.324 31.045 1.00 65.75 489 SER A N 1
ATOM 3908 C CA . SER A 1 489 ? -6.788 31.591 30.411 1.00 65.75 489 SER A CA 1
ATOM 3909 C C . SER A 1 489 ? -6.493 30.318 31.206 1.00 65.75 489 SER A C 1
ATOM 3911 O O . SER A 1 489 ? -6.420 30.330 32.435 1.00 65.75 489 SER A O 1
ATOM 3913 N N . LYS A 1 490 ? -6.317 29.195 30.508 1.00 72.06 490 LYS A N 1
ATOM 3914 C CA . LYS A 1 490 ? -5.953 27.912 31.119 1.00 72.06 490 LYS A CA 1
ATOM 3915 C C . LYS A 1 490 ? -4.529 27.562 30.725 1.00 72.06 490 LYS A C 1
ATOM 3917 O O . LYS A 1 490 ? -4.201 27.502 29.539 1.00 72.06 490 LYS A O 1
ATOM 3922 N N . THR A 1 491 ? -3.693 27.327 31.730 1.00 74.00 491 THR A N 1
ATOM 3923 C CA . THR A 1 491 ? -2.323 26.848 31.527 1.00 74.00 491 THR A CA 1
ATOM 3924 C C . THR A 1 491 ? -2.320 25.324 31.519 1.00 74.00 491 THR A C 1
ATOM 3926 O O . THR A 1 491 ? -2.807 24.704 32.463 1.00 74.00 491 THR A O 1
ATOM 3929 N N . VAL A 1 492 ? -1.765 24.728 30.467 1.00 68.44 492 VAL A N 1
ATOM 3930 C CA . VAL A 1 492 ? -1.575 23.281 30.311 1.00 68.44 492 VAL A CA 1
ATOM 3931 C C . VAL A 1 492 ? -0.104 23.056 29.972 1.00 68.44 492 VAL A C 1
ATOM 3933 O O . VAL A 1 492 ? 0.325 23.331 28.855 1.00 68.44 492 VAL A O 1
ATOM 3936 N N . GLY A 1 493 ? 0.692 22.630 30.956 1.00 74.44 493 GLY A N 1
ATOM 3937 C CA . GLY A 1 493 ? 2.134 22.437 30.776 1.00 74.44 493 GLY A CA 1
ATOM 3938 C C . GLY A 1 493 ? 2.864 23.714 30.335 1.00 74.44 493 GLY A C 1
ATOM 3939 O O . GLY A 1 493 ? 2.838 24.744 31.034 1.00 74.44 493 GLY A O 1
ATOM 3940 N N . SER A 1 494 ? 3.514 23.650 29.167 1.00 77.31 494 SER A N 1
ATOM 3941 C CA . SER A 1 494 ? 4.178 24.787 28.516 1.00 77.31 494 SER A CA 1
ATOM 3942 C C . SER A 1 494 ? 3.236 25.715 27.735 1.00 77.31 494 SER A C 1
ATOM 3944 O O . SER A 1 494 ? 3.686 26.760 27.272 1.00 77.31 494 SER A O 1
ATOM 3946 N N . PHE A 1 495 ? 1.942 25.407 27.632 1.00 76.56 495 PHE A N 1
ATOM 3947 C CA . PHE A 1 495 ? 0.978 26.174 26.840 1.00 76.56 495 PHE A CA 1
ATOM 3948 C C . PHE A 1 495 ? 0.014 26.994 27.695 1.00 76.56 495 PHE A C 1
ATOM 3950 O O . PHE A 1 495 ? -0.402 26.587 28.782 1.00 76.56 495 PHE A O 1
ATOM 3957 N N . ILE A 1 496 ? -0.385 28.149 27.170 1.00 79.12 496 ILE A N 1
ATOM 3958 C CA . ILE A 1 496 ? -1.445 29.004 27.698 1.00 79.12 496 ILE A CA 1
ATOM 3959 C C . ILE A 1 496 ? -2.516 29.111 26.615 1.00 79.12 496 ILE A C 1
ATOM 3961 O O . ILE A 1 496 ? -2.243 29.539 25.497 1.00 79.12 496 ILE A O 1
ATOM 3965 N N . THR A 1 497 ? -3.737 28.710 26.952 1.00 76.81 497 THR A N 1
ATOM 3966 C CA . THR A 1 497 ? -4.905 28.807 26.067 1.00 76.81 497 THR A CA 1
ATOM 3967 C C . THR A 1 497 ? -5.810 29.925 26.562 1.00 76.81 497 THR A C 1
ATOM 3969 O O . THR A 1 497 ? -6.166 29.952 27.741 1.00 76.81 497 THR A O 1
ATOM 3972 N N . ALA A 1 498 ? -6.180 30.857 25.687 1.00 78.12 498 ALA A N 1
ATOM 3973 C CA . ALA A 1 498 ? -7.087 31.956 26.011 1.00 78.12 498 ALA A CA 1
ATOM 3974 C C . ALA A 1 498 ? -8.216 32.026 24.984 1.00 78.12 498 ALA A C 1
ATOM 3976 O O . ALA A 1 498 ? -7.969 31.971 23.786 1.00 78.12 498 ALA A O 1
ATOM 3977 N N . ILE A 1 499 ? -9.459 32.146 25.442 1.00 75.56 499 ILE A N 1
ATOM 3978 C CA . ILE A 1 499 ? -10.619 32.259 24.550 1.00 75.56 499 ILE A CA 1
ATOM 3979 C C . ILE A 1 499 ? -10.709 33.698 24.051 1.00 75.56 499 ILE A C 1
ATOM 3981 O O . ILE A 1 499 ? -10.843 34.610 24.867 1.00 75.56 499 ILE A O 1
ATOM 3985 N N . SER A 1 500 ? -10.666 33.890 22.734 1.00 70.12 500 SER A N 1
ATOM 3986 C CA . SER A 1 500 ? -10.790 35.204 22.099 1.00 70.12 500 SER A CA 1
ATOM 3987 C C . SER A 1 500 ? -12.239 35.522 21.730 1.00 70.12 500 SER A C 1
ATOM 3989 O O . SER A 1 500 ? -12.723 36.608 22.038 1.00 70.12 500 SER A O 1
ATOM 3991 N N . GLU A 1 501 ? -12.966 34.567 21.148 1.00 74.50 501 GLU A N 1
ATOM 3992 C CA . GLU A 1 501 ? -14.345 34.769 20.697 1.00 74.50 501 GLU A CA 1
ATOM 3993 C C . GLU A 1 501 ? -15.161 33.473 20.780 1.00 74.50 501 GLU A C 1
ATOM 3995 O O . GLU A 1 501 ? -14.641 32.374 20.585 1.00 74.50 501 GLU A O 1
ATOM 4000 N N . LYS A 1 502 ? -16.464 33.587 21.058 1.00 75.25 502 LYS A N 1
ATOM 4001 C CA . LYS A 1 502 ? -17.422 32.485 20.914 1.00 75.25 502 LYS A CA 1
ATOM 4002 C C . LYS A 1 502 ? -18.598 32.948 20.075 1.00 75.25 502 LYS A C 1
ATOM 4004 O O . LYS A 1 502 ? -19.261 33.918 20.433 1.00 75.25 502 LYS A O 1
ATOM 4009 N N . SER A 1 503 ? -18.901 32.210 19.019 1.00 74.75 503 SER A N 1
ATOM 4010 C CA . SER A 1 503 ? -20.096 32.409 18.205 1.00 74.75 503 SER A CA 1
ATOM 4011 C C . SER A 1 503 ? -20.861 31.096 18.066 1.00 74.75 503 SER A C 1
ATOM 4013 O O . SER A 1 503 ? -20.344 30.004 18.316 1.00 74.75 503 SER A O 1
ATOM 4015 N N . LYS A 1 504 ? -22.157 31.191 17.775 1.00 66.00 504 LYS A N 1
ATOM 4016 C CA . LYS A 1 504 ? -23.042 30.028 17.761 1.00 66.00 504 LYS A CA 1
ATOM 4017 C C . LYS A 1 504 ? -24.044 30.141 16.624 1.00 66.00 504 LYS A C 1
ATOM 4019 O O . LYS A 1 504 ? -24.769 31.130 16.543 1.00 66.00 504 LYS A O 1
ATOM 4024 N N . THR A 1 505 ? -24.120 29.099 15.806 1.00 66.06 505 THR A N 1
ATOM 4025 C CA . THR A 1 505 ? -25.191 28.892 14.826 1.00 66.06 505 THR A CA 1
ATOM 4026 C C . THR A 1 505 ? -26.196 27.858 15.356 1.00 66.06 505 THR A C 1
ATOM 4028 O O . THR A 1 505 ? -26.105 27.409 16.505 1.00 66.06 505 THR A O 1
ATOM 4031 N N . LYS A 1 506 ? -27.209 27.492 14.556 1.00 63.06 506 LYS A N 1
ATOM 4032 C CA . LYS A 1 506 ? -28.224 26.491 14.947 1.00 63.06 506 LYS A CA 1
ATOM 4033 C C . LYS A 1 506 ? -27.604 25.134 15.315 1.00 63.06 506 LYS A C 1
ATOM 4035 O O . LYS A 1 506 ? -28.071 24.511 16.269 1.00 63.06 506 LYS A O 1
ATOM 4040 N N . SER A 1 507 ? -26.557 24.726 14.598 1.00 65.38 507 SER A N 1
ATOM 4041 C CA . SER A 1 507 ? -26.000 23.365 14.632 1.00 65.38 507 SER A CA 1
ATOM 4042 C C . SER A 1 507 ? -24.565 23.312 15.187 1.00 65.38 507 SER A C 1
ATOM 4044 O O . SER A 1 507 ? -24.173 22.302 15.777 1.00 65.38 507 SER A O 1
ATOM 4046 N N . ILE A 1 508 ? -23.797 24.405 15.052 1.00 74.75 508 ILE A N 1
ATOM 4047 C CA . ILE A 1 508 ? -22.354 24.456 15.332 1.00 74.75 508 ILE A CA 1
ATOM 4048 C C . ILE A 1 508 ? -22.049 25.536 16.375 1.00 74.75 508 ILE A C 1
ATOM 4050 O O . ILE A 1 508 ? -22.536 26.668 16.308 1.00 74.75 508 ILE A O 1
ATOM 4054 N N . ALA A 1 509 ? -21.225 25.190 17.362 1.00 76.81 509 ALA A N 1
ATOM 4055 C CA . ALA A 1 509 ? -20.603 26.158 18.256 1.00 76.81 509 ALA A CA 1
ATOM 4056 C C . ALA A 1 509 ? -19.173 26.431 17.782 1.00 76.81 509 ALA A C 1
ATOM 4058 O O . ALA A 1 509 ? -18.381 25.500 17.661 1.00 76.81 509 ALA A O 1
ATOM 4059 N N . ARG A 1 510 ? -18.845 27.699 17.537 1.00 79.94 510 ARG A N 1
ATOM 4060 C CA . ARG A 1 510 ? -17.506 28.144 17.156 1.00 79.94 510 ARG A CA 1
ATOM 4061 C C . ARG A 1 510 ? -16.827 28.805 18.353 1.00 79.94 510 ARG A C 1
ATOM 4063 O O . ARG A 1 510 ? -17.405 29.679 19.000 1.00 79.94 510 ARG A O 1
ATOM 4070 N N . THR A 1 511 ? -15.600 28.391 18.643 1.00 79.12 511 THR A N 1
ATOM 4071 C CA . THR A 1 511 ? -14.761 28.964 19.700 1.00 79.12 511 THR A CA 1
ATOM 4072 C C . THR A 1 511 ? -13.400 29.307 19.122 1.00 79.12 511 THR A C 1
ATOM 4074 O O . THR A 1 511 ? -12.643 28.413 18.764 1.00 79.12 511 THR A O 1
ATOM 4077 N N . ASN A 1 512 ? -13.072 30.591 19.075 1.00 79.38 512 ASN A N 1
ATOM 4078 C CA . ASN A 1 512 ? -11.743 31.048 18.706 1.00 79.38 512 ASN A CA 1
ATOM 4079 C C . ASN A 1 512 ? -10.894 31.107 19.974 1.00 79.38 512 ASN A C 1
ATOM 4081 O O . ASN A 1 512 ? -11.316 31.655 21.002 1.00 79.38 512 ASN A O 1
ATOM 4085 N N . ILE A 1 513 ? -9.706 30.519 19.911 1.00 78.00 513 ILE A N 1
ATOM 4086 C CA . ILE A 1 513 ? -8.725 30.582 20.986 1.00 78.00 513 ILE A CA 1
ATOM 4087 C C . ILE A 1 513 ? -7.392 31.103 20.464 1.00 78.00 513 ILE A C 1
ATOM 4089 O O . ILE A 1 513 ? -7.060 30.974 19.290 1.00 78.00 513 ILE A O 1
ATOM 4093 N N . THR A 1 514 ? -6.607 31.641 21.381 1.00 79.88 514 THR A N 1
ATOM 4094 C CA . THR A 1 514 ? -5.195 31.933 21.189 1.00 79.88 514 THR A CA 1
ATOM 4095 C C . THR A 1 514 ? -4.395 30.904 21.977 1.00 79.88 514 THR A C 1
ATOM 4097 O O . THR A 1 514 ? -4.582 30.770 23.192 1.00 79.88 514 THR A O 1
ATOM 4100 N N . LEU A 1 515 ? -3.526 30.169 21.287 1.00 78.56 515 LEU A N 1
ATOM 4101 C CA . LEU A 1 515 ? -2.583 29.224 21.873 1.00 78.56 515 LEU A CA 1
ATOM 4102 C C . LEU A 1 515 ? -1.207 29.890 21.948 1.00 78.56 515 LEU A C 1
ATOM 4104 O O . LEU A 1 515 ? -0.642 30.270 20.925 1.00 78.56 515 LEU A O 1
ATOM 4108 N N . GLN A 1 516 ? -0.677 30.045 23.158 1.00 80.94 516 GLN A N 1
ATOM 4109 C CA . GLN A 1 516 ? 0.626 30.654 23.403 1.00 80.94 516 GLN A CA 1
ATOM 4110 C C . GLN A 1 516 ? 1.566 29.651 24.067 1.00 80.94 516 GLN A C 1
ATOM 4112 O O . GLN A 1 516 ? 1.247 29.101 25.123 1.00 80.94 516 GLN A O 1
ATOM 4117 N N . HIS A 1 517 ? 2.748 29.455 23.490 1.00 79.56 517 HIS A N 1
ATOM 4118 C CA . HIS A 1 517 ? 3.789 28.621 24.082 1.00 79.56 517 HIS A CA 1
ATOM 4119 C C . HIS A 1 517 ? 4.706 29.454 24.995 1.00 79.56 517 HIS A C 1
ATOM 4121 O O . HIS A 1 517 ? 5.108 30.571 24.656 1.00 79.56 517 HIS A O 1
ATOM 4127 N N . LYS A 1 518 ? 5.043 28.945 26.187 1.00 74.44 518 LYS A N 1
ATOM 4128 C CA . LYS A 1 518 ? 5.917 29.633 27.153 1.00 74.44 518 LYS A CA 1
ATOM 4129 C C . LYS A 1 518 ? 7.329 29.771 26.575 1.00 74.44 518 LYS A C 1
ATOM 4131 O O . LYS A 1 518 ? 8.080 28.805 26.522 1.00 74.44 518 LYS A O 1
ATOM 4136 N N . GLY A 1 519 ? 7.686 30.993 26.176 1.00 66.50 519 GLY A N 1
ATOM 4137 C CA . GLY A 1 519 ? 8.964 31.301 25.523 1.00 66.50 519 GLY A CA 1
ATOM 4138 C C . GLY A 1 519 ? 8.952 31.149 23.996 1.00 66.50 519 GLY A C 1
ATOM 4139 O O . GLY A 1 519 ? 10.006 31.285 23.383 1.00 66.50 519 GLY A O 1
ATOM 4140 N N . GLY A 1 520 ? 7.786 30.884 23.392 1.00 68.62 520 GLY A N 1
ATOM 4141 C CA . GLY A 1 520 ? 7.587 30.749 21.946 1.00 68.62 520 GLY A CA 1
ATOM 4142 C C . GLY A 1 520 ? 6.585 31.755 21.367 1.00 68.62 520 GLY A C 1
ATOM 4143 O O . GLY A 1 520 ? 6.272 32.778 21.982 1.00 68.62 520 GLY A O 1
ATOM 4144 N N . GLY A 1 521 ? 6.104 31.462 20.156 1.00 71.19 521 GLY A N 1
ATOM 4145 C CA . GLY A 1 521 ? 5.106 32.262 19.445 1.00 71.19 521 GLY A CA 1
ATOM 4146 C C . GLY A 1 521 ? 3.682 32.101 19.990 1.00 71.19 521 GLY A C 1
ATOM 4147 O O . GLY A 1 521 ? 3.415 31.332 20.914 1.00 71.19 521 GLY A O 1
ATOM 4148 N N . SER A 1 522 ? 2.760 32.862 19.405 1.00 75.94 522 SER A N 1
ATOM 4149 C CA . SER A 1 522 ? 1.323 32.782 19.670 1.00 75.94 522 SER A CA 1
ATOM 4150 C C . SER A 1 522 ? 0.593 32.534 18.358 1.00 75.94 522 SER A C 1
ATOM 4152 O O . SER A 1 522 ? 0.953 33.134 17.343 1.00 75.94 522 SER A O 1
ATOM 4154 N N . MET A 1 523 ? -0.422 31.674 18.374 1.00 75.19 523 MET A N 1
ATOM 4155 C CA . MET A 1 523 ? -1.207 31.344 17.189 1.00 75.19 523 MET A CA 1
ATOM 4156 C C . MET A 1 523 ? -2.715 31.331 17.473 1.00 75.19 523 MET A C 1
ATOM 4158 O O . MET A 1 523 ? -3.138 30.871 18.540 1.00 75.19 523 MET A O 1
ATOM 4162 N N . PRO A 1 524 ? -3.542 31.826 16.538 1.00 75.00 524 PRO A N 1
ATOM 4163 C CA . PRO A 1 524 ? -4.985 31.651 16.587 1.00 75.00 524 PRO A CA 1
ATOM 4164 C C . PRO A 1 524 ? -5.365 30.212 16.213 1.00 75.00 524 PRO A C 1
ATOM 4166 O O . PRO A 1 524 ? -4.771 29.608 15.325 1.00 75.00 524 PRO A O 1
ATOM 4169 N N . VAL A 1 525 ? -6.375 29.672 16.888 1.00 75.38 525 VAL A N 1
ATOM 4170 C CA . VAL A 1 525 ? -6.960 28.357 16.610 1.00 75.38 525 VAL A CA 1
ATOM 4171 C C . VAL A 1 525 ? -8.478 28.500 16.633 1.00 75.38 525 VAL A C 1
ATOM 4173 O O . VAL A 1 525 ? -9.057 28.904 17.645 1.00 75.38 525 VAL A O 1
ATOM 4176 N N . THR A 1 526 ? -9.128 28.154 15.524 1.00 77.12 526 THR A N 1
ATOM 4177 C CA . THR A 1 526 ? -10.592 28.098 15.434 1.00 77.12 526 THR A CA 1
ATOM 4178 C C . THR A 1 526 ? -11.068 26.702 15.807 1.00 77.12 526 THR A C 1
ATOM 4180 O O . THR A 1 526 ? -10.593 25.710 15.252 1.00 77.12 526 THR A O 1
ATOM 4183 N N . ILE A 1 527 ? -12.029 26.620 16.729 1.00 75.88 527 ILE A N 1
ATOM 4184 C CA . ILE A 1 527 ? -12.634 25.360 17.152 1.00 75.88 527 ILE A CA 1
ATOM 4185 C C . ILE A 1 527 ? -14.092 25.288 16.726 1.00 75.88 527 ILE A C 1
ATOM 4187 O O . ILE A 1 527 ? -14.870 26.176 17.071 1.00 75.88 527 ILE A O 1
ATOM 4191 N N . LEU A 1 528 ? -14.477 24.221 16.026 1.00 76.38 528 LEU A N 1
ATOM 4192 C CA . LEU A 1 528 ? -15.859 23.973 15.599 1.00 76.38 528 LEU A CA 1
ATOM 4193 C C . LEU A 1 528 ? -16.435 22.763 16.354 1.00 76.38 528 LEU A C 1
ATOM 4195 O O . LEU A 1 528 ? -15.834 21.697 16.393 1.00 76.38 528 LEU A O 1
ATOM 4199 N N . GLU A 1 529 ? -17.596 22.895 16.994 1.00 72.62 529 GLU A N 1
ATOM 4200 C CA . GLU A 1 529 ? -18.218 21.814 17.775 1.00 72.62 529 GLU A CA 1
ATOM 4201 C C . GLU A 1 529 ? -19.652 21.532 17.317 1.00 72.62 529 GLU A C 1
ATOM 4203 O O . GLU A 1 529 ? -20.527 22.398 17.409 1.00 72.62 529 GLU A O 1
ATOM 4208 N N . CYS A 1 530 ? -19.938 20.282 16.949 1.00 70.19 530 CYS A N 1
ATOM 4209 C CA . CYS A 1 530 ? -21.303 19.808 16.714 1.00 70.19 530 CYS A CA 1
ATOM 4210 C C . CYS A 1 530 ? -21.941 19.328 18.023 1.00 70.19 530 CYS A C 1
ATOM 4212 O O . CYS A 1 530 ? -21.775 18.182 18.437 1.00 70.19 530 CYS A O 1
ATOM 4214 N N . ARG A 1 531 ? -22.708 20.198 18.690 1.00 63.19 531 ARG A N 1
ATOM 4215 C CA . ARG A 1 531 ? -23.340 19.875 19.990 1.00 63.19 531 ARG A CA 1
ATOM 4216 C C . ARG A 1 531 ? -24.576 18.980 19.895 1.00 63.19 531 ARG A C 1
ATOM 4218 O O . ARG A 1 531 ? -25.038 18.478 20.915 1.00 63.19 531 ARG A O 1
ATOM 4225 N N . GLN A 1 532 ? -25.121 18.803 18.695 1.00 60.03 532 GLN A N 1
ATOM 4226 C CA . GLN A 1 532 ? -26.310 17.983 18.446 1.00 60.03 532 GLN A CA 1
ATOM 4227 C C . GLN A 1 532 ? -25.980 16.505 18.167 1.00 60.03 532 GLN A C 1
ATOM 4229 O O . GLN A 1 532 ? -26.885 15.684 18.112 1.00 60.03 532 GLN A O 1
ATOM 4234 N N . TRP A 1 533 ? -24.701 16.139 18.040 1.00 62.38 533 TRP A N 1
ATOM 4235 C CA . TRP A 1 533 ? -24.272 14.761 17.792 1.00 62.38 533 TRP A CA 1
ATOM 4236 C C . TRP A 1 533 ? -24.007 13.991 19.092 1.00 62.38 533 TRP A C 1
ATOM 4238 O O . TRP A 1 533 ? -22.867 13.886 19.557 1.00 62.38 533 TRP A O 1
ATOM 4248 N N . LYS A 1 534 ? -25.060 13.414 19.680 1.00 57.12 534 LYS A N 1
ATOM 4249 C CA . LYS A 1 534 ? -24.927 12.483 20.815 1.00 57.12 534 LYS A CA 1
ATOM 4250 C C . LYS A 1 534 ? -24.386 11.127 20.356 1.00 57.12 534 LYS A C 1
ATOM 4252 O O . LYS A 1 534 ? -24.600 10.723 19.217 1.00 57.12 534 LYS A O 1
ATOM 4257 N N . GLU A 1 535 ? -23.667 10.418 21.224 1.00 46.56 535 GLU A N 1
ATOM 4258 C CA . GLU A 1 535 ? -23.310 9.013 20.982 1.00 46.56 535 GLU A CA 1
ATOM 4259 C C . GLU A 1 535 ? -24.610 8.189 20.931 1.00 46.56 535 GLU A C 1
ATOM 4261 O O . GLU A 1 535 ? -25.329 8.127 21.928 1.00 46.56 535 GLU A O 1
ATOM 4266 N N . ASN A 1 536 ? -24.906 7.583 19.770 1.00 46.00 536 ASN A N 1
ATOM 4267 C CA . ASN A 1 536 ? -26.036 6.677 19.467 1.00 46.00 536 ASN A CA 1
ATOM 4268 C C . ASN A 1 536 ? -27.324 7.263 18.833 1.00 46.00 536 ASN A C 1
ATOM 4270 O O . ASN A 1 536 ? -28.293 6.516 18.696 1.00 46.00 536 ASN A O 1
ATOM 4274 N N . GLU A 1 537 ? -27.379 8.532 18.410 1.00 52.00 537 GLU A N 1
ATOM 4275 C CA . GLU A 1 537 ? -28.507 9.053 17.601 1.00 52.00 537 GLU A CA 1
ATOM 4276 C C . GLU A 1 537 ? -28.188 8.986 16.090 1.00 52.00 537 GLU A C 1
ATOM 4278 O O . GLU A 1 537 ? -27.026 9.091 15.702 1.00 52.00 537 GLU A O 1
ATOM 4283 N N . ILE A 1 538 ? -29.211 8.789 15.239 1.00 50.19 538 ILE A N 1
ATOM 4284 C CA . ILE A 1 538 ? -29.065 8.810 13.770 1.00 50.19 538 ILE A CA 1
ATOM 4285 C C . ILE A 1 538 ? -28.570 10.202 13.372 1.00 50.19 538 ILE A C 1
ATOM 4287 O O . ILE A 1 538 ? -29.234 11.206 13.635 1.00 50.19 538 ILE A O 1
ATOM 4291 N N . GLU A 1 539 ? -27.376 10.250 12.791 1.00 61.22 539 GLU A N 1
ATOM 4292 C CA . GLU A 1 539 ? -26.671 11.491 12.491 1.00 61.22 539 GLU A CA 1
ATOM 4293 C C . GLU A 1 539 ? -27.400 12.248 11.369 1.00 61.22 539 GLU A C 1
ATOM 4295 O O . GLU A 1 539 ? -27.756 11.677 10.339 1.00 61.22 539 GLU A O 1
ATOM 4300 N N . ASN A 1 540 ? -27.676 13.537 11.587 1.00 65.81 540 ASN A N 1
ATOM 4301 C CA . ASN A 1 540 ? -28.331 14.372 10.585 1.00 65.81 540 ASN A CA 1
ATOM 4302 C C . ASN A 1 540 ? -27.293 14.858 9.561 1.00 65.81 540 ASN A C 1
ATOM 4304 O O . ASN A 1 540 ? -26.347 15.561 9.930 1.00 65.81 540 ASN A O 1
ATOM 4308 N N . ALA A 1 541 ? -27.497 14.486 8.296 1.00 73.75 541 ALA A N 1
ATOM 4309 C CA . ALA A 1 541 ? -26.685 14.875 7.147 1.00 73.75 541 ALA A CA 1
ATOM 4310 C C . ALA A 1 541 ? -26.484 16.401 7.054 1.00 73.75 541 ALA A C 1
ATOM 4312 O O . ALA A 1 541 ? -25.370 16.855 6.785 1.00 73.75 541 ALA A O 1
ATOM 4313 N N . SER A 1 542 ? -27.504 17.182 7.420 1.00 74.31 542 SER A N 1
ATOM 4314 C CA . SER A 1 542 ? -27.493 18.647 7.350 1.00 74.31 542 SER A CA 1
ATOM 4315 C C . SER A 1 542 ? -26.392 19.272 8.205 1.00 74.31 542 SER A C 1
ATOM 4317 O O . SER A 1 542 ? -25.728 20.225 7.813 1.00 74.31 542 SER A O 1
ATOM 4319 N N . ILE A 1 543 ? -26.157 18.694 9.385 1.00 76.81 543 ILE A N 1
ATOM 4320 C CA . ILE A 1 543 ? -25.165 19.178 10.349 1.00 76.81 543 ILE A CA 1
ATOM 4321 C C . ILE A 1 543 ? -23.751 18.929 9.818 1.00 76.81 543 ILE A C 1
ATOM 4323 O O . ILE A 1 543 ? -22.857 19.743 10.042 1.00 76.81 543 ILE A O 1
ATOM 4327 N N . LEU A 1 544 ? -23.549 17.805 9.125 1.00 78.56 544 LEU A N 1
ATOM 4328 C CA . LEU A 1 544 ? -22.266 17.467 8.519 1.00 78.56 544 LEU A CA 1
ATOM 4329 C C . LEU A 1 544 ? -21.939 18.418 7.361 1.00 78.56 544 LEU A C 1
ATOM 4331 O O . LEU A 1 544 ? -20.805 18.882 7.257 1.00 78.56 544 LEU A O 1
ATOM 4335 N N . VAL A 1 545 ? -22.937 18.753 6.540 1.00 80.88 545 VAL A N 1
ATOM 4336 C CA . VAL A 1 545 ? -22.793 19.741 5.462 1.00 80.88 545 VAL A CA 1
ATOM 4337 C C . VAL A 1 545 ? -22.455 21.122 6.028 1.00 80.88 545 VAL A C 1
ATOM 4339 O O . VAL A 1 545 ? -21.458 21.708 5.606 1.00 80.88 545 VAL A O 1
ATOM 4342 N N . ASP A 1 546 ? -23.205 21.602 7.029 1.00 79.94 546 ASP A N 1
ATOM 4343 C CA . ASP A 1 546 ? -22.935 22.879 7.709 1.00 79.94 546 ASP A CA 1
ATOM 4344 C C . ASP A 1 546 ? -21.490 22.928 8.245 1.00 79.94 546 ASP A C 1
ATOM 4346 O O . ASP A 1 546 ? -20.784 23.928 8.095 1.00 79.94 546 ASP A O 1
ATOM 4350 N N . LEU A 1 547 ? -21.029 21.829 8.861 1.00 80.19 547 LEU A N 1
ATOM 4351 C CA . LEU A 1 547 ? -19.696 21.737 9.460 1.00 80.19 547 LEU A CA 1
ATOM 4352 C C . LEU A 1 547 ? -18.602 21.811 8.400 1.00 80.19 547 LEU A C 1
ATOM 4354 O O . LEU A 1 547 ? -17.599 22.498 8.599 1.00 80.19 547 LEU A O 1
ATOM 4358 N N . ILE A 1 548 ? -18.785 21.127 7.272 1.00 82.62 548 ILE A N 1
ATOM 4359 C CA . ILE A 1 548 ? -17.818 21.152 6.173 1.00 82.62 548 ILE A CA 1
ATOM 4360 C C . ILE A 1 548 ? -17.787 22.537 5.528 1.00 82.62 548 ILE A C 1
ATOM 4362 O O . ILE A 1 548 ? -16.702 23.055 5.279 1.00 82.62 548 ILE A O 1
ATOM 4366 N N . GLN A 1 549 ? -18.940 23.178 5.324 1.00 80.75 549 GLN A N 1
ATOM 4367 C CA . GLN A 1 549 ? -19.009 24.536 4.781 1.00 80.75 549 GLN A CA 1
ATOM 4368 C C . GLN A 1 549 ? -18.307 25.558 5.682 1.00 80.75 549 GLN A C 1
ATOM 4370 O O . GLN A 1 549 ? -17.524 26.371 5.192 1.00 80.75 549 GLN A O 1
ATOM 4375 N N . ASP A 1 550 ? -18.536 25.514 6.997 1.00 79.25 550 ASP A N 1
ATOM 4376 C CA . ASP A 1 550 ? -17.833 26.391 7.937 1.00 79.25 550 ASP A CA 1
ATOM 4377 C C . ASP A 1 550 ? -16.336 26.061 8.026 1.00 79.25 550 ASP A C 1
ATOM 4379 O O . ASP A 1 550 ? -15.533 26.977 8.187 1.00 79.25 550 ASP A O 1
ATOM 4383 N N . THR A 1 551 ? -15.944 24.793 7.851 1.00 78.88 551 THR A N 1
ATOM 4384 C CA . THR A 1 551 ? -14.525 24.403 7.770 1.00 78.88 551 THR A CA 1
ATOM 4385 C C . THR A 1 551 ? -13.857 24.954 6.508 1.00 78.88 551 THR A C 1
ATOM 4387 O O . THR A 1 551 ? -12.777 25.532 6.599 1.00 78.88 551 THR A O 1
ATOM 4390 N N . LYS A 1 552 ? -14.512 24.848 5.343 1.00 77.50 552 LYS A N 1
ATOM 4391 C CA . LYS A 1 552 ? -14.015 25.396 4.069 1.00 77.50 552 LYS A CA 1
ATOM 4392 C C . LYS A 1 552 ? -13.836 26.919 4.127 1.00 77.50 552 LYS A C 1
ATOM 4394 O O . LYS A 1 552 ? -12.877 27.446 3.577 1.00 77.50 552 LYS A O 1
ATOM 4399 N N . LYS A 1 553 ? -14.708 27.642 4.843 1.00 79.56 553 LYS A N 1
ATOM 4400 C CA . LYS A 1 553 ? -14.532 29.091 5.077 1.00 79.56 553 LYS A CA 1
ATOM 4401 C C . LYS A 1 553 ? -13.262 29.403 5.875 1.00 79.56 553 LYS A C 1
ATOM 4403 O O . LYS A 1 553 ? -12.569 30.360 5.546 1.00 79.56 553 LYS A O 1
ATOM 4408 N N . GLU A 1 554 ? -12.955 28.614 6.908 1.00 73.94 554 GLU A N 1
ATOM 4409 C CA . GLU A 1 554 ? -11.715 28.780 7.686 1.00 73.94 554 GLU A CA 1
ATOM 4410 C C . GLU A 1 554 ? -10.474 28.413 6.861 1.00 73.94 554 GLU A C 1
ATOM 4412 O O . GLU A 1 554 ? -9.450 29.082 6.956 1.00 73.94 554 GLU A O 1
ATOM 4417 N N . GLU A 1 555 ? -10.574 27.396 6.003 1.00 69.69 555 GLU A N 1
ATOM 4418 C CA . GLU A 1 555 ? -9.517 27.036 5.053 1.00 69.69 555 GLU A CA 1
ATOM 4419 C C . GLU A 1 555 ? -9.172 28.186 4.099 1.00 69.69 555 GLU A C 1
ATOM 4421 O O . GLU A 1 555 ? -7.993 28.448 3.879 1.00 69.69 555 GLU A O 1
ATOM 4426 N N . MET A 1 556 ? -10.161 28.929 3.591 1.00 70.88 556 MET A N 1
ATOM 4427 C CA . MET A 1 556 ? -9.891 30.102 2.745 1.00 70.88 556 MET A CA 1
ATOM 4428 C C . MET A 1 556 ? -9.097 31.194 3.478 1.00 70.88 556 MET A C 1
ATOM 4430 O O . MET A 1 556 ? -8.362 31.947 2.841 1.00 70.88 556 MET A O 1
ATOM 4434 N N . ALA A 1 557 ? -9.237 31.297 4.803 1.00 67.94 557 ALA A N 1
ATOM 4435 C CA . ALA A 1 557 ? -8.479 32.245 5.616 1.00 67.94 557 ALA A CA 1
ATOM 4436 C C . ALA A 1 557 ? -7.051 31.755 5.929 1.00 67.94 557 ALA A C 1
ATOM 4438 O O . ALA A 1 557 ? -6.161 32.580 6.146 1.00 67.94 557 ALA A O 1
ATOM 4439 N N . TYR A 1 558 ? -6.827 30.434 5.930 1.00 67.94 558 TYR A N 1
ATOM 4440 C CA . TYR A 1 558 ? -5.557 29.787 6.278 1.00 67.94 558 TYR A CA 1
ATOM 4441 C C . TYR A 1 558 ? -5.230 28.619 5.323 1.00 67.94 558 TYR A C 1
ATOM 4443 O O . TYR A 1 558 ? -5.302 27.455 5.728 1.00 67.94 558 TYR A O 1
ATOM 4451 N N . PRO A 1 559 ? -4.845 28.907 4.065 1.00 61.22 559 PRO A N 1
ATOM 4452 C CA . PRO A 1 559 ? -4.684 27.891 3.019 1.00 61.22 559 PRO A CA 1
ATOM 4453 C C . PRO A 1 559 ? -3.560 26.876 3.295 1.00 61.22 559 PRO A C 1
ATOM 4455 O O . PRO A 1 559 ? -3.667 25.724 2.884 1.00 61.22 559 PRO A O 1
ATOM 4458 N N . ASP A 1 560 ? -2.521 27.268 4.039 1.00 59.31 560 ASP A N 1
ATOM 4459 C CA . ASP A 1 560 ? -1.380 26.400 4.377 1.00 59.31 560 ASP A CA 1
ATOM 4460 C C . ASP A 1 560 ? -1.575 25.593 5.682 1.00 59.31 560 ASP A C 1
ATOM 4462 O O . ASP A 1 560 ? -0.755 24.736 6.020 1.00 59.31 560 ASP A O 1
ATOM 4466 N N . GLY A 1 561 ? -2.634 25.868 6.455 1.00 61.84 561 GLY A N 1
ATOM 4467 C CA . GLY A 1 561 ? -2.895 25.208 7.742 1.00 61.84 561 GLY A CA 1
ATOM 4468 C C . GLY A 1 561 ? -3.598 23.864 7.562 1.00 61.84 561 GLY A C 1
ATOM 4469 O O . GLY A 1 561 ? -4.459 23.755 6.696 1.00 61.84 561 GLY A O 1
ATOM 4470 N N . ARG A 1 562 ? -3.289 22.832 8.364 1.00 63.56 562 ARG A N 1
ATOM 4471 C CA . ARG A 1 562 ? -3.923 21.488 8.276 1.00 63.56 562 ARG A CA 1
ATOM 4472 C C . ARG A 1 562 ? -5.253 21.421 9.036 1.00 63.56 562 ARG A C 1
ATOM 4474 O O . ARG A 1 562 ? -5.455 22.202 9.944 1.00 63.56 562 ARG A O 1
ATOM 4481 N N . ILE A 1 563 ? -6.167 20.495 8.735 1.00 71.12 563 ILE A N 1
ATOM 4482 C CA . ILE A 1 563 ? -7.445 20.360 9.474 1.00 71.12 563 ILE A CA 1
ATOM 4483 C C . ILE A 1 563 ? -7.362 19.185 10.456 1.00 71.12 563 ILE A C 1
ATOM 4485 O O . ILE A 1 563 ? -7.108 18.050 10.048 1.00 71.12 563 ILE A O 1
ATOM 4489 N N . LEU A 1 564 ? -7.607 19.437 11.747 1.00 68.44 564 LEU A N 1
ATOM 4490 C CA . LEU A 1 564 ? -7.611 18.407 12.791 1.00 68.44 564 LEU A CA 1
ATOM 4491 C C . LEU A 1 564 ? -9.047 17.976 13.115 1.00 68.44 564 LEU A C 1
ATOM 4493 O O . LEU A 1 564 ? -9.828 18.712 13.724 1.00 68.44 564 LEU A O 1
ATOM 4497 N N . VAL A 1 565 ? -9.383 16.743 12.739 1.00 74.19 565 VAL A N 1
ATOM 4498 C CA . VAL A 1 565 ? -10.718 16.160 12.900 1.00 74.19 565 VAL A CA 1
ATOM 4499 C C . VAL A 1 565 ? -10.704 15.182 14.070 1.00 74.19 565 VAL A C 1
ATOM 4501 O O . VAL A 1 565 ? -10.041 14.143 14.014 1.00 74.19 565 VAL A O 1
ATOM 4504 N N . LEU A 1 566 ? -11.459 15.486 15.128 1.00 69.81 566 LEU A N 1
ATOM 4505 C CA . LEU A 1 566 ? -11.516 14.656 16.334 1.00 69.81 566 LEU A CA 1
ATOM 4506 C C . LEU A 1 566 ? -12.856 13.938 16.485 1.00 69.81 566 LEU A C 1
ATOM 4508 O O . LEU A 1 566 ? -13.924 14.498 16.236 1.00 69.81 566 LEU A O 1
ATOM 4512 N N . SER A 1 567 ? -12.798 12.701 16.972 1.00 69.25 567 SER A N 1
ATOM 4513 C CA . SER A 1 567 ? -13.969 11.936 17.413 1.00 69.25 567 SER A CA 1
ATOM 4514 C C . SER A 1 567 ? -13.627 11.021 18.593 1.00 69.25 567 SER A C 1
ATOM 4516 O O . SER A 1 567 ? -12.461 10.915 18.981 1.00 69.25 567 SER A O 1
ATOM 4518 N N . SER A 1 568 ? -14.626 10.359 19.192 1.00 65.12 568 SER A N 1
ATOM 4519 C CA . SER A 1 568 ? -14.408 9.514 20.379 1.00 65.12 568 SER A CA 1
ATOM 4520 C C . SER A 1 568 ? -13.540 8.287 20.126 1.00 65.12 568 SER A C 1
ATOM 4522 O O . SER A 1 568 ? -12.876 7.825 21.053 1.00 65.12 568 SER A O 1
ATOM 4524 N N . ASP A 1 569 ? -13.471 7.812 18.885 1.00 59.47 569 ASP A N 1
ATOM 4525 C CA . ASP A 1 569 ? -12.586 6.726 18.449 1.00 59.47 569 ASP A CA 1
ATOM 4526 C C . ASP A 1 569 ? -11.564 7.164 17.380 1.00 59.47 569 ASP A C 1
ATOM 4528 O O . ASP A 1 569 ? -10.711 6.382 16.956 1.00 59.47 569 ASP A O 1
ATOM 4532 N N . GLY A 1 570 ? -11.612 8.428 16.951 1.00 60.94 570 GLY A N 1
ATOM 4533 C CA . GLY A 1 570 ? -10.800 8.961 15.857 1.00 60.94 570 GLY A CA 1
ATOM 4534 C C . GLY A 1 570 ? -11.148 8.381 14.481 1.00 60.94 570 GLY A C 1
ATOM 4535 O O . GLY A 1 570 ? -10.420 8.641 13.531 1.00 60.94 570 GLY A O 1
ATOM 4536 N N . SER A 1 571 ? -12.216 7.588 14.356 1.00 64.88 571 SER A N 1
ATOM 4537 C CA . SER A 1 571 ? -12.529 6.799 13.161 1.00 64.88 571 SER A CA 1
ATOM 4538 C C . SER A 1 571 ? -13.902 7.089 12.566 1.00 64.88 571 SER A C 1
ATOM 4540 O O . SER A 1 571 ? -13.954 7.595 11.452 1.00 64.88 571 SER A O 1
ATOM 4542 N N . LYS A 1 572 ? -15.009 6.849 13.275 1.00 69.12 572 LYS A N 1
ATOM 4543 C CA . LYS A 1 572 ? -16.353 6.844 12.667 1.00 69.12 572 LYS A CA 1
ATOM 4544 C C . LYS A 1 572 ? -16.744 8.199 12.084 1.00 69.12 572 LYS A C 1
ATOM 4546 O O . LYS A 1 572 ? -16.953 8.349 10.886 1.00 69.12 572 LYS A O 1
ATOM 4551 N N . ARG A 1 573 ? -16.761 9.226 12.938 1.00 75.00 573 ARG A N 1
ATOM 4552 C CA . ARG A 1 573 ? -17.137 10.595 12.544 1.00 75.00 573 ARG A CA 1
ATOM 4553 C C . ARG A 1 573 ? -16.053 11.282 11.723 1.00 75.00 573 ARG A C 1
ATOM 4555 O O . ARG A 1 573 ? -16.363 12.089 10.854 1.00 75.00 573 ARG A O 1
ATOM 4562 N N . CYS A 1 574 ? -14.790 10.938 11.979 1.00 77.56 574 CYS A N 1
ATOM 4563 C CA . CYS A 1 574 ? -13.669 11.422 11.179 1.00 77.56 574 CYS A CA 1
ATOM 4564 C C . CYS A 1 574 ? -13.762 10.901 9.738 1.00 77.56 574 CYS A C 1
ATOM 4566 O O . CYS A 1 574 ? -13.579 11.674 8.805 1.00 77.56 574 CYS A O 1
ATOM 4568 N N . GLY A 1 575 ? -14.117 9.627 9.559 1.00 79.94 575 GLY A N 1
ATOM 4569 C CA . GLY A 1 575 ? -14.297 9.005 8.253 1.00 79.94 575 GLY A CA 1
ATOM 4570 C C . GLY A 1 575 ? -15.419 9.647 7.453 1.00 79.94 575 GLY A C 1
ATOM 4571 O O . GLY A 1 575 ? -15.190 10.029 6.307 1.00 79.94 575 GLY A O 1
ATOM 4572 N N . SER A 1 576 ? -16.586 9.853 8.074 1.00 85.06 576 SER A N 1
ATOM 4573 C CA . SER A 1 576 ? -17.707 10.533 7.417 1.00 85.06 576 SER A CA 1
ATOM 4574 C C . SER A 1 576 ? -17.369 11.971 7.021 1.00 85.06 576 SER A C 1
ATOM 4576 O O . SER A 1 576 ? -17.681 12.400 5.913 1.00 85.06 576 SER A O 1
ATOM 4578 N N . PHE A 1 577 ? -16.672 12.708 7.892 1.00 85.56 577 PHE A N 1
ATOM 4579 C CA . PHE A 1 577 ? -16.217 14.064 7.590 1.00 85.56 577 PHE A CA 1
ATOM 4580 C C . PHE A 1 577 ? -15.244 14.106 6.409 1.00 85.56 577 PHE A C 1
ATOM 4582 O O . PHE A 1 577 ? -15.498 14.823 5.443 1.00 85.56 577 PHE A O 1
ATOM 4589 N N . CYS A 1 578 ? -14.165 13.318 6.448 1.00 83.25 578 CYS A N 1
ATOM 4590 C CA . CYS A 1 578 ? -13.157 13.314 5.386 1.00 83.25 578 CYS A CA 1
ATOM 4591 C C . CYS A 1 578 ? -13.746 12.873 4.038 1.00 83.25 578 CYS A C 1
ATOM 4593 O O . CYS A 1 578 ? -13.406 13.437 3.001 1.00 83.25 578 CYS A O 1
ATOM 4595 N N . ALA A 1 579 ? -14.649 11.888 4.037 1.00 84.00 579 ALA A N 1
ATOM 4596 C CA . ALA A 1 579 ? -15.248 11.398 2.801 1.00 84.00 579 ALA A CA 1
ATOM 4597 C C . ALA A 1 579 ? -16.203 12.405 2.164 1.00 84.00 579 ALA A C 1
ATOM 4599 O O . ALA A 1 579 ? -16.120 12.622 0.957 1.00 84.00 579 ALA A O 1
ATOM 4600 N N . VAL A 1 580 ? -17.070 13.049 2.952 1.00 86.19 580 VAL A N 1
ATOM 4601 C CA . VAL A 1 580 ? -17.964 14.089 2.423 1.00 86.19 580 VAL A CA 1
ATOM 4602 C C . VAL A 1 580 ? -17.165 15.318 1.999 1.00 86.19 580 VAL A C 1
ATOM 4604 O O . VAL A 1 580 ? -17.457 15.887 0.955 1.00 86.19 580 VAL A O 1
ATOM 4607 N N . PHE A 1 581 ? -16.112 15.697 2.729 1.00 85.19 581 PHE A N 1
ATOM 4608 C CA . PHE A 1 581 ? -15.249 16.807 2.322 1.00 85.19 581 PHE A CA 1
ATOM 4609 C C . PHE A 1 581 ? -14.619 16.556 0.945 1.00 85.19 581 PHE A C 1
ATOM 4611 O O . PHE A 1 581 ? -14.776 17.383 0.044 1.00 85.19 581 PHE A O 1
ATOM 4618 N N . ASN A 1 582 ? -13.982 15.393 0.761 1.00 80.00 582 ASN A N 1
ATOM 4619 C CA . ASN A 1 582 ? -13.361 15.011 -0.510 1.00 80.00 582 ASN A CA 1
ATOM 4620 C C . ASN A 1 582 ? -14.398 14.869 -1.630 1.00 80.00 582 ASN A C 1
ATOM 4622 O O . ASN A 1 582 ? -14.124 15.251 -2.762 1.00 80.00 582 ASN A O 1
ATOM 4626 N N . ALA A 1 583 ? -15.596 14.366 -1.320 1.00 80.88 583 ALA A N 1
ATOM 4627 C CA . ALA A 1 583 ? -16.689 14.271 -2.281 1.00 80.88 583 ALA A CA 1
ATOM 4628 C C . ALA A 1 583 ? -17.139 15.653 -2.768 1.00 80.88 583 ALA A C 1
ATOM 4630 O O . ALA A 1 583 ? -17.282 15.859 -3.968 1.00 80.88 583 ALA A O 1
ATOM 4631 N N . LEU A 1 584 ? -17.307 16.617 -1.857 1.00 80.44 584 LEU A N 1
ATOM 4632 C CA . LEU A 1 584 ? -17.696 17.979 -2.216 1.00 80.44 584 LEU A CA 1
ATOM 4633 C C . LEU A 1 584 ? -16.600 18.706 -3.005 1.00 80.44 584 LEU A C 1
ATOM 4635 O O . LEU A 1 584 ? -16.917 19.445 -3.927 1.00 80.44 584 LEU A O 1
ATOM 4639 N N . GLU A 1 585 ? -15.319 18.517 -2.674 1.00 75.88 585 GLU A N 1
ATOM 4640 C CA . GLU A 1 585 ? -14.222 19.038 -3.506 1.00 75.88 585 GLU A CA 1
ATOM 4641 C C . GLU A 1 585 ? -14.197 18.408 -4.901 1.00 75.88 585 GLU A C 1
ATOM 4643 O O . GLU A 1 585 ? -14.124 19.138 -5.888 1.00 75.88 585 GLU A O 1
ATOM 4648 N N . GLN A 1 586 ? -14.314 17.078 -4.991 1.00 71.06 586 GLN A N 1
ATOM 4649 C CA . GLN A 1 586 ? -14.353 16.374 -6.272 1.00 71.06 586 GLN A CA 1
ATOM 4650 C C . GLN A 1 586 ? -15.504 16.886 -7.143 1.00 71.06 586 GLN A C 1
ATOM 4652 O O . GLN A 1 586 ? -15.318 17.131 -8.328 1.00 71.06 586 GLN A O 1
ATOM 4657 N N . MET A 1 587 ? -16.676 17.128 -6.557 1.00 72.31 587 MET A N 1
ATOM 4658 C CA . MET A 1 587 ? -17.830 17.654 -7.287 1.00 72.31 587 MET A CA 1
ATOM 4659 C C . MET A 1 587 ? -17.634 19.079 -7.785 1.00 72.31 587 MET A C 1
ATOM 4661 O O . MET A 1 587 ? -18.069 19.393 -8.888 1.00 72.31 587 MET A O 1
ATOM 4665 N N . MET A 1 588 ? -17.001 19.938 -6.984 1.00 67.94 588 MET A N 1
ATOM 4666 C CA . MET A 1 588 ? -16.715 21.317 -7.384 1.00 67.94 588 MET A CA 1
ATOM 4667 C C . MET A 1 588 ? -15.702 21.388 -8.534 1.00 67.94 588 MET A C 1
ATOM 4669 O O . MET A 1 588 ? -15.750 22.337 -9.309 1.00 67.94 588 MET A O 1
ATOM 4673 N N . MET A 1 589 ? -14.797 20.409 -8.636 1.00 65.00 589 MET A N 1
ATOM 4674 C CA . MET A 1 589 ? -13.744 20.376 -9.657 1.00 65.00 589 MET A CA 1
ATOM 4675 C C . MET A 1 589 ? -14.135 19.582 -10.911 1.00 65.00 589 MET A C 1
ATOM 4677 O O . MET A 1 589 ? -13.884 20.038 -12.023 1.00 65.00 589 MET A O 1
ATOM 4681 N N . ASP A 1 590 ? -14.754 18.411 -10.740 1.00 62.00 590 ASP A N 1
ATOM 4682 C CA . ASP A 1 590 ? -14.977 17.429 -11.811 1.00 62.00 590 ASP A CA 1
ATOM 4683 C C . ASP A 1 590 ? -16.462 17.280 -12.218 1.00 62.00 590 ASP A C 1
ATOM 4685 O O . ASP A 1 590 ? -16.773 16.469 -13.096 1.00 62.00 590 ASP A O 1
ATOM 4689 N N . GLU A 1 591 ? -17.387 17.996 -11.558 1.00 65.94 591 GLU A N 1
ATOM 4690 C CA . GLU A 1 591 ? -18.860 17.890 -11.696 1.00 65.94 591 GLU A CA 1
ATOM 4691 C C . GLU A 1 591 ? -19.442 16.476 -11.448 1.00 65.94 591 GLU A C 1
ATOM 4693 O O . GLU A 1 591 ? -20.626 16.196 -11.687 1.00 65.94 591 GLU A O 1
ATOM 4698 N N . GLU A 1 592 ? -18.629 15.568 -10.915 1.00 68.44 592 GLU A N 1
ATOM 4699 C CA . GLU A 1 592 ? -18.963 14.179 -10.615 1.00 68.44 592 GLU A CA 1
ATOM 4700 C C . GLU A 1 592 ? -18.455 13.779 -9.229 1.00 68.44 592 GLU A C 1
ATOM 4702 O O . GLU A 1 592 ? -17.611 14.448 -8.639 1.00 68.44 592 GLU A O 1
ATOM 4707 N N . VAL A 1 593 ? -18.970 12.670 -8.699 1.00 76.56 593 VAL A N 1
ATOM 4708 C CA . VAL A 1 593 ? -18.544 12.144 -7.400 1.00 76.56 593 VAL A CA 1
ATOM 4709 C C . VAL A 1 593 ? -18.375 10.634 -7.448 1.00 76.56 593 VAL A C 1
ATOM 4711 O O . VAL A 1 593 ? -19.205 9.911 -8.005 1.00 76.56 593 VAL A O 1
ATOM 4714 N N . ASP A 1 594 ? -17.294 10.139 -6.848 1.00 73.81 594 ASP A N 1
ATOM 4715 C CA . ASP A 1 594 ? -17.049 8.711 -6.641 1.00 73.81 594 ASP A CA 1
ATOM 4716 C C . ASP A 1 594 ? -16.794 8.422 -5.160 1.00 73.81 594 ASP A C 1
ATOM 4718 O O . ASP A 1 594 ? -15.673 8.155 -4.716 1.00 73.81 594 ASP A O 1
ATOM 4722 N N . LEU A 1 595 ? -17.874 8.465 -4.380 1.00 75.69 595 LEU A N 1
ATOM 4723 C CA . LEU A 1 595 ? -17.821 8.260 -2.935 1.00 75.69 595 LEU A CA 1
ATOM 4724 C C . LEU A 1 595 ? -17.283 6.864 -2.563 1.00 75.69 595 LEU A C 1
ATOM 4726 O O . LEU A 1 595 ? -16.670 6.690 -1.509 1.00 75.69 595 LEU A O 1
ATOM 4730 N N . PHE A 1 596 ? -17.450 5.867 -3.439 1.00 73.88 596 PHE A N 1
ATOM 4731 C CA . PHE A 1 596 ? -16.870 4.534 -3.271 1.00 73.88 596 PHE A CA 1
ATOM 4732 C C . PHE A 1 596 ? -15.339 4.561 -3.354 1.00 73.88 596 PHE A C 1
ATOM 4734 O O . PHE A 1 596 ? -14.667 4.042 -2.461 1.00 73.88 596 PHE A O 1
ATOM 4741 N N . THR A 1 597 ? -14.778 5.190 -4.386 1.00 70.25 597 THR A N 1
ATOM 4742 C CA . THR A 1 597 ? -13.322 5.303 -4.542 1.00 70.25 597 THR A CA 1
ATOM 4743 C C . THR A 1 597 ? -12.701 6.166 -3.441 1.00 70.25 597 THR A C 1
ATOM 4745 O O . THR A 1 597 ? -11.703 5.745 -2.855 1.00 70.25 597 THR A O 1
ATOM 4748 N N . ILE A 1 598 ? -13.337 7.287 -3.073 1.00 74.81 598 ILE A N 1
ATOM 4749 C CA . ILE A 1 598 ? -12.921 8.136 -1.939 1.00 74.81 598 ILE A CA 1
ATOM 4750 C C . ILE A 1 598 ? -12.838 7.312 -0.647 1.00 74.81 598 ILE A C 1
ATOM 4752 O O . ILE A 1 598 ? -11.837 7.351 0.068 1.00 74.81 598 ILE A O 1
ATOM 4756 N N . THR A 1 599 ? -13.864 6.505 -0.371 1.00 79.62 599 THR A N 1
ATOM 4757 C CA . THR A 1 599 ? -13.903 5.640 0.817 1.00 79.62 599 THR A CA 1
ATOM 4758 C C . THR A 1 599 ? -12.749 4.642 0.821 1.00 79.62 599 THR A C 1
ATOM 4760 O O . THR A 1 599 ? -12.060 4.494 1.830 1.00 79.62 599 THR A O 1
ATOM 4763 N N . ARG A 1 600 ? -12.485 3.989 -0.318 1.00 73.62 600 ARG A N 1
ATOM 4764 C CA . ARG A 1 600 ? -11.374 3.037 -0.444 1.00 73.62 600 ARG A CA 1
ATOM 4765 C C . ARG A 1 600 ? -10.020 3.704 -0.218 1.00 73.62 600 ARG A C 1
ATOM 4767 O O . ARG A 1 600 ? -9.188 3.122 0.472 1.00 73.62 600 ARG A O 1
ATOM 4774 N N . GLN A 1 601 ? -9.809 4.903 -0.763 1.00 71.19 601 GLN A N 1
ATOM 4775 C CA . GLN A 1 601 ? -8.578 5.670 -0.558 1.00 71.19 601 GLN A CA 1
ATOM 4776 C C . GLN A 1 601 ? -8.362 5.979 0.925 1.00 71.19 601 GLN A C 1
ATOM 4778 O O . GLN A 1 601 ? -7.288 5.694 1.454 1.00 71.19 601 GLN A O 1
ATOM 4783 N N . LEU A 1 602 ? -9.392 6.457 1.625 1.00 74.44 602 LEU A N 1
ATOM 4784 C CA . LEU A 1 602 ? -9.320 6.712 3.064 1.00 74.44 602 LEU A CA 1
ATOM 4785 C C . LEU A 1 602 ? -9.028 5.431 3.871 1.00 74.44 602 LEU A C 1
ATOM 4787 O O . LEU A 1 602 ? -8.174 5.435 4.762 1.00 74.44 602 LEU A O 1
ATOM 4791 N N . GLN A 1 603 ? -9.659 4.311 3.506 1.00 73.81 603 GLN A N 1
ATOM 4792 C CA . GLN A 1 603 ? -9.458 3.009 4.152 1.00 73.81 603 GLN A CA 1
ATOM 4793 C C . GLN A 1 603 ? -8.050 2.426 3.958 1.00 73.81 603 GLN A C 1
ATOM 4795 O O . GLN A 1 603 ? -7.623 1.609 4.774 1.00 73.81 603 GLN A O 1
ATOM 4800 N N . THR A 1 604 ? -7.291 2.847 2.935 1.00 63.81 604 THR A N 1
ATOM 4801 C CA . THR A 1 604 ? -5.880 2.428 2.793 1.00 63.81 604 THR A CA 1
ATOM 4802 C C . THR A 1 604 ? -4.999 2.940 3.934 1.00 63.81 604 THR A C 1
ATOM 4804 O O . THR A 1 604 ? -4.043 2.268 4.322 1.00 63.81 604 THR A O 1
ATOM 4807 N N . ARG A 1 605 ? -5.322 4.121 4.479 1.00 61.09 605 ARG A N 1
ATOM 4808 C CA . ARG A 1 605 ? -4.590 4.762 5.578 1.00 61.09 605 ARG A CA 1
ATOM 4809 C C . ARG A 1 605 ? -5.193 4.420 6.934 1.00 61.09 605 ARG A C 1
ATOM 4811 O O . ARG A 1 605 ? -4.449 4.257 7.898 1.00 61.09 605 ARG A O 1
ATOM 4818 N N . ARG A 1 606 ? -6.520 4.273 7.002 1.00 60.84 606 ARG A N 1
ATOM 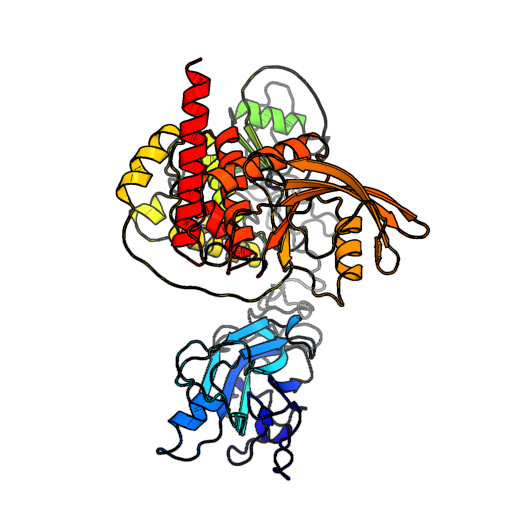4819 C CA . ARG A 1 606 ? -7.235 3.882 8.220 1.00 60.84 606 ARG A CA 1
ATOM 4820 C C . ARG A 1 606 ? -8.411 2.955 7.899 1.00 60.84 606 ARG A C 1
ATOM 4822 O O . ARG A 1 606 ? -9.493 3.451 7.581 1.00 60.84 606 ARG A O 1
ATOM 4829 N N . PRO A 1 607 ? -8.220 1.623 7.971 1.00 69.00 607 PRO A N 1
ATOM 4830 C CA . PRO A 1 607 ? -9.223 0.631 7.569 1.00 69.00 607 PRO A CA 1
ATOM 4831 C C . PRO A 1 607 ? -10.577 0.755 8.274 1.00 69.00 607 PRO A C 1
ATOM 4833 O O . PRO A 1 607 ? -11.568 0.205 7.803 1.00 69.00 607 PRO A O 1
ATOM 4836 N N . GLU A 1 608 ? -10.623 1.444 9.412 1.00 66.94 608 GLU A N 1
ATOM 4837 C CA . GLU A 1 608 ? -11.809 1.554 10.260 1.00 66.94 608 GLU A CA 1
ATOM 4838 C C . GLU A 1 608 ? -12.737 2.707 9.874 1.00 66.94 608 GLU A C 1
ATOM 4840 O O . GLU A 1 608 ? -13.853 2.792 10.388 1.00 66.94 608 GLU A O 1
ATOM 4845 N N . PHE A 1 609 ? -12.298 3.576 8.960 1.00 76.44 609 PHE A N 1
ATOM 4846 C CA . PHE A 1 609 ? -13.149 4.602 8.366 1.00 76.44 609 PHE A CA 1
ATOM 4847 C C . PHE A 1 609 ? -14.271 3.963 7.553 1.00 76.44 609 PHE A C 1
ATOM 4849 O O . PHE A 1 609 ? -14.012 3.079 6.733 1.00 76.44 609 PHE A O 1
ATOM 4856 N N . LEU A 1 610 ? -15.499 4.467 7.728 1.00 76.38 610 LEU A N 1
ATOM 4857 C CA . LEU A 1 610 ? -16.670 4.052 6.945 1.00 76.38 610 LEU A CA 1
ATOM 4858 C C . LEU A 1 610 ? -16.844 2.531 6.964 1.00 76.38 610 LEU A C 1
ATOM 4860 O O . LEU A 1 610 ? -17.098 1.891 5.943 1.00 76.38 610 LEU A O 1
ATOM 4864 N N . SER A 1 611 ? -16.617 1.945 8.139 1.00 70.88 611 SER A N 1
ATOM 4865 C CA . SER A 1 611 ? -16.661 0.497 8.344 1.00 70.88 611 SER A CA 1
ATOM 4866 C C . SER A 1 611 ? -18.093 -0.016 8.506 1.00 70.88 611 SER A C 1
ATOM 4868 O O . SER A 1 611 ? -18.329 -1.218 8.372 1.00 70.88 611 SER A O 1
ATOM 4870 N N . SER A 1 612 ? -19.050 0.887 8.750 1.00 72.25 612 SER A N 1
ATOM 4871 C CA . SER A 1 612 ? -20.481 0.594 8.807 1.00 72.25 612 SER A CA 1
ATOM 4872 C C . SER A 1 612 ? -21.230 1.138 7.588 1.00 72.25 612 SER A C 1
ATOM 4874 O O . SER A 1 612 ? -20.879 2.173 7.013 1.00 72.25 612 SER A O 1
ATOM 4876 N N . LEU A 1 613 ? -22.296 0.436 7.192 1.00 68.50 613 LEU A N 1
ATOM 4877 C CA . LEU A 1 613 ? -23.168 0.888 6.108 1.00 68.50 613 LEU A CA 1
ATOM 4878 C C . LEU A 1 613 ? -23.873 2.196 6.485 1.00 68.50 613 LEU A C 1
ATOM 4880 O O . LEU A 1 613 ? -24.101 3.033 5.617 1.00 68.50 613 LEU A O 1
ATOM 4884 N N . GLU A 1 614 ? -24.182 2.388 7.767 1.00 71.44 614 GLU A N 1
ATOM 4885 C CA . GLU A 1 614 ? -24.808 3.601 8.283 1.00 71.44 614 GLU A CA 1
ATOM 4886 C C . GLU A 1 614 ? -23.919 4.842 8.080 1.00 71.44 614 GLU A C 1
ATOM 4888 O O . GLU A 1 614 ? -24.412 5.875 7.630 1.00 71.44 614 GLU A O 1
ATOM 4893 N N . GLU A 1 615 ? -22.607 4.744 8.331 1.00 75.75 615 GLU A N 1
ATOM 4894 C CA . GLU A 1 615 ? -21.650 5.835 8.062 1.00 75.75 615 GLU A CA 1
ATOM 4895 C C . GLU A 1 615 ? -21.550 6.140 6.562 1.00 75.75 615 GLU A C 1
ATOM 4897 O O . GLU A 1 615 ? -21.521 7.301 6.147 1.00 75.75 615 GLU A O 1
ATOM 4902 N N . TYR A 1 616 ? -21.549 5.098 5.728 1.00 78.81 616 TYR A N 1
ATOM 4903 C CA . TYR A 1 616 ? -21.523 5.255 4.276 1.00 78.81 616 TYR A CA 1
ATOM 4904 C C . TYR A 1 616 ? -22.810 5.918 3.754 1.00 78.81 616 TYR A C 1
ATOM 4906 O O . TYR A 1 616 ? -22.750 6.844 2.945 1.00 78.81 616 TYR A O 1
ATOM 4914 N N . GLN A 1 617 ? -23.977 5.515 4.266 1.00 74.00 617 GLN A N 1
ATOM 4915 C CA . GLN A 1 617 ? -25.275 6.119 3.943 1.00 74.00 617 GLN A CA 1
ATOM 4916 C C . GLN A 1 617 ? -25.378 7.571 4.409 1.00 74.00 617 GLN A C 1
ATOM 4918 O O . GLN A 1 617 ? -25.933 8.394 3.684 1.00 74.00 617 GLN A O 1
ATOM 4923 N N . LEU A 1 618 ? -24.816 7.905 5.574 1.00 81.56 618 LEU A N 1
ATOM 4924 C CA . LEU A 1 618 ? -24.724 9.286 6.042 1.00 81.56 618 LEU A CA 1
ATOM 4925 C C . LEU A 1 618 ? -23.943 10.154 5.051 1.00 81.56 618 LEU A C 1
ATOM 4927 O O . LEU A 1 618 ? -24.382 11.258 4.735 1.00 81.56 618 LEU A O 1
ATOM 4931 N N . CYS A 1 619 ? -22.820 9.651 4.531 1.00 83.19 619 CYS A N 1
ATOM 4932 C CA . CYS A 1 619 ? -22.033 10.373 3.533 1.00 83.19 619 CYS A CA 1
ATOM 4933 C C . CYS A 1 619 ? -22.827 10.613 2.247 1.00 83.19 619 CYS A C 1
ATOM 4935 O O . CYS A 1 619 ? -22.834 11.728 1.729 1.00 83.19 619 CYS A O 1
ATOM 4937 N N . TYR A 1 620 ? -23.546 9.594 1.764 1.00 77.62 620 TYR A N 1
ATOM 4938 C CA . TYR A 1 620 ? -24.458 9.744 0.627 1.00 77.62 620 TYR A CA 1
ATOM 4939 C C . TYR A 1 620 ? -25.554 10.778 0.902 1.00 77.62 620 TYR A C 1
ATOM 4941 O O . TYR A 1 620 ? -25.805 11.636 0.060 1.00 77.62 620 TYR A O 1
ATOM 4949 N N . GLY A 1 621 ? -26.176 10.727 2.082 1.00 75.94 621 GLY A N 1
ATOM 4950 C CA . GLY A 1 621 ? -27.209 11.674 2.495 1.00 75.94 621 GLY A CA 1
ATOM 4951 C C . GLY A 1 621 ? -26.699 13.115 2.548 1.00 75.94 621 GLY A C 1
ATOM 4952 O O . GLY A 1 621 ? -27.367 14.010 2.045 1.00 75.94 621 GLY A O 1
ATOM 4953 N N . ALA A 1 622 ? -25.493 13.337 3.078 1.00 82.56 622 ALA A N 1
ATOM 4954 C CA . ALA A 1 622 ? -24.869 14.659 3.146 1.00 82.56 622 ALA A CA 1
ATOM 4955 C C . ALA A 1 622 ? -24.552 15.229 1.758 1.00 82.56 622 ALA A C 1
ATOM 4957 O O . ALA A 1 622 ? -24.845 16.392 1.486 1.00 82.56 622 ALA A O 1
ATOM 4958 N N . VAL A 1 623 ? -24.014 14.408 0.851 1.00 82.00 623 VAL A N 1
ATOM 4959 C CA . VAL A 1 623 ? -23.767 14.824 -0.538 1.00 82.00 623 VAL A CA 1
ATOM 4960 C C . VAL A 1 623 ? -25.083 15.127 -1.268 1.00 82.00 623 VAL A C 1
ATOM 4962 O O . VAL A 1 623 ? -25.183 16.132 -1.971 1.00 82.00 623 VAL A O 1
ATOM 4965 N N . ALA A 1 624 ? -26.115 14.301 -1.070 1.00 74.88 624 ALA A N 1
ATOM 4966 C CA . ALA A 1 624 ? -27.438 14.516 -1.656 1.00 74.88 624 ALA A CA 1
ATOM 4967 C C . ALA A 1 624 ? -28.082 15.817 -1.154 1.00 74.88 624 ALA A C 1
ATOM 4969 O O . ALA A 1 624 ? -28.632 16.580 -1.944 1.00 74.88 624 ALA A O 1
ATOM 4970 N N . GLU A 1 625 ? -27.999 16.088 0.145 1.00 78.69 625 GLU A N 1
ATOM 4971 C CA . GLU A 1 625 ? -28.544 17.303 0.742 1.00 78.69 625 GLU A CA 1
ATOM 4972 C C . GLU A 1 625 ? -27.807 18.559 0.268 1.00 78.69 625 GLU A C 1
ATOM 4974 O O . GLU A 1 625 ? -28.447 19.555 -0.070 1.00 78.69 625 GLU A O 1
ATOM 4979 N N . TYR A 1 626 ? -26.475 18.504 0.174 1.00 78.88 626 TYR A N 1
ATOM 4980 C CA . TYR A 1 626 ? -25.687 19.591 -0.404 1.00 78.88 626 TYR A CA 1
ATOM 4981 C C . TYR A 1 626 ? -26.174 19.928 -1.820 1.00 78.88 626 TYR A C 1
ATOM 4983 O O . TYR A 1 626 ? -26.460 21.087 -2.105 1.00 78.88 626 TYR A O 1
ATOM 4991 N N . LEU A 1 627 ? -26.366 18.915 -2.674 1.00 72.69 627 LEU A N 1
ATOM 4992 C CA . LEU A 1 627 ? -26.873 19.098 -4.039 1.00 72.69 627 LEU A CA 1
ATOM 4993 C C . LEU A 1 627 ? -28.290 19.669 -4.087 1.00 72.69 627 LEU A C 1
ATOM 4995 O O . LEU A 1 627 ? -28.589 20.513 -4.931 1.00 72.69 627 LEU A O 1
ATOM 4999 N N . GLN A 1 628 ? -29.169 19.218 -3.191 1.00 70.12 628 GLN A N 1
ATOM 5000 C CA . GLN A 1 628 ? -30.523 19.758 -3.089 1.00 70.12 628 GLN A CA 1
ATOM 5001 C C . GLN A 1 628 ? -30.490 21.240 -2.711 1.00 70.12 628 GLN A C 1
ATOM 5003 O O . GLN A 1 628 ? -31.188 22.034 -3.337 1.00 70.12 628 GLN A O 1
ATOM 5008 N N . ASN A 1 629 ? -29.637 21.625 -1.763 1.00 68.69 629 ASN A N 1
ATOM 5009 C CA . ASN A 1 629 ? -29.493 23.014 -1.341 1.00 68.69 629 ASN A CA 1
ATOM 5010 C C . ASN A 1 629 ? -28.831 23.890 -2.421 1.00 68.69 629 ASN A C 1
ATOM 5012 O O . ASN A 1 629 ? -29.287 25.011 -2.630 1.00 68.69 629 ASN A O 1
ATOM 5016 N N . ASP A 1 630 ? -27.838 23.385 -3.163 1.00 60.34 630 ASP A N 1
ATOM 5017 C CA . ASP A 1 630 ? -27.196 24.114 -4.276 1.00 60.34 630 ASP A CA 1
ATOM 5018 C C . ASP A 1 630 ? -28.165 24.337 -5.458 1.00 60.34 630 ASP A C 1
ATOM 5020 O O . ASP A 1 630 ? -28.211 25.415 -6.054 1.00 60.34 630 ASP A O 1
ATOM 5024 N N . SER A 1 631 ? -29.034 23.359 -5.756 1.00 44.84 631 SER A N 1
ATOM 5025 C CA . SER A 1 631 ? -30.047 23.469 -6.823 1.00 44.84 631 SER A CA 1
ATOM 5026 C C . SER A 1 631 ? -31.118 24.547 -6.573 1.00 44.84 631 SER A C 1
ATOM 5028 O O . SER A 1 631 ? -31.788 24.991 -7.511 1.00 44.84 631 SER A O 1
ATOM 5030 N N . VAL A 1 632 ? -31.263 25.008 -5.325 1.00 39.91 632 VAL A N 1
ATOM 5031 C CA . VAL A 1 632 ? -32.138 26.131 -4.953 1.00 39.91 632 VAL A CA 1
ATOM 5032 C C . VAL A 1 632 ? -31.460 27.482 -5.227 1.00 39.91 632 VAL A C 1
ATOM 5034 O O . VAL A 1 632 ? -32.153 28.435 -5.573 1.00 39.91 632 VAL A O 1
ATOM 5037 N N . TYR A 1 633 ? -30.125 27.570 -5.163 1.00 36.28 633 TYR A N 1
ATOM 5038 C CA . TYR A 1 633 ? -29.372 28.796 -5.472 1.00 36.28 633 TYR A CA 1
ATOM 5039 C C . TYR A 1 633 ? -29.097 28.992 -6.971 1.00 36.28 633 TYR A C 1
ATOM 5041 O O . TYR A 1 633 ? -28.914 30.124 -7.404 1.00 36.28 633 TYR A O 1
ATOM 5049 N N . ALA A 1 634 ? -29.140 27.929 -7.781 1.00 31.59 634 ALA A N 1
ATOM 5050 C CA . ALA A 1 634 ? -29.057 28.029 -9.243 1.00 31.59 634 ALA A CA 1
ATOM 5051 C C . ALA A 1 634 ? -30.359 28.527 -9.918 1.00 31.59 634 ALA A C 1
ATOM 5053 O O . ALA A 1 634 ? -30.364 28.788 -11.118 1.00 31.59 634 ALA A O 1
ATOM 5054 N N . ASN A 1 635 ? -31.459 28.653 -9.162 1.00 30.50 635 ASN A N 1
ATOM 5055 C CA . ASN A 1 635 ? -32.773 29.100 -9.648 1.00 30.50 635 ASN A CA 1
ATOM 5056 C C . ASN A 1 635 ? -33.240 30.439 -9.025 1.00 30.50 635 ASN A C 1
ATOM 5058 O O . ASN A 1 635 ? -34.442 30.721 -9.046 1.00 30.50 635 ASN A O 1
ATOM 5062 N N . ALA A 1 636 ? -32.326 31.243 -8.465 1.00 28.06 636 ALA A N 1
ATOM 5063 C CA . ALA A 1 636 ? -32.615 32.564 -7.887 1.00 28.06 636 ALA A CA 1
ATOM 5064 C C . ALA A 1 636 ? -32.019 33.711 -8.713 1.00 28.06 636 ALA A C 1
ATOM 5066 O O . ALA A 1 636 ? -30.839 33.598 -9.115 1.00 28.06 636 ALA A O 1
#

Mean predicted aligned error: 20.66 Å

Radius of gyration: 30.97 Å; Cα contacts (8 Å, |Δi|>4): 1166; chains: 1; bounding box: 74×74×80 Å